Protein AF-A0A2E9RSR4-F1 (afdb_monomer_lite)

Secondary structure (DSSP, 8-state):
-----------SSHHHHHHHHHHHHHHSS-TTS---TTTT--THHHHHHHTSTT---SHHHHHHHHHHHHHHHHHHHHHHHHHHHTSS---PPPPHHHHHHHHHHHHHTT-HHHHHHHHHHHHHHHHHHHHHHHHT-SSPPPGGGGGGGHHHHHHHHHHHHHHHHHHHHT-HHHHHHHHHHHHHH-TT--EEETTTEEE-HHHHHHHHHHHHHHHS------PPPP-S-HHHH--S-SEEEE---BPTTSTTBHHHHHHHHHHH--SEEE-SS----TT--TTSEE--B----S-HHHHHHHHHHHTHHHHHTTS---EE--BSTTSTTTT---HHHHHHHHHHHHTT-S-EEPPBBSSSS-TT---TTS--S-HHHHHHHHHHHHT----BEEEEEEE-S-HHHHHHHHHHHHHHTTTPPEEEEEEEE--TT-SSTTT-SS-HHHHHHHHHHHHHHHHT-TTEEEEEE----TT-TTTGGG-SB-TTS-B-HHHHHHHH--SS-TT--TT--

pLDDT: mean 83.5, std 20.96, range [24.03, 98.88]

Radius of gyration: 34.08 Å; chains: 1; bounding box: 84×92×79 Å

Sequence (513 aa):
MLIVGRSPFKPCYEVGWFVLRILHLNVLKTATTPVSLKDLFNLTAIEQLKRSRNYGNTRKEKVIVFSLGKIMKLIRNYITFLSFLFIGQVALAEEAYEVTAKAWKALGRKDWNAAVAHADRALKTWGVHAKQTNTKLNGYAPVKDAKKYSNLNEVGTCLMLKGDALRQKGDVKAAIAAYELLLRDYRYAQVWDPKGWFWKPAESARKNLAKLKTAVTPYKLNVAKKHFTDEQLRFPGKKGICLTMRKAGEKGSAAGNLPRLKKVNPYWSYSWGWDQVPNQPANVEFVPMAWGAWSVDGLGKGLQKSVVPHIKSGKVKRFFGFNEPDKREQANMSYQNALKYWPQLEALGVPLCSPACANPEGVDDDSVQGVRGTWMRDFMTEADRLGYRIDYSGVHWYGGTHVEHFKAKMRRIYEKYGKRPILITEFAPADWEAKSLAQNRHKPHMVLAFMKEVLPWLERQDWVAGYAWFSFEHNEAVGHTSSLYDKDRNLTACGRYYRSITSENPDGDQSIK

Foldseek 3Di:
DDDDDDDDDDDDPPVVVVVVVVVVVVVVPPPPDDDDPVVVDPVPPVVVQVPDPPPDDDPVNVVVVVVVVVVVVVVVVVVVVVVVVPVPDDPPDDDLVNLLVQLVVCVVVLVLVSNLVSLVVLCVPLVVVLLVVVVVDPAADPPVCLVVSVSLQSNLSSLLSNLVSCVSVVVLVVSLVSLVCSVPRRQRHWPDDPVGDTDGSNVVSVVVNVVSVVVPPPVLLLAQDDPDDLVLLAFPAFEEAEFACDDPPDDRHVVVCQVLRVLLDGQEYEHLALDPDPPRDPSYQYEGEPQADPDLVVVLVCCVVRPLVCVVVVSHQEYEYYEQCLDCVTN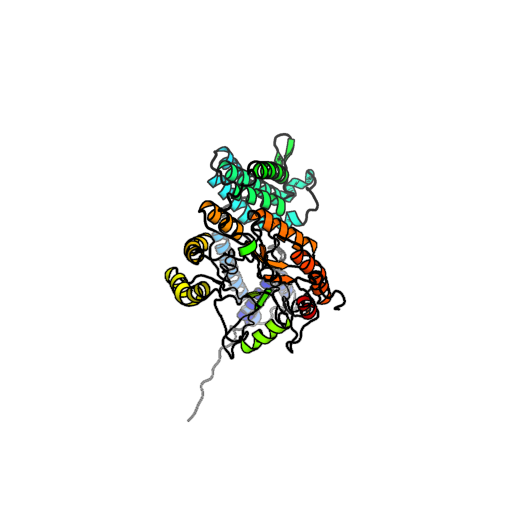VHALVRSVVNLVSRVVSVHAYEYHAHCQLQAQPGPRPVPRHGCRNVVNLSVCSVVSGDHQEHHYEGEAALDQVVVVVSVVSSCVSNNNRQYEHAEYFHWAPPFPFLVSTPQALVSRLVSCLRRQLVLSPDSSHSHHHYDADACGDRTGNSSHLAHPVRDGDLNVQQSSQDDNVRSSGDPVRD

Structure (mmCIF, N/CA/C/O backbone):
data_AF-A0A2E9RSR4-F1
#
_entry.id   AF-A0A2E9RSR4-F1
#
loop_
_atom_site.group_PDB
_atom_site.id
_atom_site.type_symbol
_atom_site.label_atom_id
_atom_site.label_alt_id
_atom_site.label_comp_id
_atom_site.label_asym_id
_atom_site.label_entity_id
_atom_site.label_seq_id
_atom_site.pdbx_PDB_ins_code
_atom_site.Cartn_x
_atom_site.Cartn_y
_atom_site.Cartn_z
_atom_site.occupancy
_atom_site.B_iso_or_equiv
_atom_site.auth_seq_id
_atom_site.auth_comp_id
_atom_site.auth_asym_id
_atom_site.auth_atom_id
_atom_site.pdbx_PDB_model_num
ATOM 1 N N . MET A 1 1 ? 48.939 67.129 -16.094 1.00 33.00 1 MET A N 1
ATOM 2 C CA . MET A 1 1 ? 48.677 68.035 -14.954 1.00 33.00 1 MET A CA 1
ATOM 3 C C . MET A 1 1 ? 48.250 67.139 -13.794 1.00 33.00 1 MET A C 1
ATOM 5 O O . MET A 1 1 ? 47.193 66.539 -13.891 1.00 33.00 1 MET A O 1
ATOM 9 N N . LEU A 1 2 ? 49.192 66.645 -12.977 1.00 24.03 2 LEU A N 1
ATOM 10 C CA . LEU A 1 2 ? 49.688 67.260 -11.723 1.00 24.03 2 LEU A CA 1
ATOM 11 C C . LEU A 1 2 ? 48.544 67.501 -10.713 1.00 24.03 2 LEU A C 1
ATOM 13 O O . LEU A 1 2 ? 47.562 68.107 -11.107 1.00 24.03 2 LEU A O 1
ATOM 17 N N . ILE A 1 3 ? 48.579 67.179 -9.414 1.00 25.89 3 ILE A N 1
ATOM 18 C CA . ILE A 1 3 ? 49.439 66.389 -8.514 1.00 25.89 3 ILE A CA 1
ATOM 19 C C . ILE A 1 3 ? 48.659 66.299 -7.166 1.00 25.89 3 ILE A C 1
ATOM 21 O O . ILE A 1 3 ? 47.999 67.255 -6.782 1.00 25.89 3 ILE A O 1
ATOM 25 N N . VAL A 1 4 ? 48.752 65.145 -6.491 1.00 25.98 4 VAL A N 1
ATOM 26 C CA . VAL A 1 4 ? 48.885 64.866 -5.033 1.00 25.98 4 VAL A CA 1
ATOM 27 C C . VAL A 1 4 ? 48.085 65.646 -3.966 1.00 25.98 4 VAL A C 1
ATOM 29 O O . VAL A 1 4 ? 48.236 66.846 -3.785 1.00 25.98 4 VAL A O 1
ATOM 32 N N . GLY A 1 5 ? 47.472 64.865 -3.062 1.00 24.81 5 GLY A N 1
ATOM 33 C CA . GLY A 1 5 ? 47.342 65.187 -1.633 1.00 24.81 5 GLY A CA 1
ATOM 34 C C . GLY A 1 5 ? 47.193 63.929 -0.753 1.00 24.81 5 GLY A C 1
ATOM 35 O O . GLY A 1 5 ? 46.106 63.370 -0.656 1.00 24.81 5 GLY A O 1
ATOM 36 N N . ARG A 1 6 ? 48.282 63.460 -0.117 1.00 25.88 6 ARG A N 1
ATOM 37 C CA . ARG A 1 6 ? 48.299 62.437 0.962 1.00 25.88 6 ARG A CA 1
ATOM 38 C C . ARG A 1 6 ? 48.361 63.128 2.331 1.00 25.88 6 ARG A C 1
ATOM 40 O O . ARG A 1 6 ? 49.193 64.016 2.464 1.00 25.88 6 ARG A O 1
ATOM 47 N N . SER A 1 7 ? 47.629 62.637 3.347 1.00 25.22 7 SER A N 1
ATOM 48 C CA . SER A 1 7 ? 48.068 62.524 4.769 1.00 25.22 7 SER A CA 1
ATOM 49 C C . SER A 1 7 ? 46.991 61.840 5.667 1.00 25.22 7 SER A C 1
ATOM 51 O O . SER A 1 7 ? 45.889 61.618 5.174 1.00 25.22 7 SER A O 1
ATOM 53 N N . PRO A 1 8 ? 47.250 61.407 6.928 1.00 32.88 8 PRO A N 1
ATOM 54 C CA . PRO A 1 8 ? 47.384 59.977 7.242 1.00 32.88 8 PRO A CA 1
ATOM 55 C C . PRO A 1 8 ? 46.664 59.544 8.545 1.00 32.88 8 PRO A C 1
ATOM 57 O O . PRO A 1 8 ? 47.118 59.892 9.623 1.00 32.88 8 PRO A O 1
ATOM 60 N N . PHE A 1 9 ? 45.615 58.713 8.518 1.00 25.67 9 PHE A N 1
ATOM 61 C CA . PHE A 1 9 ? 45.082 58.116 9.763 1.00 25.67 9 PHE A CA 1
ATOM 62 C C . PHE A 1 9 ? 44.458 56.722 9.548 1.00 25.67 9 PHE A C 1
ATOM 64 O O . PHE A 1 9 ? 43.274 56.569 9.269 1.00 25.67 9 PHE A O 1
ATOM 71 N N . LYS A 1 10 ? 45.271 55.678 9.740 1.00 29.03 10 LYS A N 1
ATOM 72 C CA . LYS A 1 10 ? 44.879 54.328 10.197 1.00 29.03 10 LYS A CA 1
ATOM 73 C C . LYS A 1 10 ? 45.960 53.925 11.208 1.00 29.03 10 LYS A C 1
ATOM 75 O O . LYS A 1 10 ? 47.126 53.963 10.817 1.00 29.03 10 LYS A O 1
ATOM 80 N N . PRO A 1 11 ? 45.635 53.643 12.490 1.00 33.53 11 PRO A N 1
ATOM 81 C CA . PRO A 1 11 ? 45.158 52.303 12.856 1.00 33.53 11 PRO A CA 1
ATOM 82 C C . PRO A 1 11 ? 44.314 52.260 14.159 1.00 33.53 11 PRO A C 1
ATOM 84 O O . PRO A 1 11 ? 44.866 52.265 15.252 1.00 33.53 11 PRO A O 1
ATOM 87 N N . CYS A 1 12 ? 42.984 52.143 14.079 1.00 32.69 12 CYS A N 1
ATOM 88 C CA . CYS A 1 12 ? 42.154 51.800 15.259 1.00 32.69 12 CYS A CA 1
ATOM 89 C C . CYS A 1 12 ? 41.044 50.771 14.974 1.00 32.69 12 CYS A C 1
ATOM 91 O O . CYS A 1 12 ? 40.358 50.347 15.898 1.00 32.69 12 CYS A O 1
ATOM 93 N N . TYR A 1 13 ? 40.880 50.320 13.727 1.00 36.78 13 TYR A N 1
ATOM 94 C CA . TYR A 1 13 ? 39.764 49.443 13.349 1.00 36.78 13 TYR A CA 1
ATOM 95 C C . TYR A 1 13 ? 40.112 47.948 13.274 1.00 36.78 13 TYR A C 1
ATOM 97 O O . TYR A 1 13 ? 39.201 47.126 13.268 1.00 36.78 13 TYR A O 1
ATOM 105 N N . GLU A 1 14 ? 41.392 47.562 13.307 1.00 36.88 14 GLU A N 1
ATOM 106 C CA . GLU A 1 14 ? 41.777 46.141 13.200 1.00 36.88 14 GLU A CA 1
ATOM 107 C C . GLU A 1 14 ? 41.915 45.411 14.547 1.00 36.88 14 GLU A C 1
ATOM 109 O O . GLU A 1 14 ? 41.783 44.191 14.600 1.00 36.88 14 GLU A O 1
ATOM 114 N N . VAL A 1 15 ? 42.060 46.128 15.668 1.00 41.09 15 VAL A N 1
ATOM 115 C CA . VAL A 1 15 ? 42.158 45.496 17.001 1.00 41.09 15 VAL A CA 1
ATOM 116 C C . VAL A 1 15 ? 40.776 45.103 17.546 1.00 41.09 15 VAL A C 1
ATOM 118 O O . VAL A 1 15 ? 40.627 44.046 18.157 1.00 41.09 15 VAL A O 1
ATOM 121 N N . GLY A 1 16 ? 39.736 45.899 17.266 1.00 36.78 16 GLY A N 1
ATOM 122 C CA . GLY A 1 16 ? 38.360 45.605 17.691 1.00 36.78 16 GLY A CA 1
ATOM 123 C C . GLY A 1 16 ? 37.781 44.348 17.033 1.00 36.78 16 GLY A C 1
ATOM 124 O O . GLY A 1 16 ? 37.126 43.544 17.696 1.00 36.78 16 GLY A O 1
ATOM 125 N N . TRP A 1 17 ? 38.098 44.124 15.755 1.00 36.78 17 TRP A N 1
ATOM 126 C CA . TRP A 1 17 ? 37.670 42.930 15.025 1.00 36.78 17 TRP A CA 1
ATOM 127 C C . TRP A 1 17 ? 38.415 41.664 15.458 1.00 36.78 17 TRP A C 1
ATOM 129 O O . TRP A 1 17 ? 37.814 40.592 15.477 1.00 36.78 17 TRP A O 1
ATOM 139 N N . PHE A 1 18 ? 39.679 41.767 15.880 1.00 36.47 18 PHE A N 1
ATOM 140 C CA . PHE A 1 18 ? 40.448 40.620 16.373 1.00 36.47 18 PHE A CA 1
ATOM 141 C C . PHE A 1 18 ? 39.935 40.116 17.736 1.00 36.47 18 PHE A C 1
ATOM 143 O O . PHE A 1 18 ? 39.804 38.910 17.945 1.00 36.47 18 PHE A O 1
ATOM 150 N N . VAL A 1 19 ? 39.540 41.029 18.634 1.00 41.06 19 VAL A N 1
ATOM 151 C CA . VAL A 1 19 ? 38.974 40.692 19.956 1.00 41.06 19 VAL A CA 1
ATOM 152 C C . VAL A 1 19 ? 37.568 40.091 19.840 1.00 41.06 19 VAL A C 1
ATOM 154 O O . VAL A 1 19 ? 37.272 39.091 20.496 1.00 41.06 19 VAL A O 1
ATOM 157 N N . LEU A 1 20 ? 36.723 40.622 18.948 1.00 38.31 20 LEU A N 1
ATOM 158 C CA . LEU A 1 20 ? 35.408 40.039 18.658 1.00 38.31 20 LEU A CA 1
ATOM 159 C C . LEU A 1 20 ? 35.522 38.652 18.014 1.00 38.31 20 LEU A C 1
ATOM 161 O O . LEU A 1 20 ? 34.737 37.773 18.354 1.00 38.31 20 LEU A O 1
ATOM 165 N N . ARG A 1 21 ? 36.529 38.404 17.163 1.00 38.69 21 ARG A N 1
ATOM 166 C CA . ARG A 1 21 ? 36.757 37.078 16.562 1.00 38.69 21 ARG A CA 1
ATOM 167 C C . ARG A 1 21 ? 37.215 36.039 17.588 1.00 38.69 21 ARG A C 1
ATOM 169 O O . ARG A 1 21 ? 36.755 34.906 17.516 1.00 38.69 21 ARG A O 1
ATOM 176 N N . ILE A 1 22 ? 38.049 36.414 18.564 1.00 39.88 22 ILE A N 1
ATOM 177 C CA . ILE A 1 22 ? 38.466 35.518 19.661 1.00 39.88 22 ILE A CA 1
ATOM 178 C C . ILE A 1 22 ? 37.293 35.213 20.608 1.00 39.88 22 ILE A C 1
ATOM 180 O O . ILE A 1 22 ? 37.102 34.057 20.986 1.00 39.88 22 ILE A O 1
ATOM 184 N N . LEU A 1 23 ? 36.462 36.207 20.940 1.00 37.66 23 LEU A N 1
ATOM 185 C CA . LEU A 1 23 ? 35.264 35.999 21.766 1.00 37.66 23 LEU A CA 1
ATOM 186 C C . LEU A 1 23 ? 34.206 35.145 21.047 1.00 37.66 23 LEU A C 1
ATOM 188 O O . LEU A 1 23 ? 33.635 34.247 21.658 1.00 37.66 23 LEU A O 1
ATOM 192 N N . HIS A 1 24 ? 33.999 35.344 19.741 1.00 38.12 24 HIS A N 1
ATOM 193 C CA . HIS A 1 24 ? 33.059 34.537 18.954 1.00 38.12 24 HIS A CA 1
ATOM 194 C C . HIS A 1 24 ? 33.561 33.095 18.735 1.00 38.12 24 HIS A C 1
ATOM 196 O O . HIS A 1 24 ? 32.771 32.153 18.780 1.00 38.12 24 HIS A O 1
ATOM 202 N N . LEU A 1 25 ? 34.876 32.890 18.569 1.00 33.94 25 LEU A N 1
ATOM 203 C CA . LEU A 1 25 ? 35.478 31.558 18.402 1.00 33.94 25 LEU A CA 1
ATOM 204 C C . LEU A 1 25 ? 35.526 30.736 19.702 1.00 33.94 25 LEU A C 1
ATOM 206 O O . LEU A 1 25 ? 35.435 29.511 19.633 1.00 33.94 25 LEU A O 1
ATOM 210 N N . ASN A 1 26 ? 35.618 31.372 20.875 1.00 35.84 26 ASN A N 1
ATOM 211 C CA . ASN A 1 26 ? 35.597 30.662 22.163 1.00 35.84 26 ASN A CA 1
ATOM 212 C C . ASN A 1 26 ? 34.179 30.320 22.653 1.00 35.84 26 ASN A C 1
ATOM 214 O O . ASN A 1 26 ? 34.005 29.301 23.321 1.00 35.84 26 ASN A O 1
ATOM 218 N N . VAL A 1 27 ? 33.163 31.101 22.266 1.00 38.34 27 VAL A N 1
ATOM 219 C CA . VAL A 1 27 ? 31.748 30.807 22.573 1.00 38.34 27 VAL A CA 1
ATOM 220 C C . VAL A 1 27 ? 31.194 29.678 21.689 1.00 38.34 27 VAL A C 1
ATOM 222 O O . VAL A 1 27 ? 30.359 28.900 22.138 1.00 38.34 27 VAL A O 1
ATOM 225 N N . LEU A 1 28 ? 31.708 29.505 20.464 1.00 34.25 28 LEU A N 1
ATOM 226 C CA . LEU A 1 28 ? 31.284 28.422 19.561 1.00 34.25 28 LEU A CA 1
ATOM 227 C C . LEU A 1 28 ? 32.022 27.085 19.771 1.00 34.25 28 LEU A C 1
ATOM 229 O O . LEU A 1 28 ? 31.576 26.067 19.248 1.00 34.25 28 LEU A O 1
ATOM 233 N N . LYS A 1 29 ? 33.114 27.046 20.549 1.00 34.53 29 LYS A N 1
ATOM 234 C CA . LYS A 1 29 ? 33.868 25.805 20.837 1.00 34.53 29 LYS A CA 1
ATOM 235 C C . LYS A 1 29 ? 33.539 25.134 22.176 1.00 34.53 29 LYS A C 1
ATOM 237 O O . LYS A 1 29 ? 34.005 24.024 22.405 1.00 34.53 29 LYS A O 1
ATOM 242 N N . THR A 1 30 ? 32.738 25.750 23.044 1.00 39.44 30 THR A N 1
ATOM 243 C CA . THR A 1 30 ? 32.459 25.240 24.405 1.00 39.44 30 THR A CA 1
ATOM 244 C C . THR A 1 30 ? 30.977 24.951 24.669 1.00 39.44 30 THR A C 1
ATOM 246 O O . THR A 1 30 ? 30.526 24.928 25.810 1.00 39.44 30 THR A O 1
ATOM 249 N N . ALA A 1 31 ? 30.210 24.633 23.622 1.00 35.41 31 ALA A N 1
ATOM 250 C CA . ALA A 1 31 ? 28.778 24.325 23.703 1.00 35.41 31 ALA A CA 1
ATOM 251 C C . ALA A 1 31 ? 28.420 22.958 24.343 1.00 35.41 31 ALA A C 1
ATOM 253 O O . ALA A 1 31 ? 27.313 22.464 24.138 1.00 35.41 31 ALA A O 1
ATOM 254 N N . THR A 1 32 ? 29.309 22.326 25.121 1.00 32.09 32 THR A N 1
ATOM 255 C CA . THR A 1 32 ? 29.035 21.010 25.737 1.00 32.09 32 THR A CA 1
ATOM 256 C C . THR A 1 32 ? 29.502 20.839 27.187 1.00 32.09 32 THR A C 1
ATOM 258 O O . THR A 1 32 ? 29.643 19.702 27.620 1.00 32.09 32 THR A O 1
ATOM 261 N N . THR A 1 33 ? 29.677 21.910 27.973 1.00 31.14 33 THR A N 1
ATOM 262 C CA . THR A 1 33 ? 29.794 21.831 29.453 1.00 31.14 33 THR A CA 1
ATOM 263 C C . THR A 1 33 ? 29.494 23.188 30.114 1.00 31.14 33 THR A C 1
ATOM 265 O O . THR A 1 33 ? 29.925 24.204 29.572 1.00 31.14 33 THR A O 1
ATOM 268 N N . PRO A 1 34 ? 28.823 23.258 31.285 1.00 31.81 34 PRO A N 1
ATOM 269 C CA . PRO A 1 34 ? 28.623 24.520 31.995 1.00 31.81 34 PRO A CA 1
ATOM 270 C C . PRO A 1 34 ? 29.938 24.964 32.647 1.00 31.81 34 PRO A C 1
ATOM 272 O O . PRO A 1 34 ? 30.435 24.306 33.558 1.00 31.81 34 PRO A O 1
ATOM 275 N N . VAL A 1 35 ? 30.501 26.078 32.181 1.00 34.94 35 VAL A N 1
ATOM 276 C CA . VAL A 1 35 ? 31.664 26.735 32.796 1.00 34.94 35 VAL A CA 1
ATOM 277 C C . VAL A 1 35 ? 31.165 27.718 33.859 1.00 34.94 35 VAL A C 1
ATOM 279 O O . VAL A 1 35 ? 30.212 28.462 33.620 1.00 34.94 35 VAL A O 1
ATOM 282 N N . SER A 1 36 ? 31.773 27.708 35.048 1.00 33.84 36 SER A N 1
ATOM 283 C CA . SER A 1 36 ? 31.365 28.585 36.148 1.00 33.84 36 SER A CA 1
ATOM 284 C C . SER A 1 36 ? 31.796 30.034 35.881 1.00 33.84 36 SER A C 1
ATOM 286 O O . SER A 1 36 ? 32.844 30.289 35.292 1.00 33.84 36 SER A O 1
ATOM 288 N N . LEU A 1 37 ? 31.028 31.011 36.375 1.00 32.66 37 LEU A N 1
ATOM 289 C CA . LEU A 1 37 ? 31.338 32.450 36.275 1.00 32.66 37 LEU A CA 1
ATOM 290 C C . LEU A 1 37 ? 32.702 32.853 36.880 1.00 32.66 37 LEU A C 1
ATOM 292 O O . LEU A 1 37 ? 33.160 33.970 36.642 1.00 32.66 37 LEU A O 1
ATOM 296 N N . LYS A 1 38 ? 33.372 31.966 37.630 1.00 36.72 38 LYS A N 1
ATOM 297 C CA . LYS A 1 38 ? 34.734 32.188 38.140 1.00 36.72 38 LYS A CA 1
ATOM 298 C C . LYS A 1 38 ? 35.821 31.980 37.080 1.00 36.72 38 LYS A C 1
ATOM 300 O O . LYS A 1 38 ? 36.864 32.617 37.175 1.00 36.72 38 LYS A O 1
ATOM 305 N N . ASP A 1 39 ? 35.569 31.184 36.043 1.00 36.78 39 ASP A N 1
ATOM 306 C CA . ASP A 1 39 ? 36.585 30.827 35.040 1.00 36.78 39 ASP A CA 1
ATOM 307 C C . ASP A 1 39 ? 36.723 31.873 33.914 1.00 36.78 39 ASP A C 1
ATOM 309 O O . ASP A 1 39 ? 37.679 31.844 33.140 1.00 36.78 39 ASP A O 1
ATOM 313 N N . LEU A 1 40 ? 35.809 32.851 33.847 1.00 37.88 40 LEU A N 1
ATOM 314 C CA . LEU A 1 40 ? 35.872 33.971 32.897 1.00 37.88 40 LEU A CA 1
ATOM 315 C C . LEU A 1 40 ? 36.753 35.147 33.365 1.00 37.88 40 LEU A C 1
ATOM 317 O O . LEU A 1 40 ? 37.003 36.065 32.586 1.00 37.88 40 LEU A O 1
ATOM 321 N N . PHE A 1 41 ? 37.242 35.133 34.609 1.00 40.66 41 PHE A N 1
ATOM 322 C CA . PHE A 1 41 ? 38.026 36.227 35.195 1.00 40.66 41 PHE A CA 1
ATOM 323 C C . PHE A 1 41 ? 39.424 35.770 35.618 1.00 40.66 41 PHE A C 1
ATOM 325 O O . PHE A 1 41 ? 39.779 35.795 36.794 1.00 40.66 41 PHE A O 1
ATOM 332 N N . ASN A 1 42 ? 40.272 35.420 34.650 1.00 37.53 42 ASN A N 1
ATOM 333 C CA . ASN A 1 42 ? 41.709 35.316 34.907 1.00 37.53 42 ASN A CA 1
ATOM 334 C C . ASN A 1 42 ? 42.335 36.728 34.900 1.00 37.53 42 ASN A C 1
ATOM 336 O O . ASN A 1 42 ? 42.894 37.199 33.912 1.00 37.53 42 ASN A O 1
ATOM 340 N N . LEU A 1 43 ? 42.222 37.414 36.044 1.00 42.81 43 LEU A N 1
ATOM 341 C CA . LEU A 1 43 ? 42.892 38.681 36.401 1.00 42.81 43 LEU A CA 1
ATOM 342 C C . LEU A 1 43 ? 44.437 38.573 36.465 1.00 42.81 43 LEU A C 1
ATOM 344 O O . LEU A 1 43 ? 45.130 39.545 36.759 1.00 42.81 43 LEU A O 1
ATOM 348 N N . THR A 1 44 ? 44.988 37.405 36.148 1.00 45.12 44 THR A N 1
ATOM 349 C CA . THR A 1 44 ? 46.390 37.009 36.318 1.00 45.12 44 THR A CA 1
ATOM 350 C C . THR A 1 44 ? 47.345 37.605 35.279 1.00 45.12 44 THR A C 1
ATOM 352 O O . THR A 1 44 ? 48.498 37.877 35.608 1.00 45.12 44 THR A O 1
ATOM 355 N N . ALA A 1 45 ? 46.892 37.916 34.061 1.00 43.41 45 ALA A N 1
ATOM 356 C CA . ALA A 1 45 ? 47.781 38.416 33.002 1.00 43.41 45 ALA A CA 1
ATOM 357 C C . ALA A 1 45 ? 48.291 39.858 33.236 1.00 43.41 45 ALA A C 1
ATOM 359 O O . ALA A 1 45 ? 49.410 40.201 32.858 1.00 43.41 45 ALA A O 1
ATOM 360 N N . ILE A 1 46 ? 47.499 40.716 33.891 1.00 49.25 46 ILE A N 1
ATOM 361 C CA . ILE A 1 46 ? 47.862 42.128 34.130 1.00 49.25 46 ILE A CA 1
ATOM 362 C C . ILE A 1 46 ? 48.693 42.290 35.411 1.00 49.25 46 ILE A C 1
ATOM 364 O O . ILE A 1 46 ? 49.591 43.134 35.459 1.00 49.25 46 ILE A O 1
ATOM 368 N N . GLU A 1 47 ? 48.457 41.465 36.436 1.00 50.47 47 GLU A N 1
ATOM 369 C CA . GLU A 1 47 ? 49.331 41.422 37.616 1.00 50.47 47 GLU A CA 1
ATOM 370 C C . GLU A 1 47 ? 50.724 40.872 37.285 1.00 50.47 47 GLU A C 1
ATOM 372 O O . GLU A 1 47 ? 51.715 41.351 37.838 1.00 50.47 47 GLU A O 1
ATOM 377 N N . GLN A 1 48 ? 50.822 39.942 36.328 1.00 48.28 48 GLN A N 1
ATOM 378 C CA . GLN A 1 48 ? 52.105 39.451 35.819 1.00 48.28 48 GLN A CA 1
ATOM 379 C C . GLN A 1 48 ? 52.879 40.520 35.026 1.00 48.28 48 GLN A C 1
ATOM 381 O O . GLN A 1 48 ? 54.096 40.619 35.177 1.00 48.28 48 GLN A O 1
ATOM 386 N N . LEU A 1 49 ? 52.200 41.390 34.266 1.00 47.50 49 LEU A N 1
ATOM 387 C CA . LEU A 1 49 ? 52.841 42.501 33.542 1.00 47.50 49 LEU A CA 1
ATOM 388 C C . LEU A 1 49 ? 53.362 43.608 34.477 1.00 47.50 49 LEU A C 1
ATOM 390 O O . LEU A 1 49 ? 54.463 44.118 34.265 1.00 47.50 49 LEU A O 1
ATOM 394 N N . LYS A 1 50 ? 52.637 43.919 35.563 1.00 52.53 50 LYS A N 1
ATOM 395 C CA . LYS A 1 50 ? 53.069 44.896 36.585 1.00 52.53 50 LYS A CA 1
ATOM 396 C C . LYS A 1 50 ? 54.285 44.451 37.411 1.00 52.53 50 LYS A C 1
ATOM 398 O O . LYS A 1 50 ? 54.927 45.300 38.020 1.00 52.53 50 LYS A O 1
ATOM 403 N N . ARG A 1 51 ? 54.599 43.149 37.454 1.00 52.94 51 ARG A N 1
ATOM 404 C CA . ARG A 1 51 ? 55.733 42.584 38.217 1.00 52.94 51 ARG A CA 1
ATOM 405 C C . ARG A 1 51 ? 57.017 42.403 37.395 1.00 52.94 51 ARG A C 1
ATOM 407 O O . ARG A 1 51 ? 58.029 41.982 37.951 1.00 52.94 51 ARG A O 1
ATOM 414 N N . SER A 1 52 ? 57.016 42.726 36.099 1.00 45.38 52 SER A N 1
ATOM 415 C CA . SER A 1 52 ? 58.232 42.655 35.277 1.00 45.38 52 SER A CA 1
ATOM 416 C C . SER A 1 52 ? 59.169 43.845 35.551 1.00 45.38 52 SER A C 1
ATOM 418 O O . SER A 1 52 ? 58.755 45.003 35.545 1.00 45.38 52 SER A O 1
ATOM 420 N N . ARG A 1 53 ? 60.455 43.560 35.802 1.00 50.59 53 ARG A N 1
ATOM 421 C CA . ARG A 1 53 ? 61.490 44.507 36.278 1.00 50.59 53 ARG A CA 1
ATOM 422 C C . ARG A 1 53 ? 61.877 45.647 35.309 1.00 50.59 53 ARG A C 1
ATOM 424 O O . ARG A 1 53 ? 62.798 46.384 35.625 1.00 50.59 53 ARG A O 1
ATOM 431 N N . ASN A 1 54 ? 61.179 45.824 34.182 1.00 55.75 54 ASN A N 1
ATOM 432 C CA . ASN A 1 54 ? 61.425 46.888 33.191 1.00 55.75 54 ASN A CA 1
ATOM 433 C C . ASN A 1 54 ? 60.146 47.636 32.746 1.00 55.75 54 ASN A C 1
ATOM 435 O O . ASN A 1 54 ? 60.124 48.263 31.690 1.00 55.75 54 ASN A O 1
ATOM 439 N N . TYR A 1 55 ? 59.068 47.586 33.532 1.00 45.25 55 TYR A N 1
ATOM 440 C CA . TYR A 1 55 ? 57.784 48.188 33.159 1.00 45.25 55 TYR A CA 1
ATOM 441 C C . TYR A 1 55 ? 57.662 49.649 33.640 1.00 45.25 55 TYR A C 1
ATOM 443 O O . TYR A 1 55 ? 57.688 49.901 34.844 1.00 45.25 55 TYR A O 1
ATOM 451 N N . GLY A 1 56 ? 57.473 50.614 32.723 1.00 54.59 56 GLY A N 1
ATOM 452 C CA . GLY A 1 56 ? 57.061 51.987 33.073 1.00 54.59 56 GLY A CA 1
ATOM 453 C C . GLY A 1 56 ? 57.973 53.154 32.670 1.00 54.59 56 GLY A C 1
ATOM 454 O O . GLY A 1 56 ? 57.769 54.255 33.190 1.00 54.59 56 GLY A O 1
ATOM 455 N N . ASN A 1 57 ? 58.919 52.977 31.741 1.00 53.84 57 ASN A N 1
ATOM 456 C CA . ASN A 1 57 ? 59.876 54.038 31.381 1.00 53.84 57 ASN A CA 1
ATOM 457 C C . ASN A 1 57 ? 59.572 54.817 30.090 1.00 53.84 57 ASN A C 1
ATOM 459 O O . ASN A 1 57 ? 60.375 55.655 29.687 1.00 53.84 57 ASN A O 1
ATOM 463 N N . THR A 1 58 ? 58.400 54.641 29.460 1.00 55.31 58 THR A N 1
ATOM 464 C CA . THR A 1 58 ? 58.017 55.479 28.306 1.00 55.31 58 THR A CA 1
ATOM 465 C C . THR A 1 58 ? 56.618 56.098 28.409 1.00 55.31 58 THR A C 1
ATOM 467 O O . THR A 1 58 ? 55.660 55.519 28.924 1.00 55.31 58 THR A O 1
ATOM 470 N N . ARG A 1 59 ? 56.473 57.325 27.879 1.00 50.78 59 ARG A N 1
ATOM 471 C CA . ARG A 1 59 ? 55.226 58.123 27.903 1.00 50.78 59 ARG A CA 1
ATOM 472 C C . ARG A 1 59 ? 54.056 57.434 27.176 1.00 50.78 59 ARG A C 1
ATOM 474 O O . ARG A 1 59 ? 52.905 57.691 27.514 1.00 50.78 59 ARG A O 1
ATOM 481 N N . LYS A 1 60 ? 54.339 56.536 26.221 1.00 51.16 60 LYS A N 1
ATOM 482 C CA . LYS A 1 60 ? 53.336 55.765 25.460 1.00 51.16 60 LYS A CA 1
ATOM 483 C C . LYS A 1 60 ? 52.655 54.672 26.298 1.00 51.16 60 LYS A C 1
ATOM 485 O O . LYS A 1 60 ? 51.450 54.481 26.166 1.00 51.16 60 LYS A O 1
ATOM 490 N N . GLU A 1 61 ? 53.374 54.021 27.212 1.00 51.56 61 GLU A N 1
ATOM 491 C CA . GLU A 1 61 ? 52.829 52.939 28.053 1.00 51.56 61 GLU A CA 1
ATOM 492 C C . GLU A 1 61 ? 51.830 53.464 29.097 1.00 51.56 61 GLU A C 1
ATOM 494 O O . GLU A 1 61 ? 50.791 52.851 29.343 1.00 51.56 61 GLU A O 1
ATOM 499 N N . LYS A 1 62 ? 52.074 54.665 29.640 1.00 52.38 62 LYS A N 1
ATOM 500 C CA . LYS A 1 62 ? 51.168 55.319 30.603 1.00 52.38 62 LYS A CA 1
ATOM 501 C C . LYS A 1 62 ? 49.811 55.699 29.985 1.00 52.38 62 LYS A C 1
ATOM 503 O O . LYS A 1 62 ? 48.784 55.602 30.655 1.00 52.38 62 LYS A O 1
ATOM 508 N N . VAL A 1 63 ? 49.781 56.077 28.702 1.00 53.62 63 VAL A N 1
ATOM 509 C CA . VAL A 1 63 ? 48.545 56.457 27.981 1.00 53.62 63 VAL A CA 1
ATOM 510 C C . VAL A 1 63 ? 47.660 55.240 27.677 1.00 53.62 63 VAL A C 1
ATOM 512 O O . VAL A 1 63 ? 46.432 55.328 27.767 1.00 53.62 63 VAL A O 1
ATOM 515 N N . ILE A 1 64 ? 48.269 54.089 27.381 1.00 52.28 64 ILE A N 1
ATOM 516 C CA . ILE A 1 64 ? 47.555 52.830 27.114 1.00 52.28 64 ILE A CA 1
ATOM 517 C C . ILE A 1 64 ? 46.860 52.323 28.387 1.00 52.28 64 ILE A C 1
ATOM 519 O O . ILE A 1 64 ? 45.677 51.983 28.350 1.00 52.28 64 ILE A O 1
ATOM 523 N N . VAL A 1 65 ? 47.543 52.370 29.537 1.00 54.88 65 VAL A N 1
ATOM 524 C CA . VAL A 1 65 ? 46.969 51.973 30.838 1.00 54.88 65 VAL A CA 1
ATOM 525 C C . VAL A 1 65 ? 45.808 52.886 31.249 1.00 54.88 65 VAL A C 1
ATOM 527 O O . VAL A 1 65 ? 44.771 52.403 31.706 1.00 54.88 65 VAL A O 1
ATOM 530 N N . PHE A 1 66 ? 45.937 54.199 31.038 1.00 52.47 66 PHE A N 1
ATOM 531 C CA . PHE A 1 66 ? 44.878 55.157 31.366 1.00 52.47 66 PHE A CA 1
ATOM 532 C C . PHE A 1 66 ? 43.623 54.967 30.494 1.00 52.47 66 PHE A C 1
ATOM 534 O O . PHE A 1 66 ? 42.494 55.057 30.983 1.00 52.47 66 PHE A O 1
ATOM 541 N N . SER A 1 67 ? 43.812 54.642 29.212 1.00 52.88 67 SER A N 1
ATOM 542 C CA . SER A 1 67 ? 42.717 54.408 28.261 1.00 52.88 67 SER A CA 1
ATOM 543 C C . SER A 1 67 ? 41.991 53.081 28.528 1.00 52.88 67 SER A C 1
ATOM 545 O O . SER A 1 67 ? 40.760 53.044 28.529 1.00 52.88 67 SER A O 1
ATOM 547 N N . LEU A 1 68 ? 42.727 52.014 28.866 1.00 50.81 68 LEU A N 1
ATOM 548 C CA . LEU A 1 68 ? 42.158 50.722 29.278 1.00 50.81 68 LEU A CA 1
ATOM 549 C C . LEU A 1 68 ? 41.364 50.826 30.591 1.00 50.81 68 LEU A C 1
ATOM 551 O O . LEU A 1 68 ? 40.291 50.234 30.714 1.00 50.81 68 LEU A O 1
ATOM 555 N N . GLY A 1 69 ? 41.833 51.638 31.545 1.00 52.38 69 GLY A N 1
ATOM 556 C CA . GLY A 1 69 ? 41.115 51.899 32.796 1.00 52.38 69 GLY A CA 1
ATOM 557 C C . GLY A 1 69 ? 39.748 52.564 32.588 1.00 52.38 69 GLY A C 1
ATOM 558 O O . GLY A 1 69 ? 38.775 52.201 33.253 1.00 52.38 69 GLY A O 1
ATOM 559 N N . LYS A 1 70 ? 39.637 53.495 31.629 1.00 55.31 70 LYS A N 1
ATOM 560 C CA . LYS A 1 70 ? 38.355 54.139 31.285 1.00 55.31 70 LYS A CA 1
ATOM 561 C C . LYS A 1 70 ? 37.382 53.179 30.597 1.00 55.31 70 LYS A C 1
ATOM 563 O O . LYS A 1 70 ? 36.203 53.170 30.948 1.00 55.31 70 LYS A O 1
ATOM 568 N N . ILE A 1 71 ? 37.872 52.341 29.683 1.00 52.69 71 ILE A N 1
ATOM 569 C CA . ILE A 1 71 ? 37.052 51.348 28.967 1.00 52.69 71 ILE A CA 1
ATOM 570 C C . ILE A 1 71 ? 36.492 50.298 29.938 1.00 52.69 71 ILE A C 1
ATOM 572 O O . ILE A 1 71 ? 35.302 49.990 29.888 1.00 52.69 71 ILE A O 1
ATOM 576 N N . MET A 1 72 ? 37.292 49.819 30.896 1.00 52.44 72 MET A N 1
ATOM 577 C CA . MET A 1 72 ? 36.808 48.865 31.903 1.00 52.44 72 MET A CA 1
ATOM 578 C C . MET A 1 72 ? 35.749 49.458 32.840 1.00 52.44 72 MET A C 1
ATOM 580 O O . MET A 1 72 ? 34.827 48.753 33.247 1.00 52.44 72 MET A O 1
ATOM 584 N N . LYS A 1 73 ? 35.832 50.755 33.162 1.00 53.81 73 LYS A N 1
ATOM 585 C CA . LYS A 1 73 ? 34.822 51.432 33.992 1.00 53.81 73 LYS A CA 1
ATOM 586 C C . LYS A 1 73 ? 33.474 51.551 33.264 1.00 53.81 73 LYS A C 1
ATOM 588 O O . LYS A 1 73 ? 32.433 51.383 33.893 1.00 53.81 73 LYS A O 1
ATOM 593 N N . LEU A 1 74 ? 33.500 51.766 31.946 1.00 53.88 74 LEU A N 1
ATOM 594 C CA . LEU A 1 74 ? 32.316 51.763 31.078 1.00 53.88 74 LEU A CA 1
ATOM 595 C C . LEU A 1 74 ? 31.687 50.369 30.956 1.00 53.88 74 LEU A C 1
ATOM 597 O O . LEU A 1 74 ? 30.480 50.238 31.139 1.00 53.88 74 LEU A O 1
ATOM 601 N N . ILE A 1 75 ? 32.497 49.328 30.738 1.00 56.91 75 ILE A N 1
ATOM 602 C CA . ILE A 1 75 ? 32.023 47.934 30.683 1.00 56.91 75 ILE A CA 1
ATOM 603 C C . ILE A 1 75 ? 31.405 47.524 32.024 1.00 56.91 75 ILE A C 1
ATOM 605 O O . ILE A 1 75 ? 30.322 46.946 32.047 1.00 56.91 75 ILE A O 1
ATOM 609 N N . ARG A 1 76 ? 32.036 47.885 33.149 1.00 55.88 76 ARG A N 1
ATOM 610 C CA . ARG A 1 76 ? 31.495 47.607 34.485 1.00 55.88 76 ARG A CA 1
ATOM 611 C C . ARG A 1 76 ? 30.134 48.266 34.690 1.00 55.88 76 ARG A C 1
ATOM 613 O O . ARG A 1 76 ? 29.209 47.592 35.116 1.00 55.88 76 ARG A O 1
ATOM 620 N N . ASN A 1 77 ? 29.994 49.549 34.355 1.00 54.16 77 ASN A N 1
ATOM 621 C CA . ASN A 1 77 ? 28.727 50.264 34.518 1.00 54.16 77 ASN A CA 1
ATOM 622 C C . ASN A 1 77 ? 27.622 49.715 33.596 1.00 54.16 77 ASN A C 1
ATOM 624 O O . ASN A 1 77 ? 26.469 49.646 34.012 1.00 54.16 77 ASN A O 1
ATOM 628 N N . TYR A 1 78 ? 27.975 49.280 32.382 1.00 56.22 78 TYR A N 1
ATOM 629 C CA . TYR A 1 78 ? 27.039 48.661 31.440 1.00 56.22 78 TYR A CA 1
ATOM 630 C C . TYR A 1 78 ? 26.571 47.273 31.910 1.00 56.22 78 TYR A C 1
ATOM 632 O O . TYR A 1 78 ? 25.387 46.958 31.822 1.00 56.22 78 TYR A O 1
ATOM 640 N N . ILE A 1 79 ? 27.474 46.472 32.489 1.00 58.34 79 ILE A N 1
ATOM 641 C CA . ILE A 1 79 ? 27.133 45.177 33.094 1.00 58.34 79 ILE A CA 1
ATOM 642 C C . ILE A 1 79 ? 26.234 45.380 34.314 1.00 58.34 79 ILE A C 1
ATOM 644 O O . ILE A 1 79 ? 25.211 44.718 34.399 1.00 58.34 79 ILE A O 1
ATOM 648 N N . THR A 1 80 ? 26.537 46.327 35.211 1.00 52.44 80 THR A N 1
ATOM 649 C CA . THR A 1 80 ? 25.674 46.607 36.372 1.00 52.44 80 THR A CA 1
ATOM 650 C C . THR A 1 80 ? 24.266 47.030 35.943 1.00 52.44 80 THR A C 1
ATOM 652 O O . THR A 1 80 ? 23.291 46.596 36.546 1.00 52.44 80 THR A O 1
ATOM 655 N N . PHE A 1 81 ? 24.139 47.824 34.874 1.00 49.78 81 PHE A N 1
ATOM 656 C CA . PHE A 1 81 ? 22.842 48.225 34.323 1.00 49.78 81 PHE A CA 1
ATOM 657 C C . PHE A 1 81 ? 22.060 47.037 33.726 1.00 49.78 81 PHE A C 1
ATOM 659 O O . PHE A 1 81 ? 20.864 46.902 33.974 1.00 49.78 81 PHE A O 1
ATOM 666 N N . LEU A 1 82 ? 22.738 46.120 33.023 1.00 51.56 82 LEU A N 1
ATOM 667 C CA . LEU A 1 82 ? 22.148 44.863 32.540 1.00 51.56 82 LEU A CA 1
ATOM 668 C C . LEU A 1 82 ? 21.749 43.914 33.683 1.00 51.56 82 LEU A C 1
ATOM 670 O O . LEU A 1 82 ? 20.724 43.243 33.579 1.00 51.56 82 LEU A O 1
ATOM 674 N N . SER A 1 83 ? 22.496 43.898 34.791 1.00 48.81 83 SER A N 1
ATOM 675 C CA . SER A 1 83 ? 22.142 43.130 35.992 1.00 48.81 83 SER A CA 1
ATOM 676 C C . SER A 1 83 ? 20.835 43.616 36.624 1.00 48.81 83 SER A C 1
ATOM 678 O O . SER A 1 83 ? 20.054 42.799 37.099 1.00 48.81 83 SER A O 1
ATOM 680 N N . PHE A 1 84 ? 20.562 44.926 36.602 1.00 49.44 84 PHE A N 1
ATOM 681 C CA . PHE A 1 84 ? 19.317 45.493 37.138 1.00 49.44 84 PHE A CA 1
ATOM 682 C C . PHE A 1 84 ? 18.098 45.249 36.231 1.00 49.44 84 PHE A C 1
ATOM 684 O O . PHE A 1 84 ? 16.987 45.119 36.740 1.00 49.44 84 PHE A O 1
ATOM 691 N N . LEU A 1 85 ? 18.294 45.091 34.917 1.00 46.91 85 LEU A N 1
ATOM 692 C CA . LEU A 1 85 ? 17.238 44.717 33.962 1.00 46.91 85 LEU A CA 1
ATOM 693 C C . LEU A 1 85 ? 16.840 43.227 34.020 1.00 46.91 85 LEU A C 1
ATOM 695 O O . LEU A 1 85 ? 15.785 42.867 33.506 1.00 46.91 85 LEU A O 1
ATOM 699 N N . PHE A 1 86 ? 17.629 42.372 34.680 1.00 44.31 86 PHE A N 1
ATOM 700 C CA . PHE A 1 86 ? 17.359 40.930 34.812 1.00 44.31 86 PHE A CA 1
ATOM 701 C C . PHE A 1 86 ? 16.760 40.497 36.162 1.00 44.31 86 PHE A C 1
ATOM 703 O O . PHE A 1 86 ? 16.403 39.332 36.322 1.00 44.31 86 PHE A O 1
ATOM 710 N N . ILE A 1 87 ? 16.602 41.406 37.130 1.00 46.09 87 ILE A N 1
ATOM 711 C CA . ILE A 1 87 ? 16.029 41.082 38.455 1.00 46.09 87 ILE A CA 1
ATOM 712 C C . ILE A 1 87 ? 14.486 41.190 38.458 1.00 46.09 87 ILE A C 1
ATOM 714 O O . ILE A 1 87 ? 13.824 40.811 39.419 1.00 46.09 87 ILE A O 1
ATOM 718 N N . GLY A 1 88 ? 13.877 41.623 37.351 1.00 44.66 88 GLY A N 1
ATOM 719 C CA . GLY A 1 88 ? 12.443 41.902 37.256 1.00 44.66 88 GLY A CA 1
ATOM 720 C C . GLY A 1 88 ? 11.643 40.999 36.319 1.00 44.66 88 GLY A C 1
ATOM 721 O O . GLY A 1 88 ? 10.817 41.540 35.602 1.00 44.66 88 GLY A O 1
ATOM 722 N N . GLN A 1 89 ? 11.885 39.680 36.270 1.00 44.59 89 GLN A N 1
ATOM 723 C CA . GLN A 1 89 ? 10.926 38.656 35.790 1.00 44.59 89 GLN A CA 1
ATOM 724 C C . GLN A 1 89 ? 11.538 37.244 35.888 1.00 44.59 89 GLN A C 1
ATOM 726 O O . GLN A 1 89 ? 11.852 36.598 34.892 1.00 44.59 89 GLN A O 1
ATOM 731 N N . VAL A 1 90 ? 11.693 36.718 37.105 1.00 42.69 90 VAL A N 1
ATOM 732 C CA . VAL A 1 90 ? 11.813 35.263 37.285 1.00 42.69 90 VAL A CA 1
ATOM 733 C C . VAL A 1 90 ? 10.402 34.732 37.509 1.00 42.69 90 VAL A C 1
ATOM 735 O O . VAL A 1 90 ? 9.949 34.579 38.640 1.00 42.69 90 VAL A O 1
ATOM 738 N N . ALA A 1 91 ? 9.669 34.486 36.423 1.00 47.84 91 ALA A N 1
ATOM 739 C CA . ALA A 1 91 ? 8.601 33.500 36.495 1.00 47.84 91 ALA A CA 1
ATOM 740 C C . ALA A 1 91 ? 9.296 32.162 36.775 1.00 47.84 91 ALA A C 1
ATOM 742 O O . ALA A 1 91 ? 10.049 31.679 35.930 1.00 47.84 91 ALA A O 1
ATOM 743 N N . LEU A 1 92 ? 9.130 31.616 37.983 1.00 55.84 92 LEU A N 1
ATOM 744 C CA . LEU A 1 92 ? 9.642 30.287 38.315 1.00 55.84 92 LEU A CA 1
ATOM 745 C C . LEU A 1 92 ? 9.139 29.310 37.242 1.00 55.84 92 LEU A C 1
ATOM 747 O O . LEU A 1 92 ? 7.936 29.249 36.974 1.00 55.84 92 LEU A O 1
ATOM 751 N N . ALA A 1 93 ? 10.060 28.624 36.563 1.00 71.31 93 ALA A N 1
ATOM 752 C CA . ALA A 1 93 ? 9.702 27.647 35.546 1.00 71.31 93 ALA A CA 1
ATOM 753 C C . ALA A 1 93 ? 8.904 26.523 36.221 1.00 71.31 93 ALA A C 1
ATOM 755 O O . ALA A 1 93 ? 9.404 25.881 37.136 1.00 71.31 93 ALA A O 1
ATOM 756 N N . GLU A 1 94 ? 7.653 26.338 35.797 1.00 85.50 94 GLU A N 1
ATOM 757 C CA . GLU A 1 94 ? 6.763 25.309 36.341 1.00 85.50 94 GLU A CA 1
ATOM 758 C C . GLU A 1 94 ? 7.384 23.919 36.165 1.00 85.50 94 GLU A C 1
ATOM 760 O O . GLU A 1 94 ? 7.814 23.568 35.064 1.00 85.50 94 GLU A O 1
ATOM 765 N N . GLU A 1 95 ? 7.397 23.127 37.231 1.00 93.25 95 GLU A N 1
ATOM 766 C CA . GLU A 1 95 ? 8.017 21.803 37.269 1.00 93.25 95 GLU A CA 1
ATOM 767 C C . GLU A 1 95 ? 7.046 20.697 36.820 1.00 93.25 95 GLU A C 1
ATOM 769 O O . GLU A 1 95 ? 5.820 20.839 36.867 1.00 93.25 95 GLU A O 1
ATOM 774 N N . ALA A 1 96 ? 7.582 19.541 36.413 1.00 92.94 96 ALA A N 1
ATOM 775 C CA . ALA A 1 96 ? 6.771 18.446 35.870 1.00 92.94 96 ALA A CA 1
ATOM 776 C C . ALA A 1 96 ? 5.678 17.963 36.844 1.00 92.94 96 ALA A C 1
ATOM 778 O O . ALA A 1 96 ? 4.544 17.718 36.431 1.00 92.94 96 ALA A O 1
ATOM 779 N N . TYR A 1 97 ? 5.994 17.888 38.142 1.00 94.19 97 TYR A N 1
ATOM 780 C CA . TYR A 1 97 ? 5.051 17.440 39.171 1.00 94.19 97 TYR A CA 1
ATOM 781 C C . TYR A 1 97 ? 3.879 18.417 39.365 1.00 94.19 97 TYR A C 1
ATOM 783 O O . TYR A 1 97 ? 2.766 17.990 39.676 1.00 94.19 97 TYR A O 1
ATOM 791 N N . GLU A 1 98 ? 4.089 19.719 39.139 1.00 96.44 98 GLU A N 1
ATOM 792 C CA . GLU A 1 98 ? 3.036 20.736 39.239 1.00 96.44 98 GLU A CA 1
ATOM 793 C C . GLU A 1 98 ? 2.023 20.570 38.102 1.00 96.44 98 GLU A C 1
ATOM 795 O O . GLU A 1 98 ? 0.808 20.640 38.319 1.00 96.44 98 GLU A O 1
ATOM 800 N N . VAL A 1 99 ? 2.509 20.261 36.896 1.00 96.19 99 VAL A N 1
ATOM 801 C CA . VAL A 1 99 ? 1.656 19.949 35.742 1.00 96.19 99 VAL A CA 1
ATOM 802 C C . VAL A 1 99 ? 0.890 18.645 35.966 1.00 96.19 99 VAL A C 1
ATOM 804 O O . VAL A 1 99 ? -0.318 18.599 35.716 1.00 96.19 99 VAL A O 1
ATOM 807 N N . THR A 1 100 ? 1.539 17.605 36.498 1.00 97.25 100 THR A N 1
ATOM 808 C CA . THR A 1 100 ? 0.860 16.348 36.845 1.00 97.25 100 THR A CA 1
ATOM 809 C C . THR A 1 100 ? -0.214 16.562 37.911 1.00 97.25 100 THR A C 1
ATOM 811 O O . THR A 1 100 ? -1.323 16.039 37.781 1.00 97.25 100 THR A O 1
ATOM 814 N N . ALA A 1 101 ? 0.053 17.376 38.937 1.00 97.12 101 ALA A N 1
ATOM 815 C CA . ALA A 1 101 ? -0.933 17.720 39.961 1.00 97.12 101 ALA A CA 1
ATOM 816 C C . ALA A 1 101 ? -2.160 18.428 39.358 1.00 97.12 101 ALA A C 1
ATOM 818 O O . ALA A 1 101 ? -3.302 18.124 39.722 1.00 97.12 101 ALA A O 1
ATOM 819 N N . LYS A 1 102 ? -1.953 19.324 38.383 1.00 97.94 102 LYS A N 1
ATOM 820 C CA . LYS A 1 102 ? -3.046 19.956 37.625 1.00 97.94 102 LYS A CA 1
ATOM 821 C C . LYS A 1 102 ? -3.835 18.938 36.798 1.00 97.94 102 LYS A C 1
ATOM 823 O O . LYS A 1 102 ? -5.065 18.988 36.813 1.00 97.94 102 LYS A O 1
ATOM 828 N N . ALA A 1 103 ? -3.166 17.984 36.148 1.00 97.44 103 ALA A N 1
ATOM 829 C CA . ALA A 1 103 ? -3.825 16.911 35.401 1.00 97.44 103 ALA A CA 1
ATOM 830 C C . ALA A 1 103 ? -4.701 16.025 36.309 1.00 97.44 103 ALA A C 1
ATOM 832 O O . ALA A 1 103 ? -5.860 15.771 35.979 1.00 97.44 103 ALA A O 1
ATOM 833 N N . TRP A 1 104 ? -4.200 15.626 37.484 1.00 97.31 104 TRP A N 1
ATOM 834 C CA . TRP A 1 104 ? -4.981 14.889 38.486 1.00 97.31 104 TRP A CA 1
ATOM 835 C C . TRP A 1 104 ? -6.203 15.673 38.962 1.00 97.31 104 TRP A C 1
ATOM 837 O O . TRP A 1 104 ? -7.310 15.136 39.011 1.00 97.31 104 TRP A O 1
ATOM 847 N N . LYS A 1 105 ? -6.018 16.958 39.284 1.00 98.06 105 LYS A N 1
ATOM 848 C CA . LYS A 1 105 ? -7.100 17.837 39.739 1.00 98.06 105 LYS A CA 1
ATOM 849 C C . LYS A 1 105 ? -8.183 18.002 38.672 1.00 98.06 105 LYS A C 1
ATOM 851 O O . LYS A 1 105 ? -9.366 17.959 39.003 1.00 98.06 105 LYS A O 1
ATOM 856 N N . ALA A 1 106 ? -7.793 18.166 37.408 1.00 97.19 106 ALA A N 1
ATOM 857 C CA . ALA A 1 106 ? -8.721 18.234 36.283 1.00 97.19 106 ALA A CA 1
ATOM 858 C C . ALA A 1 106 ? -9.495 16.917 36.107 1.00 97.19 106 ALA A C 1
ATOM 860 O O . ALA A 1 106 ? -10.724 16.935 36.027 1.00 97.19 106 ALA A O 1
ATOM 861 N N . LEU A 1 107 ? -8.802 15.773 36.158 1.00 95.31 107 LEU A N 1
ATOM 862 C CA . LEU A 1 107 ? -9.430 14.453 36.067 1.00 95.31 107 LEU A CA 1
ATOM 863 C C . LEU A 1 107 ? -10.441 14.222 37.205 1.00 95.31 107 LEU A C 1
ATOM 865 O O . LEU A 1 107 ? -11.559 13.779 36.952 1.00 95.31 107 LEU A O 1
ATOM 869 N N . GLY A 1 108 ? -10.088 14.585 38.444 1.00 95.62 108 GLY A N 1
ATOM 870 C CA . GLY A 1 108 ? -10.982 14.486 39.604 1.00 95.62 108 GLY A CA 1
ATOM 871 C C . GLY A 1 108 ? -12.234 15.364 39.491 1.00 95.62 108 GLY A C 1
ATOM 872 O O . GLY A 1 108 ? -13.300 14.988 39.971 1.00 95.62 108 GLY A O 1
ATOM 873 N N . ARG A 1 109 ? -12.133 16.500 38.792 1.00 97.12 109 ARG A N 1
ATOM 874 C CA . ARG A 1 109 ? -13.260 17.398 38.482 1.00 97.12 109 ARG A CA 1
ATOM 875 C C . ARG A 1 109 ? -14.069 16.975 37.257 1.00 97.12 109 ARG A C 1
ATOM 877 O O . ARG A 1 109 ? -15.011 17.673 36.899 1.00 97.12 109 ARG A O 1
ATOM 884 N N . LYS A 1 110 ? -13.710 15.860 36.614 1.00 96.38 110 LYS A N 1
ATOM 885 C CA . LYS A 1 110 ? -14.273 15.418 35.331 1.00 96.38 110 LYS A CA 1
ATOM 886 C C . LYS A 1 110 ? -14.058 16.409 34.179 1.00 96.38 110 LYS A C 1
ATOM 888 O O . LYS A 1 110 ? -14.757 16.352 33.171 1.00 96.38 110 LYS A O 1
ATOM 893 N N . ASP A 1 111 ? -13.066 17.290 34.300 1.00 97.06 111 ASP A N 1
ATOM 894 C CA . ASP A 1 111 ? -12.646 18.174 33.216 1.00 97.06 111 ASP A CA 1
ATOM 895 C C . ASP A 1 111 ? -11.644 17.437 32.323 1.00 97.06 111 ASP A C 1
ATOM 897 O O . ASP A 1 111 ? -10.420 17.526 32.466 1.00 97.06 111 ASP A O 1
ATOM 901 N N . TRP A 1 112 ? -12.194 16.639 31.409 1.00 96.38 112 TRP A N 1
ATOM 902 C CA . TRP A 1 112 ? -11.408 15.780 30.531 1.00 96.38 112 TRP A CA 1
ATOM 903 C C . TRP A 1 112 ? -10.503 16.578 29.593 1.00 96.38 112 TRP A C 1
ATOM 905 O O . TRP A 1 112 ? -9.381 16.158 29.319 1.00 96.38 112 TRP A O 1
ATOM 915 N N . ASN A 1 113 ? -10.965 17.736 29.115 1.00 93.06 113 ASN A N 1
ATOM 916 C CA . ASN A 1 113 ? -10.194 18.569 28.196 1.00 93.06 113 ASN A CA 1
ATOM 917 C C . ASN A 1 113 ? -8.990 19.196 28.903 1.00 93.06 113 ASN A C 1
ATOM 919 O O . ASN A 1 113 ? -7.885 19.144 28.363 1.00 93.06 113 ASN A O 1
ATOM 923 N N . ALA A 1 114 ? -9.169 19.724 30.118 1.00 94.81 114 ALA A N 1
ATOM 924 C CA . ALA A 1 114 ? -8.053 20.263 30.889 1.00 94.81 114 ALA A CA 1
ATOM 925 C C . ALA A 1 114 ? -7.052 19.169 31.289 1.00 94.81 114 ALA A C 1
ATOM 927 O O . ALA A 1 114 ? -5.843 19.381 31.188 1.00 94.81 114 ALA A O 1
ATOM 928 N N . ALA A 1 115 ? -7.525 17.975 31.671 1.00 97.12 115 ALA A N 1
ATOM 929 C CA . ALA A 1 115 ? -6.646 16.847 31.984 1.00 97.12 115 ALA A CA 1
ATOM 930 C C . ALA A 1 115 ? -5.766 16.460 30.780 1.00 97.12 115 ALA A C 1
ATOM 932 O O . ALA A 1 115 ? -4.554 16.291 30.925 1.00 97.12 115 ALA A O 1
ATOM 933 N N . VAL A 1 116 ? -6.359 16.395 29.581 1.00 95.62 116 VAL A N 1
ATOM 934 C CA . VAL A 1 116 ? -5.634 16.149 28.325 1.00 95.62 116 VAL A CA 1
ATOM 935 C C . VAL A 1 116 ? -4.633 17.268 28.031 1.00 95.62 116 VAL A C 1
ATOM 937 O O . VAL A 1 116 ? -3.475 16.977 27.743 1.00 95.62 116 VAL A O 1
ATOM 940 N N . ALA A 1 117 ? -5.039 18.534 28.157 1.00 90.69 117 ALA A N 1
ATOM 941 C CA . ALA A 1 117 ? -4.175 19.680 27.877 1.00 90.69 117 ALA A CA 1
ATOM 942 C C . ALA A 1 117 ? -2.945 19.735 28.801 1.00 90.69 117 ALA A C 1
ATOM 944 O O . ALA A 1 117 ? -1.829 19.981 28.338 1.00 90.69 117 ALA A O 1
ATOM 945 N N . HIS A 1 118 ? -3.118 19.463 30.099 1.00 97.00 118 HIS A N 1
ATOM 946 C CA . HIS A 1 118 ? -2.001 19.386 31.043 1.00 97.00 118 HIS A CA 1
ATOM 947 C C . HIS A 1 118 ? -1.059 18.224 30.717 1.00 97.00 118 HIS A C 1
ATOM 949 O O . HIS A 1 118 ? 0.158 18.412 30.699 1.00 97.00 118 HIS A O 1
ATOM 955 N N . ALA A 1 119 ? -1.598 17.051 30.381 1.00 97.38 119 ALA A N 1
ATOM 956 C CA . ALA A 1 119 ? -0.773 15.918 29.982 1.00 97.38 119 ALA A CA 1
ATOM 957 C C . ALA A 1 119 ? 0.013 16.180 28.684 1.00 97.38 119 ALA A C 1
ATOM 959 O O . ALA A 1 119 ? 1.195 15.841 28.599 1.00 97.38 119 ALA A O 1
ATOM 960 N N . ASP A 1 120 ? -0.603 16.832 27.694 1.00 91.50 120 ASP A N 1
ATOM 961 C CA . ASP A 1 120 ? 0.066 17.225 26.449 1.00 91.50 120 ASP A CA 1
ATOM 962 C C . ASP A 1 120 ? 1.169 18.251 26.682 1.00 91.50 120 ASP A C 1
ATOM 964 O O . ASP A 1 120 ? 2.239 18.171 26.074 1.00 91.50 120 ASP A O 1
ATOM 968 N N . ARG A 1 121 ? 0.956 19.175 27.622 1.00 93.69 121 ARG A N 1
ATOM 969 C CA . ARG A 1 121 ? 1.998 20.101 28.058 1.00 93.69 121 ARG A CA 1
ATOM 970 C C . ARG A 1 121 ? 3.172 19.363 28.696 1.00 93.69 121 ARG A C 1
ATOM 972 O O . ARG A 1 121 ? 4.312 19.642 28.332 1.00 93.69 121 ARG A O 1
ATOM 979 N N . ALA A 1 122 ? 2.912 18.404 29.587 1.00 96.94 122 ALA A N 1
ATOM 980 C CA . ALA A 1 122 ? 3.972 17.611 30.204 1.00 96.94 122 ALA A CA 1
ATOM 981 C C . ALA A 1 122 ? 4.799 16.850 29.153 1.00 96.94 122 ALA A C 1
ATOM 983 O O . ALA A 1 122 ? 6.032 16.860 29.188 1.00 96.94 122 ALA A O 1
ATOM 984 N N . LEU A 1 123 ? 4.124 16.258 28.163 1.00 93.81 123 LEU A N 1
ATOM 985 C CA . LEU A 1 123 ? 4.777 15.586 27.040 1.00 93.81 123 LEU A CA 1
ATOM 986 C C . LEU A 1 123 ? 5.633 16.530 26.204 1.00 93.81 123 LEU A C 1
ATOM 988 O O . LEU A 1 123 ? 6.762 16.191 25.854 1.00 93.81 123 LEU A O 1
ATOM 992 N N . LYS A 1 124 ? 5.102 17.709 25.880 1.00 93.25 124 LYS A N 1
ATOM 993 C CA . LYS A 1 124 ? 5.802 18.699 25.062 1.00 93.25 124 LYS A CA 1
ATOM 994 C C . LYS A 1 124 ? 7.076 19.194 25.745 1.00 93.25 124 LYS A C 1
ATOM 996 O O . LYS A 1 124 ? 8.092 19.349 25.076 1.00 93.25 124 LYS A O 1
ATOM 1001 N N . THR A 1 125 ? 7.020 19.433 27.053 1.00 93.12 125 THR A N 1
ATOM 1002 C CA . THR A 1 125 ? 8.135 20.027 27.800 1.00 93.12 125 THR A CA 1
ATOM 1003 C C . THR A 1 125 ? 9.190 18.992 28.190 1.00 93.12 125 THR A C 1
ATOM 1005 O O . THR A 1 125 ? 10.374 19.209 27.951 1.00 93.12 125 THR A O 1
ATOM 1008 N N . TRP A 1 126 ? 8.785 17.847 28.751 1.00 97.69 126 TRP A N 1
ATOM 1009 C CA . TRP A 1 126 ? 9.722 16.866 29.324 1.00 97.69 126 TRP A CA 1
ATOM 1010 C C . TRP A 1 126 ? 9.770 15.534 28.572 1.00 97.69 126 TRP A C 1
ATOM 1012 O O . TRP A 1 126 ? 10.655 14.715 28.825 1.00 97.69 126 TRP A O 1
ATOM 1022 N N . GLY A 1 127 ? 8.858 15.300 27.625 1.00 94.06 127 GLY A N 1
ATOM 1023 C CA . GLY A 1 127 ? 8.658 13.990 27.006 1.00 94.06 127 GLY A CA 1
ATOM 1024 C C . GLY A 1 127 ? 9.859 13.458 26.229 1.00 94.06 127 GLY A C 1
ATOM 1025 O O . GLY A 1 127 ? 10.101 12.252 26.266 1.00 94.06 127 GLY A O 1
ATOM 1026 N N . VAL A 1 128 ? 10.639 14.318 25.564 1.00 93.25 128 VAL A N 1
ATOM 1027 C CA . VAL A 1 128 ? 11.844 13.892 24.823 1.00 93.25 128 VAL A CA 1
ATOM 1028 C C . VAL A 1 128 ? 12.903 13.352 25.780 1.00 93.25 128 VAL A C 1
ATOM 1030 O O . VAL A 1 128 ? 13.406 12.245 25.589 1.00 93.25 128 VAL A O 1
ATOM 1033 N N . HIS A 1 129 ? 13.206 14.100 26.842 1.00 94.88 129 HIS A N 1
ATOM 1034 C CA . HIS A 1 129 ? 14.209 13.691 27.819 1.00 94.88 129 HIS A CA 1
ATOM 1035 C C . HIS A 1 129 ? 13.740 12.481 28.637 1.00 94.88 129 HIS A C 1
ATOM 1037 O O . HIS A 1 129 ? 14.486 11.520 28.801 1.00 94.88 129 HIS A O 1
ATOM 1043 N N . ALA A 1 130 ? 12.475 12.468 29.070 1.00 96.94 130 ALA A N 1
ATOM 1044 C CA . ALA A 1 130 ? 11.866 11.322 29.740 1.00 96.94 130 ALA A CA 1
ATOM 1045 C C . ALA A 1 130 ? 11.961 10.040 28.893 1.00 96.94 130 ALA A C 1
ATOM 1047 O O . ALA A 1 130 ? 12.316 8.984 29.417 1.00 96.94 130 ALA A O 1
ATOM 1048 N N . LYS A 1 131 ? 11.725 10.133 27.578 1.00 96.31 131 LYS A N 1
ATOM 1049 C CA . LYS A 1 131 ? 11.862 9.001 26.652 1.00 96.31 131 LYS A CA 1
ATOM 1050 C C . LYS A 1 131 ? 13.307 8.514 26.562 1.00 96.31 131 LYS A C 1
ATOM 1052 O O . LYS A 1 131 ? 13.548 7.315 26.664 1.00 96.31 131 LYS A O 1
ATOM 1057 N N . GLN A 1 132 ? 14.271 9.423 26.406 1.00 94.31 132 GLN A N 1
ATOM 1058 C CA . GLN A 1 132 ? 15.696 9.067 26.395 1.00 94.31 132 GLN A CA 1
ATOM 1059 C C . GLN A 1 132 ? 16.100 8.353 27.690 1.00 94.31 132 GLN A C 1
ATOM 1061 O O . GLN A 1 132 ? 16.782 7.330 27.658 1.00 94.31 132 GLN A O 1
ATOM 1066 N N . THR A 1 133 ? 15.632 8.854 28.830 1.00 96.38 133 THR A N 1
ATOM 1067 C CA . THR A 1 133 ? 15.844 8.221 30.131 1.00 96.38 133 THR A CA 1
ATOM 1068 C C . THR A 1 133 ? 15.230 6.823 30.181 1.00 96.38 133 THR A C 1
ATOM 1070 O O . THR A 1 133 ? 15.919 5.881 30.561 1.00 96.38 133 THR A O 1
ATOM 1073 N N . ASN A 1 134 ? 13.992 6.645 29.707 1.00 96.00 134 ASN A N 1
ATOM 1074 C CA . ASN A 1 134 ? 13.351 5.331 29.623 1.00 96.00 134 ASN A CA 1
ATOM 1075 C C . ASN A 1 134 ? 14.144 4.343 28.750 1.00 96.00 134 ASN A C 1
ATOM 1077 O O . ASN A 1 134 ? 14.295 3.189 29.134 1.00 96.00 134 ASN A O 1
ATOM 1081 N N . THR A 1 135 ? 14.684 4.779 27.605 1.00 89.69 135 THR A N 1
ATOM 1082 C CA . THR A 1 135 ? 15.455 3.900 26.699 1.00 89.69 135 THR A CA 1
ATOM 1083 C C . THR A 1 135 ? 16.775 3.398 27.283 1.00 89.69 135 THR A C 1
ATOM 1085 O O . THR A 1 135 ? 17.291 2.389 26.818 1.00 89.69 135 THR A O 1
ATOM 1088 N N . LYS A 1 136 ? 17.319 4.080 28.298 1.00 94.69 136 LYS A N 1
ATOM 1089 C CA . LYS A 1 136 ? 18.551 3.670 28.991 1.00 94.69 136 LYS A CA 1
ATOM 1090 C C . LYS A 1 136 ? 18.295 2.665 30.116 1.00 94.69 136 LYS A C 1
ATOM 1092 O O . LYS A 1 136 ? 19.245 2.133 30.683 1.00 94.69 136 LYS A O 1
ATOM 1097 N N . LEU A 1 137 ? 17.033 2.442 30.477 1.00 90.94 137 LEU A N 1
ATOM 1098 C CA . LEU A 1 137 ? 16.644 1.516 31.530 1.00 90.94 137 LEU A CA 1
ATOM 1099 C C . LEU A 1 137 ? 16.348 0.135 30.937 1.00 90.94 137 LEU A C 1
ATOM 1101 O O . LEU A 1 137 ? 15.644 0.011 29.939 1.00 90.94 137 LEU A O 1
ATOM 1105 N N . ASN A 1 138 ? 16.823 -0.910 31.612 1.00 86.50 138 ASN A N 1
ATOM 1106 C CA . ASN A 1 138 ? 16.513 -2.308 31.280 1.00 86.50 138 ASN A CA 1
ATOM 1107 C C . ASN A 1 138 ? 15.391 -2.888 32.165 1.00 86.50 138 ASN A C 1
ATOM 1109 O O . ASN A 1 138 ? 15.069 -4.068 32.083 1.00 86.50 138 ASN A O 1
ATOM 1113 N N . GLY A 1 139 ? 14.805 -2.058 33.031 1.00 89.44 139 GLY A N 1
ATOM 1114 C CA . GLY A 1 139 ? 13.794 -2.430 34.014 1.00 89.44 139 GLY A CA 1
ATOM 1115 C C . GLY A 1 139 ? 13.380 -1.229 34.865 1.00 89.44 139 GLY A C 1
ATOM 1116 O O . GLY A 1 139 ? 13.907 -0.127 34.702 1.00 89.44 139 GLY A O 1
ATOM 1117 N N . TYR A 1 140 ? 12.443 -1.435 35.793 1.00 92.94 140 TYR A N 1
ATOM 1118 C CA . TYR A 1 140 ? 12.109 -0.408 36.782 1.00 92.94 140 TYR A CA 1
ATOM 1119 C C . TYR A 1 140 ? 13.334 -0.099 37.644 1.00 92.94 140 TYR A C 1
ATOM 1121 O O . TYR A 1 140 ? 13.999 -1.012 38.134 1.00 92.94 140 TYR A O 1
ATOM 1129 N N . ALA A 1 141 ? 13.621 1.188 37.842 1.00 90.88 141 ALA A N 1
ATOM 1130 C CA . ALA A 1 141 ? 14.670 1.601 38.764 1.00 90.88 141 ALA A CA 1
ATOM 1131 C C . ALA A 1 141 ? 14.390 1.064 40.184 1.00 90.88 141 ALA A C 1
ATOM 1133 O O . ALA A 1 141 ? 13.220 0.946 40.564 1.00 90.88 141 ALA A O 1
ATOM 1134 N N . PRO A 1 142 ? 15.422 0.777 40.998 1.00 91.56 142 PRO A N 1
ATOM 1135 C CA . PRO A 1 142 ? 15.225 0.448 42.404 1.00 91.56 142 PRO A CA 1
ATOM 1136 C C . PRO A 1 142 ? 14.405 1.528 43.120 1.00 91.56 142 PRO A C 1
ATOM 1138 O O . PRO A 1 142 ? 14.580 2.717 42.860 1.00 91.56 142 PRO A O 1
ATOM 1141 N N . VAL A 1 143 ? 13.549 1.128 44.063 1.00 85.75 143 VAL A N 1
ATOM 1142 C CA . VAL A 1 143 ? 12.640 2.031 44.800 1.00 85.75 143 VAL A CA 1
ATOM 1143 C C . VAL A 1 143 ? 13.367 3.239 45.405 1.00 85.75 143 VAL A C 1
ATOM 1145 O O . VAL A 1 143 ? 12.915 4.375 45.268 1.00 85.75 143 VAL A O 1
ATOM 1148 N N . LYS A 1 144 ? 14.545 3.013 45.999 1.00 89.00 144 LYS A N 1
ATOM 1149 C CA . LYS A 1 144 ? 15.397 4.069 46.572 1.00 89.00 144 LYS A CA 1
ATOM 1150 C C . LYS A 1 144 ? 15.845 5.129 45.555 1.00 89.00 144 LYS A C 1
ATOM 1152 O O . LYS A 1 144 ? 16.126 6.262 45.929 1.00 89.00 144 LYS A O 1
ATOM 1157 N N . ASP A 1 145 ? 15.889 4.767 44.276 1.00 91.94 145 ASP A N 1
ATOM 1158 C CA . ASP A 1 145 ? 16.361 5.604 43.177 1.00 91.94 145 ASP A CA 1
ATOM 1159 C C . ASP A 1 145 ? 15.217 6.197 42.347 1.00 91.94 145 ASP A C 1
ATOM 1161 O O . ASP A 1 145 ? 15.473 7.026 41.477 1.00 91.94 145 ASP A O 1
ATOM 1165 N N . ALA A 1 146 ? 13.957 5.835 42.614 1.00 87.88 146 ALA A N 1
ATOM 1166 C CA . ALA A 1 146 ? 12.811 6.259 41.809 1.00 87.88 146 ALA A CA 1
ATOM 1167 C C . ALA A 1 146 ? 12.721 7.789 41.653 1.00 87.88 146 ALA A C 1
ATOM 1169 O O . ALA A 1 146 ? 12.419 8.280 40.566 1.00 87.88 146 ALA A O 1
ATOM 1170 N N . LYS A 1 147 ? 13.072 8.553 42.700 1.00 89.19 147 LYS A N 1
ATOM 1171 C CA . LYS A 1 147 ? 13.084 10.029 42.674 1.00 89.19 147 LYS A CA 1
ATOM 1172 C C . LYS A 1 147 ? 14.065 10.622 41.654 1.00 89.19 147 LYS A C 1
ATOM 1174 O O . LYS A 1 147 ? 13.811 11.711 41.153 1.00 89.19 147 LYS A O 1
ATOM 1179 N N . LYS A 1 148 ? 15.141 9.908 41.293 1.00 93.50 148 LYS A N 1
ATOM 1180 C CA . LYS A 1 148 ? 16.111 10.346 40.266 1.00 93.50 148 LYS A CA 1
ATOM 1181 C C . LYS A 1 148 ? 15.500 10.390 38.862 1.00 93.50 148 LYS A C 1
ATOM 1183 O O . LYS A 1 148 ? 16.046 11.030 37.972 1.00 93.50 148 LYS A O 1
ATOM 1188 N N . TYR A 1 149 ? 14.364 9.722 38.674 1.00 95.81 149 TYR A N 1
ATOM 1189 C CA . TYR A 1 149 ? 13.656 9.602 37.404 1.00 95.81 149 TYR A CA 1
ATOM 1190 C C . TYR A 1 149 ? 12.349 10.407 37.399 1.00 95.81 149 TYR A C 1
ATOM 1192 O O . TYR A 1 149 ? 11.423 10.055 36.672 1.00 95.81 149 TYR A O 1
ATOM 1200 N N . SER A 1 150 ? 12.263 11.481 38.198 1.00 93.75 150 SER A N 1
ATOM 1201 C CA . SER A 1 150 ? 11.051 12.294 38.387 1.00 93.75 150 SER A CA 1
ATOM 1202 C C . SER A 1 150 ? 10.369 12.650 37.065 1.00 93.75 150 SER A C 1
ATOM 1204 O O . SER A 1 150 ? 9.228 12.263 36.861 1.00 93.75 150 SER A O 1
ATOM 1206 N N . ASN A 1 151 ? 11.079 13.246 36.104 1.00 95.88 151 ASN A N 1
ATOM 1207 C CA . ASN A 1 151 ? 10.490 13.633 34.814 1.00 95.88 151 ASN A CA 1
ATOM 1208 C C . ASN A 1 151 ? 9.914 12.448 34.018 1.00 95.88 151 ASN A C 1
ATOM 1210 O O . ASN A 1 151 ? 8.874 12.588 33.380 1.00 95.88 151 ASN A O 1
ATOM 1214 N N . LEU A 1 152 ? 10.553 11.273 34.063 1.00 97.81 152 LEU A N 1
ATOM 1215 C CA . LEU A 1 152 ? 9.998 10.058 33.455 1.00 97.81 152 LEU A CA 1
ATOM 1216 C C . LEU A 1 152 ? 8.717 9.624 34.175 1.00 97.81 152 LEU A C 1
ATOM 1218 O O . LEU A 1 152 ? 7.719 9.313 33.524 1.00 97.81 152 LEU A O 1
ATOM 1222 N N . ASN A 1 153 ? 8.735 9.631 35.505 1.00 97.81 153 ASN A N 1
ATOM 1223 C CA . ASN A 1 153 ? 7.598 9.225 36.324 1.00 97.81 153 ASN A CA 1
ATOM 1224 C C . ASN A 1 153 ? 6.397 10.164 36.135 1.00 97.81 153 ASN A C 1
ATOM 1226 O O . ASN A 1 153 ? 5.271 9.689 35.978 1.00 97.81 153 ASN A O 1
ATOM 1230 N N . GLU A 1 154 ? 6.639 11.474 36.066 1.00 98.00 154 GLU A N 1
ATOM 1231 C CA . GLU A 1 154 ? 5.611 12.495 35.849 1.00 98.00 154 GLU A CA 1
ATOM 1232 C C . GLU A 1 154 ? 5.002 12.405 34.445 1.00 98.00 154 GLU A C 1
ATOM 1234 O O . GLU A 1 154 ? 3.782 12.329 34.299 1.00 98.00 154 GLU A O 1
ATOM 1239 N N . VAL A 1 155 ? 5.832 12.313 33.399 1.00 98.25 155 VAL A N 1
ATOM 1240 C CA . VAL A 1 155 ? 5.352 12.165 32.012 1.00 98.25 155 VAL A CA 1
ATOM 1241 C C . VAL A 1 155 ? 4.573 10.860 31.831 1.00 98.25 155 VAL A C 1
ATOM 1243 O O . VAL A 1 155 ? 3.504 10.852 31.216 1.00 98.25 155 VAL A O 1
ATOM 1246 N N . GLY A 1 156 ? 5.071 9.757 32.397 1.00 98.06 156 GLY A N 1
ATOM 1247 C CA . GLY A 1 156 ? 4.378 8.473 32.352 1.00 98.06 156 GLY A CA 1
ATOM 1248 C C . GLY A 1 156 ? 3.026 8.510 33.070 1.00 98.06 156 GLY A C 1
ATOM 1249 O O . GLY A 1 156 ? 2.040 7.969 32.565 1.00 98.06 156 GLY A O 1
ATOM 1250 N N . THR A 1 157 ? 2.954 9.205 34.207 1.00 98.31 157 THR A N 1
ATOM 1251 C CA . THR A 1 157 ? 1.702 9.435 34.942 1.00 98.31 157 THR A CA 1
ATOM 1252 C C . THR A 1 157 ? 0.734 10.282 34.119 1.00 98.31 157 THR A C 1
ATOM 1254 O O . THR A 1 157 ? -0.407 9.874 33.913 1.00 98.31 157 THR A O 1
ATOM 1257 N N . CYS A 1 158 ? 1.193 11.402 33.558 1.00 98.50 158 CYS A N 1
ATOM 1258 C CA . CYS A 1 158 ? 0.388 12.267 32.698 1.00 98.50 158 CYS A CA 1
ATOM 1259 C C . CYS A 1 158 ? -0.222 11.519 31.502 1.00 98.50 158 CYS A C 1
ATOM 1261 O O . CYS A 1 158 ? -1.391 11.732 31.186 1.00 98.50 158 CYS A O 1
ATOM 1263 N N . LEU A 1 159 ? 0.510 10.603 30.858 1.00 97.94 159 LEU A N 1
ATOM 1264 C CA . LEU A 1 159 ? -0.048 9.799 29.761 1.00 97.94 159 LEU A CA 1
ATOM 1265 C C . LEU A 1 159 ? -1.136 8.829 30.205 1.00 97.94 159 LEU A C 1
ATOM 1267 O O . LEU A 1 159 ? -2.114 8.640 29.479 1.00 97.94 159 LEU A O 1
ATOM 1271 N N . MET A 1 160 ? -0.989 8.232 31.386 1.00 98.25 160 MET A N 1
ATOM 1272 C CA . MET A 1 160 ? -2.039 7.395 31.958 1.00 98.25 160 MET A CA 1
ATOM 1273 C C . MET A 1 160 ? -3.304 8.221 32.218 1.00 98.25 160 MET A C 1
ATOM 1275 O O . MET A 1 160 ? -4.390 7.818 31.802 1.00 98.25 160 MET A O 1
ATOM 1279 N N . LEU A 1 161 ? -3.153 9.414 32.808 1.00 98.31 161 LEU A N 1
ATOM 1280 C CA . LEU A 1 161 ? -4.262 10.345 33.048 1.00 98.31 161 LEU A CA 1
ATOM 1281 C C . LEU A 1 161 ? -4.916 10.816 31.753 1.00 98.31 161 LEU A C 1
ATOM 1283 O O . LEU A 1 161 ? -6.140 10.879 31.678 1.00 98.31 161 LEU A O 1
ATOM 1287 N N . LYS A 1 162 ? -4.120 11.103 30.718 1.00 97.94 162 LYS A N 1
ATOM 1288 C CA . LYS A 1 162 ? -4.621 11.445 29.384 1.00 97.94 162 LYS A CA 1
ATOM 1289 C C . LYS A 1 162 ? -5.481 10.318 28.822 1.00 97.94 162 LYS A C 1
ATOM 1291 O O . LYS A 1 162 ? -6.586 10.576 28.352 1.00 97.94 162 LYS A O 1
ATOM 1296 N N . GLY A 1 163 ? -4.989 9.080 28.884 1.00 96.62 163 GLY A N 1
ATOM 1297 C CA . GLY A 1 163 ? -5.737 7.909 28.433 1.00 96.62 163 GLY A CA 1
ATOM 1298 C C . GLY A 1 163 ? -7.052 7.736 29.195 1.00 96.62 163 GLY A C 1
ATOM 1299 O O . GLY A 1 163 ? -8.096 7.541 28.575 1.00 96.62 163 GLY A O 1
ATOM 1300 N N . ASP A 1 164 ? -7.031 7.895 30.521 1.00 97.50 164 ASP A N 1
ATOM 1301 C CA . ASP A 1 164 ? -8.236 7.823 31.351 1.00 97.50 164 ASP A CA 1
ATOM 1302 C C . ASP A 1 164 ? -9.233 8.943 31.038 1.00 97.50 164 ASP A C 1
ATOM 1304 O O . ASP A 1 164 ? -10.417 8.661 30.862 1.00 97.50 164 ASP A O 1
ATOM 1308 N N . ALA A 1 165 ? -8.776 10.189 30.901 1.00 97.31 165 ALA A N 1
ATOM 1309 C CA . ALA A 1 165 ? -9.621 11.324 30.535 1.00 97.31 165 ALA A CA 1
ATOM 1310 C C . ALA A 1 165 ? -10.295 11.113 29.171 1.00 97.31 165 ALA A C 1
ATOM 1312 O O . ALA A 1 165 ? -11.507 11.281 29.047 1.00 97.31 165 ALA A O 1
ATOM 1313 N N . LEU A 1 166 ? -9.531 10.694 28.157 1.00 95.50 166 LEU A N 1
ATOM 1314 C CA . LEU A 1 166 ? -10.046 10.427 26.809 1.00 95.50 166 LEU A CA 1
ATOM 1315 C C . LEU A 1 166 ? -11.048 9.274 26.808 1.00 95.50 166 LEU A C 1
ATOM 1317 O O . LEU A 1 166 ? -12.107 9.379 26.192 1.00 95.50 166 LEU A O 1
ATOM 1321 N N . ARG A 1 167 ? -10.763 8.209 27.565 1.00 94.06 167 ARG A N 1
ATOM 1322 C CA . ARG A 1 167 ? -11.676 7.076 27.724 1.00 94.06 167 ARG A CA 1
ATOM 1323 C C . ARG A 1 167 ? -12.997 7.515 28.350 1.00 94.06 167 ARG A C 1
ATOM 1325 O O . ARG A 1 167 ? -14.048 7.146 27.840 1.00 94.06 167 ARG A O 1
ATOM 1332 N N . GLN A 1 168 ? -12.953 8.302 29.427 1.00 92.69 168 GLN A N 1
ATOM 1333 C CA . GLN A 1 168 ? -14.160 8.800 30.101 1.00 92.69 168 GLN A CA 1
ATOM 1334 C C . GLN A 1 168 ? -14.926 9.833 29.261 1.00 92.69 168 GLN A C 1
ATOM 1336 O O . GLN A 1 168 ? -16.141 9.946 29.388 1.00 92.69 168 GLN A O 1
ATOM 1341 N N . LYS A 1 169 ? -14.237 10.546 28.362 1.00 89.44 169 LYS A N 1
ATOM 1342 C CA . LYS A 1 169 ? -14.844 11.424 27.352 1.00 89.44 169 LYS A CA 1
ATOM 1343 C C . LYS A 1 169 ? -15.518 10.650 26.203 1.00 89.44 169 LYS A C 1
ATOM 1345 O O . LYS A 1 169 ? -16.254 11.248 25.426 1.00 89.44 169 LYS A O 1
ATOM 1350 N N . GLY A 1 170 ? -15.273 9.343 26.079 1.00 84.19 170 GLY A N 1
ATOM 1351 C CA . GLY A 1 170 ? -15.771 8.503 24.983 1.00 84.19 170 GLY A CA 1
ATOM 1352 C C . GLY A 1 170 ? -14.850 8.441 23.758 1.00 84.19 170 GLY A C 1
ATOM 1353 O O . GLY A 1 170 ? -15.159 7.742 22.795 1.00 84.19 170 GLY A O 1
ATOM 1354 N N . ASP A 1 171 ? -13.689 9.102 23.787 1.00 83.31 171 ASP A N 1
ATOM 1355 C CA . ASP A 1 171 ? -12.685 9.025 22.721 1.00 83.31 171 ASP A CA 1
ATOM 1356 C C . ASP A 1 171 ? -11.774 7.804 22.923 1.00 83.31 171 ASP A C 1
ATOM 1358 O O . ASP A 1 171 ? -10.614 7.884 23.341 1.00 83.31 171 ASP A O 1
ATOM 1362 N N . VAL A 1 172 ? -12.344 6.628 22.654 1.00 85.06 172 VAL A N 1
ATOM 1363 C CA . VAL A 1 172 ? -11.682 5.334 22.869 1.00 85.06 172 VAL A CA 1
ATOM 1364 C C . VAL A 1 172 ? -10.415 5.196 22.017 1.00 85.06 172 VAL A C 1
ATOM 1366 O O . VAL A 1 172 ? -9.413 4.667 22.498 1.00 85.06 172 VAL A O 1
ATOM 1369 N N . LYS A 1 173 ? -10.418 5.699 20.773 1.00 83.50 173 LYS A N 1
ATOM 1370 C CA . LYS A 1 173 ? -9.251 5.629 19.875 1.00 83.50 173 LYS A CA 1
ATOM 1371 C C . LYS A 1 173 ? -8.084 6.455 20.424 1.00 83.50 173 LYS A C 1
ATOM 1373 O O . LYS A 1 173 ? -6.962 5.948 20.483 1.00 83.50 173 LYS A O 1
ATOM 1378 N N . ALA A 1 174 ? -8.329 7.695 20.852 1.00 78.88 174 ALA A N 1
ATOM 1379 C CA . ALA A 1 174 ? -7.274 8.532 21.414 1.00 78.88 174 ALA A CA 1
ATOM 1380 C C . ALA A 1 174 ? -6.797 8.017 22.784 1.00 78.88 174 ALA A C 1
ATOM 1382 O O . ALA A 1 174 ? -5.607 8.114 23.093 1.00 78.88 174 ALA A O 1
ATOM 1383 N N . ALA A 1 175 ? -7.688 7.412 23.579 1.00 93.44 175 ALA A N 1
ATOM 1384 C CA . ALA A 1 175 ? -7.317 6.746 24.826 1.00 93.44 175 ALA A CA 1
ATOM 1385 C C . ALA A 1 175 ? -6.343 5.581 24.588 1.00 93.44 175 ALA A C 1
ATOM 1387 O O . ALA A 1 175 ? -5.298 5.510 25.235 1.00 93.44 175 ALA A O 1
ATOM 1388 N N . ILE A 1 176 ? -6.650 4.711 23.615 1.00 86.12 176 ILE A N 1
ATOM 1389 C CA . ILE A 1 176 ? -5.772 3.611 23.186 1.00 86.12 176 ILE A CA 1
ATOM 1390 C C . ILE A 1 176 ? -4.394 4.149 22.787 1.00 86.12 176 ILE A C 1
ATOM 1392 O O . ILE A 1 176 ? -3.388 3.667 23.304 1.00 86.12 176 ILE A O 1
ATOM 1396 N N . ALA A 1 177 ? -4.342 5.193 21.954 1.00 81.88 177 ALA A N 1
ATOM 1397 C CA . ALA A 1 177 ? -3.082 5.788 21.513 1.00 81.88 177 ALA A CA 1
ATOM 1398 C C . ALA A 1 177 ? -2.246 6.352 22.678 1.00 81.88 177 ALA A C 1
ATOM 1400 O O . ALA A 1 177 ? -1.026 6.184 22.703 1.00 81.88 177 ALA A O 1
ATOM 1401 N N . ALA A 1 178 ? -2.883 6.994 23.664 1.00 91.81 178 ALA A N 1
ATOM 1402 C CA . ALA A 1 178 ? -2.198 7.497 24.854 1.00 91.81 178 ALA A CA 1
ATOM 1403 C C . ALA A 1 178 ? -1.613 6.355 25.706 1.00 91.81 178 ALA A C 1
ATOM 1405 O O . ALA A 1 178 ? -0.454 6.429 26.125 1.00 91.81 178 ALA A O 1
ATOM 1406 N N . TYR A 1 179 ? -2.374 5.273 25.912 1.00 95.62 179 TYR A N 1
ATOM 1407 C CA . TYR A 1 179 ? -1.885 4.091 26.624 1.00 95.62 179 TYR A CA 1
ATOM 1408 C C . TYR A 1 179 ? -0.748 3.392 25.868 1.00 95.62 179 TYR A C 1
ATOM 1410 O O . TYR A 1 179 ? 0.251 3.022 26.478 1.00 95.62 179 TYR A O 1
ATOM 1418 N N . GLU A 1 180 ? -0.846 3.235 24.549 1.00 88.19 180 GLU A N 1
ATOM 1419 C CA . GLU A 1 180 ? 0.210 2.619 23.735 1.00 88.19 180 GLU A CA 1
ATOM 1420 C C . GLU A 1 180 ? 1.489 3.461 23.724 1.00 88.19 180 GLU A C 1
ATOM 1422 O O . GLU A 1 180 ? 2.587 2.915 23.850 1.00 88.19 180 GLU A O 1
ATOM 1427 N N . LEU A 1 181 ? 1.363 4.789 23.674 1.00 86.75 181 LEU A N 1
ATOM 1428 C CA . LEU A 1 181 ? 2.498 5.700 23.797 1.00 86.75 181 LEU A CA 1
ATOM 1429 C C . LEU A 1 181 ? 3.209 5.547 25.148 1.00 86.75 181 LEU A C 1
ATOM 1431 O O . LEU A 1 181 ? 4.437 5.450 25.182 1.00 86.75 181 LEU A O 1
ATOM 1435 N N . LEU A 1 182 ? 2.452 5.458 26.246 1.00 96.81 182 LEU A N 1
ATOM 1436 C CA . LEU A 1 182 ? 2.992 5.164 27.577 1.00 96.81 182 LEU A CA 1
ATOM 1437 C C . LEU A 1 182 ? 3.749 3.829 27.598 1.00 96.81 182 LEU A C 1
ATOM 1439 O O . LEU A 1 182 ? 4.875 3.760 28.086 1.00 96.81 182 LEU A O 1
ATOM 1443 N N . LEU A 1 183 ? 3.166 2.772 27.028 1.00 85.19 183 LEU A N 1
ATOM 1444 C CA . LEU A 1 183 ? 3.783 1.444 26.993 1.00 85.19 183 LEU A CA 1
ATOM 1445 C C . LEU A 1 183 ? 5.048 1.369 26.142 1.00 85.19 183 LEU A C 1
ATOM 1447 O O . LEU A 1 183 ? 5.917 0.551 26.452 1.00 85.19 183 LEU A O 1
ATOM 1451 N N . ARG A 1 184 ? 5.121 2.170 25.078 1.00 87.31 184 ARG A N 1
ATOM 1452 C CA . ARG A 1 184 ? 6.237 2.191 24.133 1.00 87.31 184 ARG A CA 1
ATOM 1453 C C . ARG A 1 184 ? 7.398 3.037 24.643 1.00 87.31 184 ARG A C 1
ATOM 1455 O O . ARG A 1 184 ? 8.527 2.561 24.678 1.00 87.31 184 ARG A O 1
ATOM 1462 N N . ASP A 1 185 ? 7.119 4.277 25.039 1.00 88.81 185 ASP A N 1
ATOM 1463 C CA . ASP A 1 185 ? 8.156 5.296 25.233 1.00 88.81 185 ASP A CA 1
ATOM 1464 C C . ASP A 1 185 ? 8.450 5.599 26.714 1.00 88.81 185 ASP A C 1
ATOM 1466 O O . ASP A 1 185 ? 9.498 6.172 27.010 1.00 88.81 185 ASP A O 1
ATOM 1470 N N . TYR A 1 186 ? 7.573 5.193 27.644 1.00 96.38 186 TYR A N 1
ATOM 1471 C CA . TYR A 1 186 ? 7.636 5.572 29.068 1.00 96.38 186 TYR A CA 1
ATOM 1472 C C . TYR A 1 186 ? 7.337 4.397 30.022 1.00 96.38 186 TYR A C 1
ATOM 1474 O O . TYR A 1 186 ? 6.860 4.579 31.144 1.00 96.38 186 TYR A O 1
ATOM 1482 N N . ARG A 1 187 ? 7.601 3.164 29.569 1.00 95.06 187 ARG A N 1
ATOM 1483 C CA . ARG A 1 187 ? 7.231 1.901 30.235 1.00 95.06 187 ARG A CA 1
ATOM 1484 C C . ARG A 1 187 ? 7.702 1.785 31.690 1.00 95.06 187 ARG A C 1
ATOM 1486 O O . ARG A 1 187 ? 7.013 1.144 32.489 1.00 95.06 187 ARG A O 1
ATOM 1493 N N . TYR A 1 188 ? 8.862 2.353 32.016 1.00 96.38 188 TYR A N 1
ATOM 1494 C CA . TYR A 1 188 ? 9.515 2.199 33.319 1.00 96.38 188 TYR A CA 1
ATOM 1495 C C . TYR A 1 188 ? 9.192 3.311 34.322 1.00 96.38 188 TYR A C 1
ATOM 1497 O O . TYR A 1 188 ? 9.779 3.340 35.404 1.00 96.38 188 TYR A O 1
ATOM 1505 N N . ALA A 1 189 ? 8.239 4.192 34.001 1.00 97.19 189 ALA A N 1
ATOM 1506 C CA . ALA A 1 189 ? 7.692 5.144 34.960 1.00 97.19 189 ALA A CA 1
ATOM 1507 C C . ALA A 1 189 ? 7.113 4.423 36.193 1.00 97.19 189 ALA A C 1
ATOM 1509 O O . ALA A 1 189 ? 6.389 3.429 36.064 1.00 97.19 189 ALA A O 1
ATOM 1510 N N . GLN A 1 190 ? 7.414 4.948 37.381 1.00 96.44 190 GLN A N 1
ATOM 1511 C CA . GLN A 1 190 ? 6.873 4.484 38.659 1.00 96.44 190 GLN A CA 1
ATOM 1512 C C . GLN A 1 190 ? 6.715 5.659 39.630 1.00 96.44 190 GLN A C 1
ATOM 1514 O O . GLN A 1 190 ? 7.603 6.497 39.747 1.00 96.44 190 GLN A O 1
ATOM 1519 N N . VAL A 1 191 ? 5.602 5.729 40.348 1.00 93.75 191 VAL A N 1
ATOM 1520 C CA . VAL A 1 191 ? 5.299 6.841 41.259 1.00 93.75 191 VAL A CA 1
ATOM 1521 C C . VAL A 1 191 ? 4.830 6.300 42.601 1.00 93.75 191 VAL A C 1
ATOM 1523 O O . VAL A 1 191 ? 4.189 5.254 42.662 1.00 93.75 191 VAL A O 1
ATOM 1526 N N . TRP A 1 192 ? 5.189 6.984 43.683 1.00 90.94 192 TRP A N 1
ATOM 1527 C CA . TRP A 1 192 ? 4.750 6.606 45.021 1.00 90.94 192 TRP A CA 1
ATOM 1528 C C . TRP A 1 192 ? 3.238 6.794 45.156 1.00 90.94 192 TRP A C 1
ATOM 1530 O O . TRP A 1 192 ? 2.731 7.903 44.988 1.00 90.94 192 TRP A O 1
ATOM 1540 N N . ASP A 1 193 ? 2.532 5.712 45.467 1.00 88.75 193 ASP A N 1
ATOM 1541 C CA . ASP A 1 193 ? 1.133 5.754 45.866 1.00 88.75 193 ASP A CA 1
ATOM 1542 C C . ASP A 1 193 ? 1.063 6.011 47.382 1.00 88.75 193 ASP A C 1
ATOM 1544 O O . ASP A 1 193 ? 1.733 5.306 48.147 1.00 88.75 193 ASP A O 1
ATOM 1548 N N . PRO A 1 194 ? 0.249 6.974 47.852 1.00 85.25 194 PRO A N 1
ATOM 1549 C CA . PRO A 1 194 ? 0.052 7.226 49.281 1.00 85.25 194 PRO A CA 1
ATOM 1550 C C . PRO A 1 194 ? -0.354 5.993 50.100 1.00 85.25 194 PRO A C 1
ATOM 1552 O O . PRO A 1 194 ? -0.167 5.981 51.312 1.00 85.25 194 PRO A O 1
ATOM 1555 N N . LYS A 1 195 ? -0.883 4.946 49.458 1.00 83.31 195 LYS A N 1
ATOM 1556 C CA . LYS A 1 195 ? -1.247 3.672 50.087 1.00 83.31 195 LYS A CA 1
ATOM 1557 C C . LYS A 1 195 ? -0.067 2.707 50.289 1.00 83.31 195 LYS A C 1
ATOM 1559 O O . LYS A 1 195 ? -0.280 1.580 50.726 1.00 83.31 195 LYS A O 1
ATOM 1564 N N . GLY A 1 196 ? 1.165 3.130 50.000 1.00 88.81 196 GLY A N 1
ATOM 1565 C CA . GLY A 1 196 ? 2.379 2.447 50.455 1.00 88.81 196 GLY A CA 1
ATOM 1566 C C . GLY A 1 196 ? 3.111 1.597 49.414 1.00 88.81 196 GLY A C 1
ATOM 1567 O O . GLY A 1 196 ? 3.963 0.795 49.791 1.00 88.81 196 GLY A O 1
ATOM 1568 N N . TRP A 1 197 ? 2.822 1.744 48.118 1.00 90.50 197 TRP A N 1
ATOM 1569 C CA . TRP A 1 197 ? 3.548 1.036 47.053 1.00 90.50 197 TRP A CA 1
ATOM 1570 C C . TRP A 1 197 ? 3.946 1.972 45.908 1.00 90.50 197 TRP A C 1
ATOM 1572 O O . TRP A 1 197 ? 3.373 3.041 45.729 1.00 90.50 197 TRP A O 1
ATOM 1582 N N . PHE A 1 198 ? 4.912 1.562 45.080 1.00 90.38 198 PHE A N 1
ATOM 1583 C CA . PHE A 1 198 ? 5.217 2.267 43.831 1.00 90.38 198 PHE A CA 1
ATOM 1584 C C . PHE A 1 198 ? 4.268 1.814 42.725 1.00 90.38 198 PHE A C 1
ATOM 1586 O O . PHE A 1 198 ? 4.394 0.717 42.175 1.00 90.38 198 PHE A O 1
ATOM 1593 N N . TRP A 1 199 ? 3.284 2.653 42.417 1.00 94.06 199 TRP A N 1
ATOM 1594 C CA . TRP A 1 199 ? 2.357 2.426 41.324 1.00 94.06 199 TRP A CA 1
ATOM 1595 C C . TRP A 1 199 ? 3.058 2.593 39.974 1.00 94.06 199 TRP A C 1
ATOM 1597 O O . TRP A 1 199 ? 3.873 3.494 39.772 1.00 94.06 199 TRP A O 1
ATOM 1607 N N . LYS A 1 200 ? 2.724 1.712 39.028 1.00 96.38 200 LYS A N 1
ATOM 1608 C CA . LYS A 1 200 ? 3.309 1.673 37.686 1.00 96.38 200 LYS A CA 1
ATOM 1609 C C . LYS A 1 200 ? 2.240 2.055 36.658 1.00 96.38 200 LYS A C 1
ATOM 1611 O O . LYS A 1 200 ? 1.400 1.210 36.316 1.00 96.38 200 LYS A O 1
ATOM 1616 N N . PRO A 1 201 ? 2.271 3.285 36.110 1.00 97.50 201 PRO A N 1
ATOM 1617 C CA . PRO A 1 201 ? 1.296 3.742 35.121 1.00 97.50 201 PRO A CA 1
ATOM 1618 C C . PRO A 1 201 ? 1.160 2.779 33.933 1.00 97.50 201 PRO A C 1
ATOM 1620 O O . PRO A 1 201 ? 0.053 2.444 33.518 1.00 97.50 201 PRO A O 1
ATOM 1623 N N . ALA A 1 202 ? 2.280 2.235 33.446 1.00 88.38 202 ALA A N 1
ATOM 1624 C CA . ALA A 1 202 ? 2.304 1.287 32.336 1.00 88.38 202 ALA A CA 1
ATOM 1625 C C . ALA A 1 202 ? 1.547 -0.028 32.620 1.00 88.38 202 ALA A C 1
ATOM 1627 O O . ALA A 1 202 ? 0.956 -0.605 31.712 1.00 88.38 202 ALA A O 1
ATOM 1628 N N . GLU A 1 203 ? 1.530 -0.531 33.857 1.00 90.50 203 GLU A N 1
ATOM 1629 C CA . GLU A 1 203 ? 0.744 -1.730 34.196 1.00 90.50 203 GLU A CA 1
ATOM 1630 C C . GLU A 1 203 ? -0.759 -1.443 34.155 1.00 90.50 203 GLU A C 1
ATOM 1632 O O . GLU A 1 203 ? -1.537 -2.253 33.647 1.00 90.50 203 GLU A O 1
ATOM 1637 N N . SER A 1 204 ? -1.167 -0.266 34.625 1.00 94.88 204 SER A N 1
ATOM 1638 C CA . SER A 1 204 ? -2.570 0.160 34.581 1.00 94.88 204 SER A CA 1
ATOM 1639 C C . SER A 1 204 ? -3.025 0.434 33.152 1.00 94.88 204 SER A C 1
ATOM 1641 O O . SER A 1 204 ? -4.103 -0.007 32.757 1.00 94.88 204 SER A O 1
ATOM 1643 N N . ALA A 1 205 ? -2.159 1.046 32.343 1.00 92.50 205 ALA A N 1
ATOM 1644 C CA . ALA A 1 205 ? -2.382 1.230 30.918 1.00 92.50 205 ALA A CA 1
ATOM 1645 C C . ALA A 1 205 ? -2.557 -0.111 30.193 1.00 92.50 205 ALA A C 1
ATOM 1647 O O . ALA A 1 205 ? -3.478 -0.232 29.396 1.00 92.50 205 ALA A O 1
ATOM 1648 N N . ARG A 1 206 ? -1.764 -1.154 30.507 1.00 86.62 206 ARG A N 1
ATOM 1649 C CA . ARG A 1 206 ? -1.977 -2.509 29.947 1.00 86.62 206 ARG A CA 1
ATOM 1650 C C . ARG A 1 206 ? -3.356 -3.061 30.288 1.00 86.62 206 ARG A C 1
ATOM 1652 O O . ARG A 1 206 ? -4.032 -3.578 29.404 1.00 86.62 206 ARG A O 1
ATOM 1659 N N . LYS A 1 207 ? -3.782 -2.945 31.549 1.00 88.00 207 LYS A N 1
ATOM 1660 C CA . LYS A 1 207 ? -5.099 -3.427 31.998 1.00 88.00 207 LYS A CA 1
ATOM 1661 C C . LYS A 1 207 ? -6.237 -2.678 31.303 1.00 88.00 207 LYS A C 1
ATOM 1663 O O . LYS A 1 207 ? -7.180 -3.308 30.832 1.00 88.00 207 LYS A O 1
ATOM 1668 N N . ASN A 1 208 ? -6.139 -1.354 31.208 1.00 90.94 208 ASN A N 1
ATOM 1669 C CA . ASN A 1 208 ? -7.139 -0.533 30.526 1.00 90.94 208 ASN A CA 1
ATOM 1670 C C . ASN A 1 208 ? -7.149 -0.796 29.021 1.00 90.94 208 ASN A C 1
ATOM 1672 O O . ASN A 1 208 ? -8.222 -0.925 28.446 1.00 90.94 208 ASN A O 1
ATOM 1676 N N . LEU A 1 209 ? -5.982 -0.959 28.398 1.00 85.38 209 LEU A N 1
ATOM 1677 C CA . LEU A 1 209 ? -5.860 -1.315 26.991 1.00 85.38 209 LEU A CA 1
ATOM 1678 C C . LEU A 1 209 ? -6.480 -2.680 26.704 1.00 85.38 209 LEU A C 1
ATOM 1680 O O . LEU A 1 209 ? -7.210 -2.797 25.733 1.00 85.38 209 LEU A O 1
ATOM 1684 N N . ALA A 1 210 ? -6.240 -3.686 27.550 1.00 81.06 210 ALA A N 1
ATOM 1685 C CA . ALA A 1 210 ? -6.883 -4.989 27.423 1.00 81.06 210 ALA A CA 1
ATOM 1686 C C . ALA A 1 210 ? -8.407 -4.838 27.487 1.00 81.06 210 ALA A C 1
ATOM 1688 O O . ALA A 1 210 ? -9.082 -5.207 26.538 1.00 81.06 210 ALA A O 1
ATOM 1689 N N . LYS A 1 211 ? -8.940 -4.174 28.524 1.00 83.31 211 LYS A N 1
ATOM 1690 C CA . LYS A 1 211 ? -10.384 -3.912 28.653 1.00 83.31 211 LYS A CA 1
ATOM 1691 C C . LYS A 1 211 ? -10.957 -3.160 27.458 1.00 83.31 211 LYS A C 1
ATOM 1693 O O . LYS A 1 211 ? -12.027 -3.518 26.994 1.00 83.31 211 LYS A O 1
ATOM 1698 N N . LEU A 1 212 ? -10.263 -2.142 26.953 1.00 81.75 212 LEU A N 1
ATOM 1699 C CA . LEU A 1 212 ? -10.699 -1.392 25.779 1.00 81.75 212 LEU A CA 1
ATOM 1700 C C . LEU A 1 212 ? -10.623 -2.233 24.509 1.00 81.75 212 LEU A C 1
ATOM 1702 O O . LEU A 1 212 ? -11.548 -2.180 23.719 1.00 81.75 212 LEU A O 1
ATOM 1706 N N . LYS A 1 213 ? -9.587 -3.053 24.323 1.00 70.06 213 LYS A N 1
ATOM 1707 C CA . LYS A 1 213 ? -9.470 -3.965 23.177 1.00 70.06 213 LYS A CA 1
ATOM 1708 C C . LYS A 1 213 ? -10.470 -5.128 23.243 1.00 70.06 213 LYS A C 1
ATOM 1710 O O . LYS A 1 213 ? -10.791 -5.668 22.197 1.00 70.06 213 LYS A O 1
ATOM 1715 N N . THR A 1 214 ? -10.974 -5.498 24.426 1.00 63.50 214 THR A N 1
ATOM 1716 C CA . THR A 1 214 ? -12.052 -6.493 24.598 1.00 63.50 214 THR A CA 1
ATOM 1717 C C . THR A 1 214 ? -13.454 -5.868 24.512 1.00 63.50 214 THR A C 1
ATOM 1719 O O . THR A 1 214 ? -14.360 -6.477 23.956 1.00 63.50 214 THR A O 1
ATOM 1722 N N . ALA A 1 215 ? -13.646 -4.655 25.050 1.00 54.97 215 ALA A N 1
ATOM 1723 C CA . ALA A 1 215 ? -14.908 -3.901 25.007 1.00 54.97 215 ALA A CA 1
ATOM 1724 C C . ALA A 1 215 ? -15.166 -3.269 23.633 1.00 54.97 215 ALA A C 1
ATOM 1726 O O . ALA A 1 215 ? -16.313 -3.111 23.223 1.00 54.97 215 ALA A O 1
ATOM 1727 N N . VAL A 1 216 ? -14.104 -2.996 22.875 1.00 52.06 216 VAL A N 1
ATOM 1728 C CA . VAL A 1 216 ? -14.155 -3.037 21.418 1.00 52.06 216 VAL A CA 1
ATOM 1729 C C . VAL A 1 216 ? -14.285 -4.519 21.063 1.00 52.06 216 VAL A C 1
ATOM 1731 O O . VAL A 1 216 ? -13.314 -5.165 20.683 1.00 52.06 216 VAL A O 1
ATOM 1734 N N . THR A 1 217 ? -15.494 -5.078 21.220 1.00 40.62 217 THR A N 1
ATOM 1735 C CA . THR A 1 217 ? -15.902 -6.274 20.459 1.00 40.62 217 THR A CA 1
ATOM 1736 C C . THR A 1 217 ? -15.342 -6.065 19.059 1.00 40.62 217 THR A C 1
ATOM 1738 O O . THR A 1 217 ? -15.525 -4.937 18.582 1.00 40.62 217 THR A O 1
ATOM 1741 N N . PRO A 1 218 ? -14.595 -7.021 18.452 1.00 44.12 218 PRO A N 1
ATOM 1742 C CA . PRO A 1 218 ? -13.956 -6.783 17.164 1.00 44.12 218 PRO A CA 1
ATOM 1743 C C . PRO A 1 218 ? -15.034 -6.172 16.307 1.00 44.12 218 PRO A C 1
ATOM 1745 O O . PRO A 1 218 ? -16.081 -6.803 16.158 1.00 44.12 218 PRO A O 1
ATOM 1748 N N . TYR A 1 219 ? -14.849 -4.896 15.946 1.00 41.53 219 TYR A N 1
ATOM 1749 C CA . TYR A 1 219 ? -15.836 -4.142 15.198 1.00 41.53 219 TYR A CA 1
ATOM 1750 C C . TYR A 1 219 ? -16.218 -5.086 14.078 1.00 41.53 219 TYR A C 1
ATOM 1752 O O . TYR A 1 219 ? -15.355 -5.451 13.273 1.00 41.53 219 TYR A O 1
ATOM 1760 N N . LYS A 1 220 ? -17.432 -5.644 14.159 1.00 45.41 220 LYS A N 1
ATOM 1761 C CA . LYS A 1 220 ? -17.884 -6.613 13.181 1.00 45.41 220 LYS A CA 1
ATOM 1762 C C . LYS A 1 220 ? -18.120 -5.709 12.000 1.00 45.41 220 LYS A C 1
ATOM 1764 O O . LYS A 1 220 ? -19.138 -5.026 11.956 1.00 45.41 220 LYS A O 1
ATOM 1769 N N . LEU A 1 221 ? -17.063 -5.552 11.201 1.00 54.69 221 LEU A N 1
ATOM 1770 C CA . LEU A 1 221 ? -17.040 -4.706 10.031 1.00 54.69 221 LEU A CA 1
ATOM 1771 C C . LEU A 1 221 ? -18.294 -5.141 9.289 1.00 54.69 221 LEU A C 1
ATOM 1773 O O . LEU A 1 221 ? -18.391 -6.302 8.880 1.00 54.69 221 LEU A O 1
ATOM 1777 N N . ASN A 1 222 ? -19.295 -4.270 9.221 1.00 63.84 222 ASN A N 1
ATOM 1778 C CA . ASN A 1 222 ? -20.444 -4.516 8.372 1.00 63.84 222 ASN A CA 1
ATOM 1779 C C . ASN A 1 222 ? -19.938 -4.235 6.964 1.00 63.84 222 ASN A C 1
ATOM 1781 O O . ASN A 1 222 ? -20.192 -3.172 6.410 1.00 63.84 222 ASN A O 1
ATOM 1785 N N . VAL A 1 223 ? -19.113 -5.164 6.468 1.00 73.19 223 VAL A N 1
ATOM 1786 C CA . VAL A 1 223 ? -18.534 -5.140 5.133 1.00 73.19 223 VAL A CA 1
ATOM 1787 C C . VAL A 1 223 ? -19.700 -4.932 4.184 1.00 73.19 223 VAL A C 1
ATOM 1789 O O . VAL A 1 223 ? -20.666 -5.704 4.234 1.00 73.19 223 VAL A O 1
ATOM 1792 N N . ALA A 1 224 ? -19.628 -3.896 3.349 1.00 75.94 224 ALA A N 1
ATOM 1793 C CA . ALA A 1 224 ? -20.614 -3.702 2.298 1.00 75.94 224 ALA A CA 1
ATOM 1794 C C . ALA A 1 224 ? -20.814 -5.024 1.532 1.00 75.94 224 ALA A C 1
ATOM 1796 O O . ALA A 1 224 ? -19.859 -5.766 1.278 1.00 75.94 224 ALA A O 1
ATOM 1797 N N . LYS A 1 225 ? -22.070 -5.360 1.217 1.00 79.19 225 LYS A N 1
ATOM 1798 C CA . LYS A 1 225 ? -22.420 -6.638 0.582 1.00 79.19 225 LYS A CA 1
ATOM 1799 C C . LYS A 1 225 ? -21.562 -6.849 -0.672 1.00 79.19 225 LYS A C 1
ATOM 1801 O O . LYS A 1 225 ? -21.405 -5.927 -1.463 1.00 79.19 225 LYS A O 1
ATOM 1806 N N . LYS A 1 226 ? -21.036 -8.063 -0.887 1.00 83.94 226 LYS A N 1
ATOM 1807 C CA . LYS A 1 226 ? -20.327 -8.394 -2.136 1.00 83.94 226 LYS A CA 1
ATOM 1808 C C . LYS A 1 226 ? -21.240 -8.123 -3.340 1.00 83.94 226 LYS A C 1
ATOM 1810 O O . LYS A 1 226 ? -22.358 -8.635 -3.392 1.00 83.94 226 LYS A O 1
ATOM 1815 N N . HIS A 1 227 ? -20.743 -7.347 -4.301 1.00 89.75 227 HIS A N 1
ATOM 1816 C CA . HIS A 1 227 ? -21.439 -7.056 -5.560 1.00 89.75 227 HIS A CA 1
ATOM 1817 C C . HIS A 1 227 ? -20.967 -7.937 -6.722 1.00 89.75 227 HIS A C 1
ATOM 1819 O O . HIS A 1 227 ? -21.695 -8.100 -7.696 1.00 89.75 227 HIS A O 1
ATOM 1825 N N . PHE A 1 228 ? -19.770 -8.514 -6.609 1.00 94.75 228 PHE A N 1
ATOM 1826 C CA . PHE A 1 228 ? -19.172 -9.391 -7.609 1.00 94.75 228 PHE A CA 1
ATOM 1827 C C . PHE A 1 228 ? -18.921 -10.777 -7.021 1.00 94.75 228 PHE A C 1
ATOM 1829 O O . PHE A 1 228 ? -18.621 -10.926 -5.833 1.00 94.75 228 PHE A O 1
ATOM 1836 N N . THR A 1 229 ? -19.058 -11.790 -7.870 1.00 93.81 229 THR A N 1
ATOM 1837 C CA . THR A 1 229 ? -18.685 -13.174 -7.559 1.00 93.81 229 THR A CA 1
ATOM 1838 C C . THR A 1 229 ? -17.167 -13.317 -7.480 1.00 93.81 229 THR A C 1
ATOM 1840 O O . THR A 1 229 ? -16.433 -12.543 -8.096 1.00 93.81 229 THR A O 1
ATOM 1843 N N . ASP A 1 230 ? -16.683 -14.338 -6.775 1.00 91.06 230 ASP A N 1
ATOM 1844 C CA . ASP A 1 230 ? -15.240 -14.595 -6.677 1.00 91.06 230 ASP A CA 1
ATOM 1845 C C . ASP A 1 230 ? -14.611 -14.853 -8.066 1.00 91.06 230 ASP A C 1
ATOM 1847 O O . ASP A 1 230 ? -13.481 -14.440 -8.316 1.00 91.06 230 ASP A O 1
ATOM 1851 N N . GLU A 1 231 ? -15.377 -15.413 -9.011 1.00 92.50 231 GLU A N 1
ATOM 1852 C CA . GLU A 1 231 ? -14.969 -15.591 -10.413 1.00 92.50 231 GLU A CA 1
ATOM 1853 C C . GLU A 1 231 ? -14.763 -14.252 -11.140 1.00 92.50 231 GLU A C 1
ATOM 1855 O O . GLU A 1 231 ? -13.759 -14.061 -11.821 1.00 92.50 231 GLU A O 1
ATOM 1860 N N . GLN A 1 232 ? -15.667 -13.283 -10.957 1.00 95.06 232 GLN A N 1
ATOM 1861 C CA . GLN A 1 232 ? -15.518 -11.936 -11.532 1.00 95.06 232 GLN A CA 1
ATOM 1862 C C . GLN A 1 232 ? -14.338 -11.170 -10.919 1.00 95.06 232 GLN A C 1
ATOM 1864 O O . GLN A 1 232 ? -13.737 -10.311 -11.573 1.00 95.06 232 GLN A O 1
ATOM 1869 N N . LEU A 1 233 ? -13.999 -11.480 -9.665 1.00 96.44 233 LEU A N 1
ATOM 1870 C CA . LEU A 1 233 ? -12.854 -10.891 -8.982 1.00 96.44 233 LEU A CA 1
ATOM 1871 C C . LEU A 1 233 ? -11.517 -11.534 -9.380 1.00 96.44 233 LEU A C 1
ATOM 1873 O O . LEU A 1 233 ? -10.463 -10.939 -9.133 1.00 96.44 233 LEU A O 1
ATOM 1877 N N . ARG A 1 234 ? -11.536 -12.710 -10.010 1.00 95.62 234 ARG A N 1
ATOM 1878 C CA . ARG A 1 234 ? -10.338 -13.472 -10.358 1.00 95.62 234 ARG A CA 1
ATOM 1879 C C . ARG A 1 234 ? -9.590 -12.846 -11.539 1.00 95.62 234 ARG A C 1
ATOM 1881 O O . ARG A 1 234 ? -10.166 -12.514 -12.577 1.00 95.62 234 ARG A O 1
ATOM 1888 N N . PHE A 1 235 ? -8.282 -12.674 -11.381 1.00 97.62 235 PHE A N 1
ATOM 1889 C CA . PHE A 1 235 ? -7.378 -12.334 -12.481 1.00 97.62 235 PHE A CA 1
ATOM 1890 C C . PHE A 1 235 ? -7.074 -13.575 -13.335 1.00 97.62 235 PHE A C 1
ATOM 1892 O O . PHE A 1 235 ? -7.173 -14.686 -12.817 1.00 97.62 235 PHE A O 1
ATOM 1899 N N . PRO A 1 236 ? -6.631 -13.426 -14.602 1.00 96.00 236 PRO A N 1
ATOM 1900 C CA . PRO A 1 236 ? -6.174 -14.566 -15.407 1.00 96.00 236 PRO A CA 1
ATOM 1901 C C . PRO A 1 236 ? -5.066 -15.388 -14.723 1.00 96.00 236 PRO A C 1
ATOM 1903 O O . PRO A 1 236 ? -4.971 -16.591 -14.923 1.00 96.00 236 PRO A O 1
ATOM 1906 N N . GLY A 1 237 ? -4.264 -14.730 -13.884 1.00 97.75 237 GLY A N 1
ATOM 1907 C CA . GLY A 1 237 ? -3.315 -15.317 -12.943 1.00 97.75 237 GLY A CA 1
ATOM 1908 C C . GLY A 1 237 ? -2.850 -14.246 -11.951 1.00 97.75 237 GLY A C 1
ATOM 1909 O O . GLY A 1 237 ? -3.055 -13.051 -12.184 1.00 97.75 237 GLY A O 1
ATOM 1910 N N . LYS A 1 238 ? -2.248 -14.643 -10.824 1.00 98.62 238 LYS A N 1
ATOM 1911 C CA . LYS A 1 238 ? -1.948 -13.713 -9.717 1.00 98.62 238 LYS A CA 1
ATOM 1912 C C . LYS A 1 238 ? -0.744 -12.811 -9.998 1.00 98.62 238 LYS A C 1
ATOM 1914 O O . LYS A 1 238 ? -0.760 -11.648 -9.591 1.00 98.62 238 LYS A O 1
ATOM 1919 N N . LYS A 1 239 ? 0.262 -13.304 -10.728 1.00 98.69 239 LYS A N 1
ATOM 1920 C CA . LYS A 1 239 ? 1.473 -12.548 -11.085 1.00 98.69 239 LYS A CA 1
ATOM 1921 C C . LYS A 1 239 ? 1.188 -11.385 -12.044 1.00 98.69 239 LYS A C 1
ATOM 1923 O O . LYS A 1 239 ? 0.901 -11.596 -13.223 1.00 98.69 239 LYS A O 1
ATOM 1928 N N . GLY A 1 240 ? 1.353 -10.160 -11.561 1.00 98.69 240 GLY A N 1
ATOM 1929 C CA . GLY A 1 240 ? 1.242 -8.915 -12.321 1.00 98.69 240 GLY A CA 1
ATOM 1930 C C . GLY A 1 240 ? 2.569 -8.178 -12.501 1.00 98.69 240 GLY A C 1
ATOM 1931 O O . GLY A 1 240 ? 3.629 -8.666 -12.112 1.00 98.69 240 GLY A O 1
ATOM 1932 N N . ILE A 1 241 ? 2.537 -6.979 -13.083 1.00 98.31 241 ILE A N 1
ATOM 1933 C CA . ILE A 1 241 ? 3.686 -6.060 -13.107 1.00 98.31 241 ILE A CA 1
ATOM 1934 C C . ILE A 1 241 ? 3.232 -4.597 -13.141 1.00 98.31 241 ILE A C 1
ATOM 1936 O O . ILE A 1 241 ? 2.230 -4.262 -13.775 1.00 98.31 241 ILE A O 1
ATOM 1940 N N . CYS A 1 242 ? 3.998 -3.714 -12.507 1.00 97.44 242 CYS A N 1
ATOM 1941 C CA . CYS A 1 242 ? 3.784 -2.274 -12.551 1.00 97.44 242 CYS A CA 1
ATOM 1942 C C . CYS A 1 242 ? 4.911 -1.589 -13.333 1.00 97.44 242 CYS A C 1
ATOM 1944 O O . CYS A 1 242 ? 6.079 -1.625 -12.952 1.00 97.44 242 CYS A O 1
ATOM 1946 N N . LEU A 1 243 ? 4.580 -1.013 -14.490 1.00 96.38 243 LEU A N 1
ATOM 1947 C CA . LEU A 1 243 ? 5.532 -0.297 -15.343 1.00 96.38 243 LEU A CA 1
ATOM 1948 C C . LEU A 1 243 ? 4.839 0.908 -15.964 1.00 96.38 243 LEU A C 1
ATOM 1950 O O . LEU A 1 243 ? 3.718 0.820 -16.458 1.00 96.38 243 LEU A O 1
ATOM 1954 N N . THR A 1 244 ? 5.529 2.043 -15.974 1.00 95.06 244 THR A N 1
ATOM 1955 C CA . THR A 1 244 ? 5.024 3.251 -16.628 1.00 95.06 244 THR A CA 1
ATOM 1956 C C . THR A 1 244 ? 4.894 3.031 -18.137 1.00 95.06 244 THR A C 1
ATOM 1958 O O . THR A 1 244 ? 5.681 2.301 -18.740 1.00 95.06 244 THR A O 1
ATOM 1961 N N . MET A 1 245 ? 3.892 3.660 -18.751 1.00 94.75 245 MET A N 1
ATOM 1962 C CA . MET A 1 245 ? 3.613 3.560 -20.189 1.00 94.75 245 MET A CA 1
ATOM 1963 C C . MET A 1 245 ? 3.588 4.952 -20.821 1.00 94.75 245 MET A C 1
ATOM 1965 O O . MET A 1 245 ? 2.666 5.314 -21.545 1.00 94.75 245 MET A O 1
ATOM 1969 N N . ARG A 1 246 ? 4.609 5.759 -20.509 1.00 92.50 246 ARG A N 1
ATOM 1970 C CA . ARG A 1 246 ? 4.687 7.158 -20.943 1.00 92.50 246 ARG A CA 1
ATOM 1971 C C . ARG A 1 246 ? 4.858 7.294 -22.458 1.00 92.50 246 ARG A C 1
ATOM 1973 O O . ARG A 1 246 ? 5.128 6.320 -23.173 1.00 92.50 246 ARG A O 1
ATOM 1980 N N . LYS A 1 247 ? 4.742 8.529 -22.945 1.00 91.50 247 LYS A N 1
ATOM 1981 C CA . LYS A 1 247 ? 4.916 8.862 -24.363 1.00 91.50 247 LYS A CA 1
ATOM 1982 C C . LYS A 1 247 ?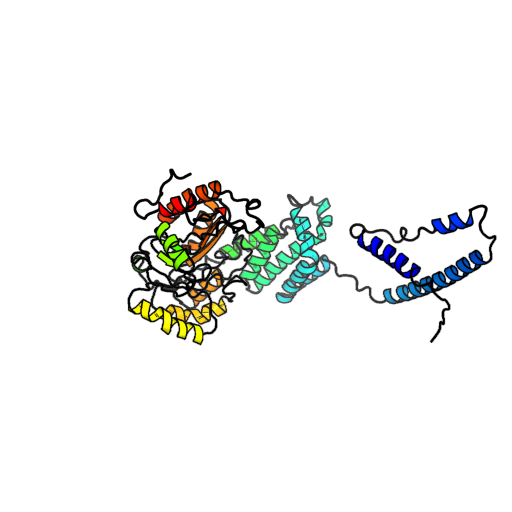 6.329 8.544 -24.846 1.00 91.50 247 LYS A C 1
ATOM 1984 O O . LYS A 1 247 ? 7.281 8.499 -24.067 1.00 91.50 247 LYS A O 1
ATOM 1989 N N . ALA A 1 248 ? 6.465 8.314 -26.151 1.00 91.75 248 ALA A N 1
ATOM 1990 C CA . ALA A 1 248 ? 7.762 8.083 -26.778 1.00 91.75 248 ALA A CA 1
ATOM 1991 C C . ALA A 1 248 ? 8.739 9.235 -26.468 1.00 91.75 248 ALA A C 1
ATOM 1993 O O . ALA A 1 248 ? 8.349 10.399 -26.477 1.00 91.75 248 ALA A O 1
ATOM 1994 N N . GLY A 1 249 ? 9.996 8.895 -26.172 1.00 90.75 249 GLY A N 1
ATOM 1995 C CA . GLY A 1 249 ? 11.035 9.855 -25.777 1.00 90.75 249 GLY A CA 1
ATOM 1996 C C . GLY A 1 249 ? 11.113 10.148 -24.272 1.00 90.75 249 GLY A C 1
ATOM 1997 O O . GLY A 1 249 ? 12.145 10.620 -23.807 1.00 90.75 249 GLY A O 1
ATOM 1998 N N . GLU A 1 250 ? 10.090 9.808 -23.482 1.00 92.75 250 GLU A N 1
ATOM 1999 C CA . GLU A 1 250 ? 10.110 10.019 -22.029 1.00 92.75 250 GLU A CA 1
ATOM 2000 C C . GLU A 1 250 ? 10.738 8.833 -21.270 1.00 92.75 250 GLU A C 1
ATOM 2002 O O . GLU A 1 250 ? 10.629 7.665 -21.668 1.00 92.75 250 GLU A O 1
ATOM 2007 N N . LYS A 1 251 ? 11.368 9.109 -20.116 1.00 90.50 251 LYS A N 1
ATOM 2008 C CA . LYS A 1 251 ? 11.808 8.055 -19.184 1.00 90.50 251 LYS A CA 1
ATOM 2009 C C . LYS A 1 251 ? 10.582 7.263 -18.727 1.00 90.50 251 LYS A C 1
ATOM 2011 O O . LYS A 1 251 ? 9.662 7.852 -18.168 1.00 90.50 251 LYS A O 1
ATOM 2016 N N . GLY A 1 252 ? 10.591 5.945 -18.917 1.00 91.44 252 GLY A N 1
ATOM 2017 C CA . GLY A 1 252 ? 9.431 5.095 -18.626 1.00 91.44 252 GLY A CA 1
ATOM 2018 C C . GLY A 1 252 ? 8.400 5.040 -19.759 1.00 91.44 252 GLY A C 1
ATOM 2019 O O . GLY A 1 252 ? 7.220 4.796 -19.517 1.00 91.44 252 GLY A O 1
ATOM 2020 N N . SER A 1 253 ? 8.824 5.318 -20.994 1.00 95.19 253 SER A N 1
ATOM 2021 C CA . SER A 1 253 ? 7.959 5.223 -22.168 1.00 95.19 253 SER A CA 1
ATOM 2022 C C . SER A 1 253 ? 7.522 3.793 -22.481 1.00 95.19 253 SER A C 1
ATOM 2024 O O . SER A 1 253 ? 8.248 2.828 -22.222 1.00 95.19 253 SER A O 1
ATOM 2026 N N . ALA A 1 254 ? 6.365 3.661 -23.134 1.00 95.38 254 ALA A N 1
ATOM 2027 C CA . ALA A 1 254 ? 5.858 2.381 -23.624 1.00 95.38 254 ALA A CA 1
ATOM 2028 C C . ALA A 1 254 ? 6.866 1.657 -24.538 1.00 95.38 254 ALA A C 1
ATOM 2030 O O . ALA A 1 254 ? 7.036 0.445 -24.428 1.00 95.38 254 ALA A O 1
ATOM 2031 N N . ALA A 1 255 ? 7.602 2.389 -25.383 1.00 94.62 255 ALA A N 1
ATOM 2032 C CA . ALA A 1 255 ? 8.638 1.816 -26.246 1.00 94.62 255 ALA A CA 1
ATOM 2033 C C . ALA A 1 255 ? 9.748 1.103 -25.449 1.00 94.62 255 ALA A C 1
ATOM 2035 O O . ALA A 1 255 ? 10.235 0.051 -25.862 1.00 94.62 255 ALA A O 1
ATOM 2036 N N . GLY A 1 256 ? 10.130 1.646 -24.287 1.00 93.94 256 GLY A N 1
ATOM 2037 C CA . GLY A 1 256 ? 11.117 1.027 -23.401 1.00 93.94 256 GLY A CA 1
ATOM 2038 C C . GLY A 1 256 ? 10.536 -0.066 -22.499 1.00 93.94 256 GLY A C 1
ATOM 2039 O O . GLY A 1 256 ? 11.199 -1.076 -22.255 1.00 93.94 256 GLY A O 1
ATOM 2040 N N . ASN A 1 257 ? 9.303 0.117 -22.018 1.00 96.00 257 ASN A N 1
ATOM 2041 C CA . ASN A 1 257 ? 8.712 -0.729 -20.981 1.00 96.00 257 ASN A CA 1
ATOM 2042 C C . ASN A 1 257 ? 7.845 -1.882 -21.507 1.00 96.00 257 ASN A C 1
ATOM 2044 O O . ASN A 1 257 ? 7.747 -2.898 -20.824 1.00 96.00 257 ASN A O 1
ATOM 2048 N N . LEU A 1 258 ? 7.289 -1.817 -22.721 1.00 96.12 258 LEU A N 1
ATOM 2049 C CA . LEU A 1 258 ? 6.577 -2.959 -23.315 1.00 96.12 258 LEU A CA 1
ATOM 2050 C C . LEU A 1 258 ? 7.490 -4.184 -23.522 1.00 96.12 258 LEU A C 1
ATOM 2052 O O . LEU A 1 258 ? 7.070 -5.289 -23.174 1.00 96.12 258 LEU A O 1
ATOM 2056 N N . PRO A 1 259 ? 8.740 -4.051 -24.018 1.00 96.69 259 PRO A N 1
ATOM 2057 C CA . PRO A 1 259 ? 9.669 -5.182 -24.068 1.00 96.69 259 PRO A CA 1
ATOM 2058 C C . PRO A 1 259 ? 10.001 -5.748 -22.682 1.00 96.69 259 PRO A C 1
ATOM 2060 O O . PRO A 1 259 ? 10.122 -6.962 -22.533 1.00 96.69 259 PRO A O 1
ATOM 2063 N N . ARG A 1 260 ? 10.122 -4.886 -21.662 1.00 97.00 260 ARG A N 1
ATOM 2064 C CA . ARG A 1 260 ? 10.339 -5.297 -20.265 1.00 97.00 260 ARG A CA 1
ATOM 2065 C C . ARG A 1 260 ? 9.153 -6.119 -19.759 1.00 97.00 260 ARG A C 1
ATOM 2067 O O . ARG A 1 260 ? 9.340 -7.269 -19.380 1.00 97.00 260 ARG A O 1
ATOM 2074 N N . LEU A 1 261 ? 7.936 -5.588 -19.885 1.00 97.25 261 LEU A N 1
ATOM 2075 C CA . LEU A 1 261 ? 6.689 -6.280 -19.545 1.00 97.25 261 LEU A CA 1
ATOM 2076 C C . LEU A 1 261 ? 6.622 -7.672 -20.190 1.00 97.25 261 LEU A C 1
ATOM 2078 O O . LEU A 1 261 ? 6.399 -8.659 -19.495 1.00 97.25 261 LEU A O 1
ATOM 2082 N N . LYS A 1 262 ? 6.893 -7.777 -21.498 1.00 97.31 262 LYS A N 1
ATOM 2083 C CA . LYS A 1 262 ? 6.897 -9.064 -22.218 1.00 97.31 262 LYS A CA 1
ATOM 2084 C C . LYS A 1 262 ? 7.931 -10.051 -21.664 1.00 97.31 262 LYS A C 1
ATOM 2086 O O . LYS A 1 262 ? 7.640 -11.239 -21.569 1.00 97.31 262 LYS A O 1
ATOM 2091 N N . LYS A 1 263 ? 9.120 -9.581 -21.262 1.00 97.62 263 LYS A N 1
ATOM 2092 C CA . LYS A 1 263 ? 10.190 -10.436 -20.713 1.00 97.62 263 LYS A CA 1
ATOM 2093 C C . LYS A 1 263 ? 9.795 -11.130 -19.407 1.00 97.62 263 LYS A C 1
ATOM 2095 O O . LYS A 1 263 ? 10.265 -12.240 -19.182 1.00 97.62 263 LYS A O 1
ATOM 2100 N N . VAL A 1 264 ? 8.961 -10.516 -18.565 1.00 97.81 264 VAL A N 1
ATOM 2101 C CA . VAL A 1 264 ? 8.540 -11.108 -17.277 1.00 97.81 264 VAL A CA 1
ATOM 2102 C C . VAL A 1 264 ? 7.242 -11.916 -17.351 1.00 97.81 264 VAL A C 1
ATOM 2104 O O . VAL A 1 264 ? 6.895 -12.578 -16.375 1.00 97.81 264 VAL A O 1
ATOM 2107 N N . ASN A 1 265 ? 6.570 -11.913 -18.508 1.00 97.12 265 ASN A N 1
ATOM 2108 C CA . ASN A 1 265 ? 5.359 -12.690 -18.794 1.00 97.12 265 ASN A CA 1
ATOM 2109 C C . ASN A 1 265 ? 4.313 -12.643 -17.653 1.00 97.12 265 ASN A C 1
ATOM 2111 O O . ASN A 1 265 ? 4.078 -13.665 -17.000 1.00 97.12 265 ASN A O 1
ATOM 2115 N N . PRO A 1 266 ? 3.763 -11.458 -17.330 1.00 98.25 266 PRO A N 1
ATOM 2116 C CA . PRO A 1 266 ? 2.737 -11.311 -16.305 1.00 98.25 266 PRO A CA 1
ATOM 2117 C C . PRO A 1 266 ? 1.361 -11.713 -16.857 1.00 98.25 266 PRO A C 1
ATOM 2119 O O . PRO A 1 266 ? 1.176 -11.785 -18.066 1.00 98.25 266 PRO A O 1
ATOM 2122 N N . TYR A 1 267 ? 0.378 -11.900 -15.983 1.00 98.56 267 TYR A N 1
ATOM 2123 C CA . TYR A 1 267 ? -1.028 -12.092 -16.364 1.00 98.56 267 TYR A CA 1
ATOM 2124 C C . TYR A 1 267 ? -1.815 -10.778 -16.381 1.00 98.56 267 TYR A C 1
ATOM 2126 O O . TYR A 1 267 ? -2.849 -10.664 -17.038 1.00 98.56 267 TYR A O 1
ATOM 2134 N N . TRP A 1 268 ? -1.319 -9.767 -15.668 1.00 98.56 268 TRP A N 1
ATOM 2135 C CA . TRP A 1 268 ? -1.906 -8.435 -15.635 1.00 98.56 268 TRP A CA 1
ATOM 2136 C C . TRP A 1 268 ? -0.855 -7.346 -15.419 1.00 98.56 268 TRP A C 1
ATOM 2138 O O . TRP A 1 268 ? 0.273 -7.610 -15.002 1.00 98.56 268 TRP A O 1
ATOM 2148 N N . SER A 1 269 ? -1.206 -6.102 -15.725 1.00 97.75 269 SER A N 1
ATOM 2149 C CA . SER A 1 269 ? -0.321 -4.958 -15.528 1.00 97.75 269 SER A CA 1
ATOM 2150 C C . SER A 1 269 ? -1.081 -3.674 -15.222 1.00 97.75 269 SER A C 1
ATOM 2152 O O . SER A 1 269 ? -2.261 -3.555 -15.544 1.00 97.75 269 SER A O 1
ATOM 2154 N N . TYR A 1 270 ? -0.396 -2.701 -14.627 1.00 97.56 270 TYR A N 1
ATOM 2155 C CA . TYR A 1 270 ? -0.885 -1.326 -14.515 1.00 97.56 270 TYR A CA 1
ATOM 2156 C C . TYR A 1 270 ? 0.268 -0.318 -14.616 1.00 97.56 270 TYR A C 1
ATOM 2158 O O . TYR A 1 270 ? 1.443 -0.683 -14.525 1.00 97.56 270 TYR A O 1
ATOM 2166 N N . SER A 1 271 ? -0.076 0.955 -14.827 1.00 96.06 271 SER A N 1
ATOM 2167 C CA . SER A 1 271 ? 0.892 2.021 -15.123 1.00 96.06 271 SER A CA 1
ATOM 2168 C C . SER A 1 271 ? 0.642 3.328 -14.364 1.00 96.06 271 SER A C 1
ATOM 2170 O O . SER A 1 271 ? 1.015 4.391 -14.857 1.00 96.06 271 SER A O 1
ATOM 2172 N N . TRP A 1 272 ? 0.010 3.262 -13.183 1.00 96.00 272 TRP A N 1
ATOM 2173 C CA . TRP A 1 272 ? -0.352 4.427 -12.348 1.00 96.00 272 TRP A CA 1
ATOM 2174 C C . TRP A 1 272 ? -1.231 5.476 -13.046 1.00 96.00 272 TRP A C 1
ATOM 2176 O O . TRP A 1 272 ? -1.280 6.634 -12.645 1.00 96.00 272 TRP A O 1
ATOM 2186 N N . GLY A 1 273 ? -1.928 5.084 -14.106 1.00 92.25 273 GLY A N 1
ATOM 2187 C CA . GLY A 1 273 ? -2.741 5.981 -14.909 1.00 92.25 273 GLY A CA 1
ATOM 2188 C C . GLY A 1 273 ? -3.782 5.211 -15.699 1.00 92.25 273 GLY A C 1
ATOM 2189 O O . GLY A 1 273 ? -4.171 4.101 -15.330 1.00 92.25 273 GLY A O 1
ATOM 2190 N N . TRP A 1 274 ? -4.248 5.813 -16.787 1.00 90.31 274 TRP A N 1
ATOM 2191 C CA . TRP A 1 274 ? -5.313 5.256 -17.628 1.00 90.31 274 TRP A CA 1
ATOM 2192 C C . TRP A 1 274 ? -4.791 4.738 -18.972 1.00 90.31 274 TRP A C 1
ATOM 2194 O O . TRP A 1 274 ? -5.580 4.350 -19.829 1.00 90.31 274 TRP A O 1
ATOM 2204 N N . ASP A 1 275 ? -3.471 4.762 -19.167 1.00 75.94 275 ASP A N 1
ATOM 2205 C CA . ASP A 1 275 ? -2.835 4.649 -20.476 1.00 75.94 275 ASP A CA 1
ATOM 2206 C C . ASP A 1 275 ? -2.974 3.246 -21.089 1.00 75.94 275 ASP A C 1
ATOM 2208 O O . ASP A 1 275 ? -2.175 2.342 -20.841 1.00 75.94 275 ASP A O 1
ATOM 2212 N N . GLN A 1 276 ? -3.962 3.087 -21.971 1.00 81.81 276 GLN A N 1
ATOM 2213 C CA . GLN A 1 276 ? -4.002 1.985 -22.928 1.00 81.81 276 GLN A CA 1
ATOM 2214 C C . GLN A 1 276 ? -3.132 2.340 -24.132 1.00 81.81 276 GLN A C 1
ATOM 2216 O O . GLN A 1 276 ? -3.527 3.128 -24.993 1.00 81.81 276 GLN A O 1
ATOM 2221 N N . VAL A 1 277 ? -1.927 1.774 -24.188 1.00 89.56 277 VAL A N 1
ATOM 2222 C CA . VAL A 1 277 ? -0.986 2.025 -25.289 1.00 89.56 277 VAL A CA 1
ATOM 2223 C C . VAL A 1 277 ? -1.076 0.932 -26.362 1.00 89.56 277 VAL A C 1
ATOM 2225 O O . VAL A 1 277 ? -1.390 -0.218 -26.043 1.00 89.56 277 VAL A O 1
ATOM 2228 N N . PRO A 1 278 ? -0.782 1.244 -27.638 1.00 88.94 278 PRO A N 1
ATOM 2229 C CA . PRO A 1 278 ? -0.710 0.233 -28.689 1.00 88.94 278 PRO A CA 1
ATOM 2230 C C . PRO A 1 278 ? 0.297 -0.878 -28.359 1.00 88.94 278 PRO A C 1
ATOM 2232 O O . PRO A 1 278 ? 1.302 -0.642 -27.688 1.00 88.94 278 PRO A O 1
ATOM 2235 N N . ASN A 1 279 ? 0.067 -2.080 -28.895 1.00 88.62 279 ASN A N 1
ATOM 2236 C CA . ASN A 1 279 ? 0.965 -3.241 -28.784 1.00 88.62 279 ASN A CA 1
ATOM 2237 C C . ASN A 1 279 ? 1.141 -3.828 -27.368 1.00 88.62 279 ASN A C 1
ATOM 2239 O O . ASN A 1 279 ? 2.077 -4.611 -27.144 1.00 88.62 279 ASN A O 1
ATOM 2243 N N . GLN A 1 280 ? 0.251 -3.494 -26.425 1.00 90.12 280 GLN A N 1
ATOM 2244 C CA . GLN A 1 280 ? 0.106 -4.269 -25.191 1.00 90.12 280 GLN A CA 1
ATOM 2245 C C . GLN A 1 280 ? -0.278 -5.725 -25.532 1.00 90.12 280 GLN A C 1
ATOM 2247 O O . GLN A 1 280 ? -1.092 -5.937 -26.435 1.00 90.12 280 GLN A O 1
ATOM 2252 N N . PRO A 1 281 ? 0.311 -6.738 -24.869 1.00 92.25 281 PRO A N 1
ATOM 2253 C CA . PRO A 1 281 ? -0.033 -8.133 -25.138 1.00 92.25 281 PRO A CA 1
ATOM 2254 C C . PRO A 1 281 ? -1.504 -8.421 -24.814 1.00 92.25 281 PRO A C 1
ATOM 2256 O O . PRO A 1 281 ? -1.970 -8.096 -23.728 1.00 92.25 281 PRO A O 1
ATOM 2259 N N . ALA A 1 282 ? -2.225 -9.065 -25.735 1.00 90.38 282 ALA A N 1
ATOM 2260 C CA . ALA A 1 282 ? -3.665 -9.305 -25.590 1.00 90.38 282 ALA A CA 1
ATOM 2261 C C . ALA A 1 282 ? -4.025 -10.241 -24.419 1.00 90.38 282 ALA A C 1
ATOM 2263 O O . ALA A 1 282 ? -5.133 -10.176 -23.894 1.00 90.38 282 ALA A O 1
ATOM 2264 N N . ASN A 1 283 ? -3.092 -11.103 -24.007 1.00 91.75 283 ASN A N 1
ATOM 2265 C CA . ASN A 1 283 ? -3.244 -12.027 -22.883 1.00 91.75 283 ASN A CA 1
ATOM 2266 C C . ASN A 1 283 ? -2.872 -11.410 -21.522 1.00 91.75 283 ASN A C 1
ATOM 2268 O O . ASN A 1 283 ? -2.941 -12.104 -20.513 1.00 91.75 283 ASN A O 1
ATOM 2272 N N . VAL A 1 284 ? -2.461 -10.137 -21.490 1.00 96.75 284 VAL A N 1
ATOM 2273 C CA . VAL A 1 284 ? -2.138 -9.409 -20.259 1.00 96.75 284 VAL A CA 1
ATOM 2274 C C . VAL A 1 284 ? -3.259 -8.424 -19.980 1.00 96.75 284 VAL A C 1
ATOM 2276 O O . VAL A 1 284 ? -3.451 -7.462 -20.721 1.00 96.75 284 VAL A O 1
ATOM 2279 N N . GLU A 1 285 ? -3.995 -8.637 -18.894 1.00 97.25 285 GLU A N 1
ATOM 2280 C CA . GLU A 1 285 ? -5.049 -7.706 -18.504 1.00 97.25 285 GLU A CA 1
ATOM 2281 C C . GLU A 1 285 ? -4.442 -6.368 -18.050 1.00 97.25 285 GLU A C 1
ATOM 2283 O O . GLU A 1 285 ? -3.599 -6.332 -17.155 1.00 97.25 285 GLU A O 1
ATOM 2288 N N . PHE A 1 286 ? -4.865 -5.253 -18.646 1.00 96.94 286 PHE A N 1
ATOM 2289 C CA . PHE A 1 286 ? -4.460 -3.923 -18.195 1.00 96.94 286 PHE A CA 1
ATOM 2290 C C . PHE A 1 286 ? -5.477 -3.346 -17.211 1.00 96.94 286 PHE A C 1
ATOM 2292 O O . PHE A 1 286 ? -6.665 -3.239 -17.529 1.00 96.94 286 PHE A O 1
ATOM 2299 N N . VAL A 1 287 ? -5.002 -2.925 -16.038 1.00 97.81 287 VAL A N 1
ATOM 2300 C CA . VAL A 1 287 ? -5.840 -2.332 -14.996 1.00 97.81 287 VAL A CA 1
ATOM 2301 C C . VAL A 1 287 ? -5.543 -0.837 -14.847 1.00 97.81 287 VAL A C 1
ATOM 2303 O O . VAL A 1 287 ? -4.461 -0.473 -14.392 1.00 97.81 287 VAL A O 1
ATOM 2306 N N . PRO A 1 288 ? -6.473 0.059 -15.212 1.00 97.19 288 PRO A N 1
ATOM 2307 C CA . PRO A 1 288 ? -6.306 1.491 -14.993 1.00 97.19 288 PRO A CA 1
ATOM 2308 C C . PRO A 1 288 ? -6.443 1.871 -13.510 1.00 97.19 288 PRO A C 1
ATOM 2310 O O . PRO A 1 288 ? -7.108 1.191 -12.726 1.00 97.19 288 PRO A O 1
ATOM 2313 N N . MET A 1 289 ? -5.838 3.002 -13.144 1.00 97.12 289 MET A N 1
ATOM 2314 C CA . MET A 1 289 ? -5.806 3.531 -11.779 1.00 97.12 289 MET A CA 1
ATOM 2315 C C . MET A 1 289 ? -6.163 5.018 -11.752 1.00 97.12 289 MET A C 1
ATOM 2317 O O . MET A 1 289 ? -5.671 5.795 -12.570 1.00 97.12 289 MET A O 1
ATOM 2321 N N . ALA A 1 290 ? -6.946 5.458 -10.770 1.00 96.44 290 ALA A N 1
ATOM 2322 C CA . ALA A 1 290 ? -7.023 6.875 -10.423 1.00 96.44 290 ALA A CA 1
ATOM 2323 C C . ALA A 1 290 ? -5.888 7.202 -9.452 1.00 96.44 290 ALA A C 1
ATOM 2325 O O . ALA A 1 290 ? -6.073 7.048 -8.257 1.00 96.44 290 ALA A O 1
ATOM 2326 N N . TRP A 1 291 ? -4.722 7.645 -9.938 1.00 95.19 291 TRP A N 1
ATOM 2327 C CA . TRP A 1 291 ? -3.566 7.904 -9.062 1.00 95.19 291 TRP A CA 1
ATOM 2328 C C . TRP A 1 291 ? -3.894 8.872 -7.917 1.00 95.19 291 TRP A C 1
ATOM 2330 O O . TRP A 1 291 ? -3.569 8.599 -6.771 1.00 95.19 291 TRP A O 1
ATOM 2340 N N . GLY A 1 292 ? -4.613 9.954 -8.214 1.00 92.56 292 GLY A N 1
ATOM 2341 C CA . GLY A 1 292 ? -5.115 10.937 -7.254 1.00 92.56 292 GLY A CA 1
ATOM 2342 C C . GLY A 1 292 ? -6.340 11.657 -7.819 1.00 92.56 292 GLY A C 1
ATOM 2343 O O . GLY A 1 292 ? -6.886 11.246 -8.846 1.00 92.56 292 GLY A O 1
ATOM 2344 N N . ALA A 1 293 ? -6.759 12.749 -7.179 1.00 83.06 293 ALA A N 1
ATOM 2345 C CA . ALA A 1 293 ? -7.860 13.581 -7.659 1.00 83.06 293 ALA A CA 1
ATOM 2346 C C . ALA A 1 293 ? -7.466 15.063 -7.691 1.00 83.06 293 ALA A C 1
ATOM 2348 O O . ALA A 1 293 ? -6.947 15.595 -6.714 1.00 83.06 293 ALA A O 1
ATOM 2349 N N . TRP A 1 294 ? -7.749 15.730 -8.811 1.00 68.69 294 TRP A N 1
ATOM 2350 C CA . TRP A 1 294 ? -7.414 17.144 -9.029 1.00 68.69 294 TRP A CA 1
ATOM 2351 C C . TRP A 1 294 ? -8.644 18.063 -8.895 1.00 68.69 294 TRP A C 1
ATOM 2353 O O . TRP A 1 294 ? -8.512 19.216 -8.497 1.00 68.69 294 TRP A O 1
ATOM 2363 N N . SER A 1 295 ? -9.846 17.541 -9.178 1.00 66.81 295 SER A N 1
ATOM 2364 C CA . SER A 1 295 ? -11.165 18.106 -8.840 1.00 66.81 295 SER A CA 1
ATOM 2365 C C . SER A 1 295 ? -12.270 17.064 -9.088 1.00 66.81 295 SER A C 1
ATOM 2367 O O . SER A 1 295 ? -12.047 16.090 -9.813 1.00 66.81 295 SER A O 1
ATOM 2369 N N . VAL A 1 296 ? -13.460 17.249 -8.494 1.00 64.94 296 VAL A N 1
ATOM 2370 C CA . VAL A 1 296 ? -14.617 16.324 -8.620 1.00 64.94 296 VAL A CA 1
ATOM 2371 C C . VAL A 1 296 ? -15.069 16.222 -10.074 1.00 64.94 296 VAL A C 1
ATOM 2373 O O . VAL A 1 296 ? -15.150 15.120 -10.615 1.00 64.94 296 VAL A O 1
ATOM 2376 N N . ASP A 1 297 ? -15.268 17.357 -10.738 1.00 75.56 297 ASP A N 1
ATOM 2377 C CA . ASP A 1 297 ? -15.653 17.381 -12.151 1.00 75.56 297 ASP A CA 1
ATOM 2378 C C . ASP A 1 297 ? -14.530 16.885 -13.066 1.00 75.56 297 ASP A C 1
ATOM 2380 O O . ASP A 1 297 ? -14.793 16.257 -14.091 1.00 75.56 297 ASP A O 1
ATOM 2384 N N . GLY A 1 298 ? -13.273 17.159 -12.705 1.00 84.88 298 GLY A N 1
ATOM 2385 C CA . GLY A 1 298 ? -12.105 16.747 -13.478 1.00 84.88 298 GLY A CA 1
ATOM 2386 C C . GLY A 1 298 ? -11.937 15.232 -13.508 1.00 84.88 298 GLY A C 1
ATOM 2387 O O . GLY A 1 298 ? -11.736 14.664 -14.583 1.00 84.88 298 GLY A O 1
ATOM 2388 N N . LEU A 1 299 ? -12.075 14.573 -12.351 1.00 89.31 299 LEU A N 1
ATOM 2389 C CA . LEU A 1 299 ? -12.019 13.115 -12.267 1.00 89.31 299 LEU A CA 1
ATOM 2390 C C . LEU A 1 299 ? -13.162 12.489 -13.074 1.00 89.31 299 LEU A C 1
ATOM 2392 O O . LEU A 1 299 ? -12.899 11.689 -13.971 1.00 89.31 299 LEU A O 1
ATOM 2396 N N . GLY A 1 300 ? -14.404 12.916 -12.834 1.00 90.56 300 GLY A N 1
ATOM 2397 C CA . GLY A 1 300 ? -15.579 12.380 -13.521 1.00 90.56 300 GLY A CA 1
ATOM 2398 C C . GLY A 1 300 ? -15.500 12.527 -15.043 1.00 90.56 300 GLY A C 1
ATOM 2399 O O . GLY A 1 300 ? -15.648 11.542 -15.768 1.00 90.56 300 GLY A O 1
ATOM 2400 N N . LYS A 1 301 ? -15.189 13.731 -15.548 1.00 90.38 301 LYS A N 1
ATOM 2401 C CA . LYS A 1 301 ? -15.028 13.980 -16.995 1.00 90.38 301 LYS A CA 1
ATOM 2402 C C . LYS A 1 301 ? -13.900 13.145 -17.596 1.00 90.38 301 LYS A C 1
ATOM 2404 O O . LYS A 1 301 ? -14.048 12.615 -18.697 1.00 90.38 301 LYS A O 1
ATOM 2409 N N . GLY A 1 302 ? -12.784 13.013 -16.882 1.00 91.19 302 GLY A N 1
ATOM 2410 C CA . GLY A 1 302 ? -11.657 12.208 -17.330 1.00 91.19 302 GLY A CA 1
ATOM 2411 C C . GLY A 1 302 ? -12.000 10.719 -17.427 1.00 91.19 302 GLY A C 1
ATOM 2412 O O . GLY A 1 302 ? -11.733 10.105 -18.458 1.00 91.19 302 GLY A O 1
ATOM 2413 N N . LEU A 1 303 ? -12.659 10.156 -16.411 1.00 94.06 303 LEU A N 1
ATOM 2414 C CA . LEU A 1 303 ? -13.102 8.758 -16.413 1.00 94.06 303 LEU A CA 1
ATOM 2415 C C . LEU A 1 303 ? -14.082 8.477 -17.559 1.00 94.06 303 LEU A C 1
ATOM 2417 O O . LEU A 1 303 ? -13.919 7.493 -18.284 1.00 94.06 303 LEU A O 1
ATOM 2421 N N . GLN A 1 304 ? -15.062 9.362 -17.770 1.00 93.81 304 GLN A N 1
ATOM 2422 C CA . GLN A 1 304 ? -16.030 9.233 -18.864 1.00 93.81 304 GLN A CA 1
ATOM 2423 C C . GLN A 1 304 ? -15.363 9.255 -20.240 1.00 93.81 304 GLN A C 1
ATOM 2425 O O . GLN A 1 304 ? -15.737 8.485 -21.122 1.00 93.81 304 GLN A O 1
ATOM 2430 N N . LYS A 1 305 ? -14.350 10.107 -20.422 1.00 92.75 305 LYS A N 1
ATOM 2431 C CA . LYS A 1 305 ? -13.623 10.218 -21.688 1.00 92.75 305 LYS A CA 1
ATOM 2432 C C . LYS A 1 305 ? -12.678 9.040 -21.932 1.00 92.75 305 LYS A C 1
ATOM 2434 O O . LYS A 1 305 ? -12.617 8.537 -23.049 1.00 92.75 305 LYS A O 1
ATOM 2439 N N . SER A 1 306 ? -11.927 8.632 -20.913 1.00 91.31 306 SER A N 1
ATOM 2440 C CA . SER A 1 306 ? -10.725 7.808 -21.095 1.00 91.31 306 SER A CA 1
ATOM 2441 C C . SER A 1 306 ? -10.826 6.393 -20.532 1.00 91.31 306 SER A C 1
ATOM 2443 O O . SER A 1 306 ? -9.950 5.588 -20.812 1.00 91.31 306 SER A O 1
ATOM 2445 N N . VAL A 1 307 ? -11.849 6.067 -19.736 1.00 95.06 307 VAL A N 1
ATOM 2446 C CA . VAL A 1 307 ? -11.968 4.753 -19.071 1.00 95.06 307 VAL A CA 1
ATOM 2447 C C . VAL A 1 307 ? -13.273 4.059 -19.449 1.00 95.06 307 VAL A C 1
ATOM 2449 O O . VAL A 1 307 ? -13.258 2.899 -19.859 1.00 95.06 307 VAL A O 1
ATOM 2452 N N . VAL A 1 308 ? -14.401 4.770 -19.385 1.00 96.31 308 VAL A N 1
ATOM 2453 C CA . VAL A 1 308 ? -15.736 4.209 -19.666 1.00 96.31 308 VAL A CA 1
ATOM 2454 C C . VAL A 1 308 ? -15.848 3.546 -21.051 1.00 96.31 308 VAL A C 1
ATOM 2456 O O . VAL A 1 308 ? -16.414 2.453 -21.119 1.00 96.31 308 VAL A O 1
ATOM 2459 N N . PRO A 1 309 ? -15.287 4.088 -22.154 1.00 95.62 309 PRO A N 1
ATOM 2460 C CA . PRO A 1 309 ? -15.309 3.397 -23.448 1.00 95.62 309 PRO A CA 1
ATOM 2461 C C . PRO A 1 309 ? -14.587 2.040 -23.423 1.00 95.62 309 PRO A C 1
ATOM 2463 O O . PRO A 1 309 ? -15.004 1.082 -24.080 1.00 95.62 309 PRO A O 1
ATOM 2466 N N . HIS A 1 310 ? -13.521 1.923 -22.628 1.00 95.38 310 HIS A N 1
ATOM 2467 C CA . HIS A 1 310 ? -12.779 0.674 -22.482 1.00 95.38 310 HIS A CA 1
ATOM 2468 C C . HIS A 1 310 ? -13.491 -0.336 -21.579 1.00 95.38 310 HIS A C 1
ATOM 2470 O O . HIS A 1 310 ? -13.385 -1.535 -21.823 1.00 95.38 310 HIS A O 1
ATOM 2476 N N . ILE A 1 311 ? -14.272 0.128 -20.600 1.00 96.62 311 ILE A N 1
ATOM 2477 C CA . ILE A 1 311 ? -15.188 -0.732 -19.835 1.00 96.62 311 ILE A CA 1
ATOM 2478 C C . ILE A 1 311 ? -16.278 -1.291 -20.756 1.00 96.62 311 ILE A C 1
ATOM 2480 O O . ILE A 1 311 ? -16.471 -2.501 -20.818 1.00 96.62 311 ILE A O 1
ATOM 2484 N N . LYS A 1 312 ? -16.939 -0.432 -21.547 1.00 96.88 312 LYS A N 1
ATOM 2485 C CA . LYS A 1 312 ? -18.014 -0.841 -22.473 1.00 96.88 312 LYS A CA 1
ATOM 2486 C C . LYS A 1 312 ? -17.556 -1.842 -23.537 1.00 96.88 312 LYS A C 1
ATOM 2488 O O . LYS A 1 312 ? -18.335 -2.695 -23.940 1.00 96.88 312 LYS A O 1
ATOM 2493 N N . SER A 1 313 ? -16.303 -1.750 -23.981 1.00 95.19 313 SER A N 1
ATOM 2494 C CA . SER A 1 313 ? -15.708 -2.707 -24.928 1.00 95.19 313 SER A CA 1
ATOM 2495 C C . SER A 1 313 ? -15.133 -3.968 -24.266 1.00 95.19 313 SER A C 1
ATOM 2497 O O . SER A 1 313 ? -14.565 -4.806 -24.960 1.00 95.19 313 SER A O 1
ATOM 2499 N N . GLY A 1 314 ? -15.231 -4.105 -22.938 1.00 93.31 314 GLY A N 1
ATOM 2500 C CA . GLY A 1 314 ? -14.706 -5.248 -22.182 1.00 93.31 314 GLY A CA 1
ATOM 2501 C C . GLY A 1 314 ? -13.182 -5.263 -22.003 1.00 93.31 314 GLY A C 1
ATOM 2502 O O . GLY A 1 314 ? -12.641 -6.221 -21.449 1.00 93.31 314 GLY A O 1
ATOM 2503 N N . LYS A 1 315 ? -12.479 -4.210 -22.446 1.00 92.94 315 LYS A N 1
ATOM 2504 C CA . LYS A 1 315 ? -11.020 -4.064 -22.302 1.00 92.94 315 LYS A CA 1
ATOM 2505 C C . LYS A 1 315 ? -10.598 -3.743 -20.870 1.00 92.94 315 LYS A C 1
ATOM 2507 O O . LYS A 1 315 ? -9.526 -4.161 -20.454 1.00 92.94 315 LYS A O 1
ATOM 2512 N N . VAL A 1 316 ? -11.416 -2.993 -20.130 1.00 95.62 316 VAL A N 1
ATOM 2513 C CA . VAL A 1 316 ? -11.210 -2.710 -18.700 1.00 95.62 316 VAL A CA 1
ATOM 2514 C C . VAL A 1 316 ? -12.232 -3.498 -17.903 1.00 95.62 316 VAL A C 1
ATOM 2516 O O . VAL A 1 316 ? -13.432 -3.277 -18.044 1.00 95.62 316 VAL A O 1
ATOM 2519 N N . LYS A 1 317 ? -11.746 -4.402 -17.053 1.00 96.81 317 LYS A N 1
ATOM 2520 C CA . LYS A 1 317 ? -12.585 -5.300 -16.247 1.00 96.81 317 LYS A CA 1
ATOM 2521 C C . LYS A 1 317 ? -12.607 -4.951 -14.765 1.00 96.81 317 LYS A C 1
ATOM 2523 O O . LYS A 1 317 ? -13.380 -5.543 -14.030 1.00 96.81 317 LYS A O 1
ATOM 2528 N N . ARG A 1 318 ? -11.747 -4.033 -14.323 1.00 98.00 318 ARG A N 1
ATOM 2529 C CA . ARG A 1 318 ? -11.547 -3.617 -12.927 1.00 98.00 318 ARG A CA 1
ATOM 2530 C C . ARG A 1 318 ? -10.764 -2.310 -12.885 1.00 98.00 318 ARG A C 1
ATOM 2532 O O . ARG A 1 318 ? -10.185 -1.912 -13.896 1.00 98.00 318 ARG A O 1
ATOM 2539 N N . PHE A 1 319 ? -10.763 -1.640 -11.738 1.00 98.25 319 PHE A N 1
ATOM 2540 C CA . PHE A 1 319 ? -10.162 -0.316 -11.590 1.00 98.25 319 PHE A CA 1
ATOM 2541 C C . PHE A 1 319 ? -9.490 -0.150 -10.220 1.00 98.25 319 PHE A C 1
ATOM 2543 O O . PHE A 1 319 ? -10.021 -0.599 -9.202 1.00 98.25 319 PHE A O 1
ATOM 2550 N N . PHE A 1 320 ? -8.322 0.496 -10.182 1.00 98.50 320 PHE A N 1
ATOM 2551 C CA . PHE A 1 320 ? -7.592 0.773 -8.940 1.00 98.50 320 PHE A CA 1
ATOM 2552 C C . PHE A 1 320 ? -7.872 2.179 -8.405 1.00 98.50 320 PHE A C 1
ATOM 2554 O O . PHE A 1 320 ? -7.878 3.157 -9.157 1.00 98.50 320 PHE A O 1
ATOM 2561 N N . GLY A 1 321 ? -8.085 2.274 -7.092 1.00 97.88 321 GLY A N 1
ATOM 2562 C CA . GLY A 1 321 ? -8.230 3.537 -6.377 1.00 97.88 321 GLY A CA 1
ATOM 2563 C C . GLY A 1 321 ? -6.924 4.331 -6.255 1.00 97.88 321 GLY A C 1
ATOM 2564 O O . GLY A 1 321 ? -5.952 4.098 -6.971 1.00 97.88 321 GLY A O 1
ATOM 2565 N N . PHE A 1 322 ? -6.921 5.289 -5.325 1.00 98.25 322 PHE A N 1
ATOM 2566 C CA . PHE A 1 322 ? -5.838 6.264 -5.153 1.00 98.25 322 PHE A CA 1
ATOM 2567 C C . PHE A 1 322 ? -4.505 5.653 -4.708 1.00 98.25 322 PHE A C 1
ATOM 2569 O O . PHE A 1 322 ? -4.470 4.735 -3.889 1.00 98.25 322 PHE A O 1
ATOM 2576 N N . ASN A 1 323 ? -3.407 6.207 -5.221 1.00 98.12 323 ASN A N 1
ATOM 2577 C CA . ASN A 1 323 ? -2.044 5.749 -4.982 1.00 98.12 323 ASN A CA 1
ATOM 2578 C C . ASN A 1 323 ? -1.401 6.480 -3.798 1.00 98.12 323 ASN A C 1
ATOM 2580 O O . ASN A 1 323 ? -1.159 7.686 -3.872 1.00 98.12 323 ASN A O 1
ATOM 2584 N N . GLU A 1 324 ? -1.084 5.743 -2.733 1.00 96.94 324 GLU A N 1
ATOM 2585 C CA . GLU A 1 324 ? -0.439 6.238 -1.509 1.00 96.94 324 GLU A CA 1
ATOM 2586 C C . GLU A 1 324 ? -1.008 7.592 -1.025 1.00 96.94 324 GLU A C 1
ATOM 2588 O O . GLU A 1 324 ? -0.259 8.550 -0.812 1.00 96.94 324 GLU A O 1
ATOM 2593 N N . PRO A 1 325 ? -2.340 7.734 -0.860 1.00 96.69 325 PRO A N 1
ATOM 2594 C CA . PRO A 1 325 ? -2.944 9.006 -0.450 1.00 96.69 325 PRO A CA 1
ATOM 2595 C C . PRO A 1 325 ? -2.486 9.474 0.937 1.00 96.69 325 PRO A C 1
ATOM 2597 O O . PRO A 1 325 ? -2.582 10.657 1.250 1.00 96.69 325 PRO A O 1
ATOM 2600 N N . ASP A 1 326 ? -1.959 8.560 1.747 1.00 94.06 326 ASP A N 1
ATOM 2601 C CA . ASP A 1 326 ? -1.371 8.773 3.064 1.00 94.06 326 ASP A CA 1
ATOM 2602 C C . ASP A 1 326 ? 0.049 9.370 3.033 1.00 94.06 326 ASP A C 1
ATOM 2604 O O . ASP A 1 326 ? 0.615 9.655 4.091 1.00 94.06 326 ASP A O 1
ATOM 2608 N N . LYS A 1 327 ? 0.618 9.591 1.842 1.00 91.69 327 LYS A N 1
ATOM 2609 C CA . LYS A 1 327 ? 1.969 10.122 1.647 1.00 91.69 327 LYS A CA 1
ATOM 2610 C C . LYS A 1 327 ? 1.940 11.465 0.916 1.00 91.69 327 LYS A C 1
ATOM 2612 O O . LYS A 1 327 ? 1.258 11.637 -0.094 1.00 91.69 327 LYS A O 1
ATOM 2617 N N . ARG A 1 328 ? 2.706 12.432 1.433 1.00 91.19 328 ARG A N 1
ATOM 2618 C CA . ARG A 1 328 ? 2.688 13.833 0.975 1.00 91.19 328 ARG A CA 1
ATOM 2619 C C . ARG A 1 328 ? 3.198 13.999 -0.456 1.00 91.19 328 ARG A C 1
ATOM 2621 O O . ARG A 1 328 ? 2.738 14.885 -1.168 1.00 91.19 328 ARG A O 1
ATOM 2628 N N . GLU A 1 329 ? 4.149 13.170 -0.861 1.00 91.50 329 GLU A N 1
ATOM 2629 C CA . GLU A 1 329 ? 4.782 13.206 -2.182 1.00 91.50 329 GLU A CA 1
ATOM 2630 C C . GLU A 1 329 ? 3.997 12.415 -3.244 1.00 91.50 329 GLU A C 1
ATOM 2632 O O . GLU A 1 329 ? 4.428 12.339 -4.391 1.00 91.50 329 GLU A O 1
ATOM 2637 N N . GLN A 1 330 ? 2.868 11.811 -2.861 1.00 94.94 330 GLN A N 1
ATOM 2638 C CA . GLN A 1 330 ? 2.017 10.984 -3.717 1.00 94.94 330 GLN A CA 1
ATOM 2639 C C . GLN A 1 330 ? 0.653 11.662 -3.892 1.00 94.94 330 GLN A C 1
ATOM 2641 O O . GLN A 1 330 ? 0.600 12.887 -4.020 1.00 94.94 330 GLN A O 1
ATOM 2646 N N . ALA A 1 331 ? -0.459 10.915 -3.903 1.00 95.69 331 ALA A N 1
ATOM 2647 C CA . ALA A 1 331 ? -1.778 11.515 -4.085 1.00 95.69 331 ALA A CA 1
ATOM 2648 C C . ALA A 1 331 ? -2.118 12.548 -2.999 1.00 95.69 331 ALA A C 1
ATOM 2650 O O . ALA A 1 331 ? -2.862 13.485 -3.281 1.00 95.69 331 ALA A O 1
ATOM 2651 N N . ASN A 1 332 ? -1.549 12.404 -1.790 1.00 94.81 332 ASN A N 1
ATOM 2652 C CA . ASN A 1 332 ? -1.626 13.381 -0.701 1.00 94.81 332 ASN A CA 1
ATOM 2653 C C . ASN A 1 332 ? -3.063 13.856 -0.423 1.00 94.81 332 ASN A C 1
ATOM 2655 O O . ASN A 1 332 ? -3.412 15.032 -0.555 1.00 94.81 332 ASN A O 1
ATOM 2659 N N . MET A 1 333 ? -3.923 12.911 -0.056 1.00 93.62 333 MET A N 1
ATOM 2660 C CA . MET A 1 333 ? -5.345 13.148 0.177 1.00 93.62 333 MET A CA 1
ATOM 2661 C C . MET A 1 333 ? -5.696 12.744 1.601 1.00 93.62 333 MET A C 1
ATOM 2663 O O . MET A 1 333 ? -5.212 11.737 2.096 1.00 93.62 333 MET A O 1
ATOM 2667 N N . SER A 1 334 ? -6.601 13.461 2.268 1.00 93.62 334 SER A N 1
ATOM 2668 C CA . SER A 1 334 ? -7.228 12.922 3.481 1.00 93.62 334 SER A CA 1
ATOM 2669 C C . SER A 1 334 ? -8.198 11.789 3.128 1.00 93.62 334 SER A C 1
ATOM 2671 O O . SER A 1 334 ? -8.749 11.762 2.022 1.00 93.62 334 SER A O 1
ATOM 2673 N N . TYR A 1 335 ? -8.464 10.877 4.068 1.00 94.06 335 TYR A N 1
ATOM 2674 C CA . TYR A 1 335 ? -9.428 9.797 3.831 1.00 94.06 335 TYR A CA 1
ATOM 2675 C C . TYR A 1 335 ? -10.836 10.349 3.561 1.00 94.06 335 TYR A C 1
ATOM 2677 O O . TYR A 1 335 ? -11.538 9.838 2.693 1.00 94.06 335 TYR A O 1
ATOM 2685 N N . GLN A 1 336 ? -11.226 11.449 4.220 1.00 94.25 336 GLN A N 1
ATOM 2686 C CA . GLN A 1 336 ? -12.508 12.115 3.974 1.00 94.25 336 GLN A CA 1
ATOM 2687 C C . GLN A 1 336 ? -12.598 12.660 2.551 1.00 94.25 336 GLN A C 1
ATOM 2689 O O . GLN A 1 336 ? -13.660 12.604 1.938 1.00 94.25 336 GLN A O 1
ATOM 2694 N N . ASN A 1 337 ? -11.498 13.194 2.013 1.00 92.81 337 ASN A N 1
ATOM 2695 C CA . ASN A 1 337 ? -11.486 13.653 0.632 1.00 92.81 337 ASN A CA 1
ATOM 2696 C C . ASN A 1 337 ? -11.585 12.471 -0.329 1.00 92.81 337 ASN A C 1
ATOM 2698 O O . ASN A 1 337 ? -12.418 12.530 -1.223 1.00 92.81 337 ASN A O 1
ATOM 2702 N N . ALA A 1 338 ? -10.835 11.384 -0.120 1.00 96.81 338 ALA A N 1
ATOM 2703 C CA . ALA A 1 338 ? -10.959 10.178 -0.943 1.00 96.81 338 ALA A CA 1
ATOM 2704 C C . ALA A 1 338 ? -12.40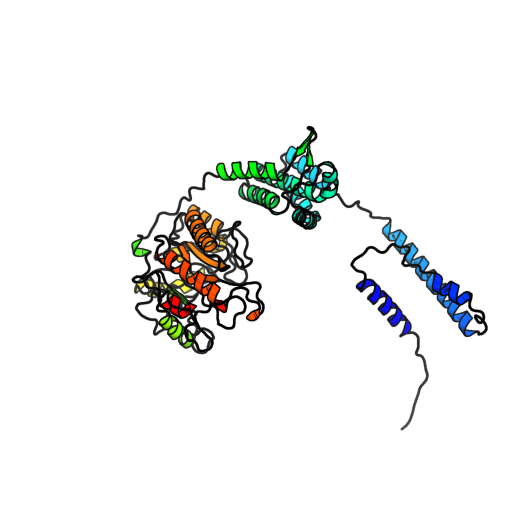0 9.628 -0.974 1.00 96.81 338 ALA A C 1
ATOM 2706 O O . ALA A 1 338 ? -12.905 9.304 -2.048 1.00 96.81 338 ALA A O 1
ATOM 2707 N N . LEU A 1 339 ? -13.099 9.612 0.167 1.00 95.62 339 LEU A N 1
ATOM 2708 C CA . LEU A 1 339 ? -14.502 9.180 0.257 1.00 95.62 339 LEU A CA 1
ATOM 2709 C C . LEU A 1 339 ? -15.469 10.047 -0.561 1.00 95.62 339 LEU A C 1
ATOM 2711 O O . LEU A 1 339 ? -16.453 9.525 -1.074 1.00 95.62 339 LEU A O 1
ATOM 2715 N N . LYS A 1 340 ? -15.202 11.349 -0.729 1.00 94.75 340 LYS A N 1
ATOM 2716 C CA . LYS A 1 340 ? -16.038 12.226 -1.575 1.00 94.75 340 LYS A CA 1
ATOM 2717 C C . LYS A 1 340 ? -15.972 11.848 -3.055 1.00 94.75 340 LYS A C 1
ATOM 2719 O O . LYS A 1 340 ? -16.943 12.043 -3.776 1.00 94.75 340 LYS A O 1
ATOM 2724 N N . TYR A 1 341 ? -14.830 11.332 -3.507 1.00 96.06 341 TYR A N 1
ATOM 2725 C CA . TYR A 1 341 ? -14.630 10.911 -4.896 1.00 96.06 341 TYR A CA 1
ATOM 2726 C C . TYR A 1 341 ? -15.077 9.470 -5.150 1.00 96.06 341 TYR A C 1
ATOM 2728 O O . TYR A 1 341 ? -15.346 9.115 -6.296 1.00 96.06 341 TYR A O 1
ATOM 2736 N N . TRP A 1 342 ? -15.162 8.646 -4.103 1.00 97.25 342 TRP A N 1
ATOM 2737 C CA . TRP A 1 342 ? -15.432 7.215 -4.225 1.00 97.25 342 TRP A CA 1
ATOM 2738 C C . TRP A 1 342 ? -16.710 6.868 -5.012 1.00 97.25 342 TRP A C 1
ATOM 2740 O O . TRP A 1 342 ? -16.612 6.014 -5.895 1.00 97.25 342 TRP A O 1
ATOM 2750 N N . PRO A 1 343 ? -17.851 7.576 -4.848 1.00 96.25 343 PRO A N 1
ATOM 2751 C CA . PRO A 1 343 ? -19.054 7.302 -5.641 1.00 96.25 343 PRO A CA 1
ATOM 2752 C C . PRO A 1 343 ? -18.849 7.402 -7.161 1.00 96.25 343 PRO A C 1
ATOM 2754 O O . PRO A 1 343 ? -19.498 6.689 -7.924 1.00 96.25 343 PRO A O 1
ATOM 2757 N N . GLN A 1 344 ? -17.922 8.248 -7.630 1.00 95.50 344 GLN A N 1
ATOM 2758 C CA . GLN A 1 344 ? -17.598 8.327 -9.060 1.00 95.50 344 GLN A CA 1
ATOM 2759 C C . GLN A 1 344 ? -16.867 7.080 -9.561 1.00 95.50 344 GLN A C 1
ATOM 2761 O O . GLN A 1 344 ? -17.056 6.681 -10.709 1.00 95.50 344 GLN A O 1
ATOM 2766 N N . LEU A 1 345 ? -16.034 6.470 -8.712 1.00 97.12 345 LEU A N 1
ATOM 2767 C CA . LEU A 1 345 ? -15.380 5.204 -9.028 1.00 97.12 345 LEU A CA 1
ATOM 2768 C C . LEU A 1 345 ? -16.395 4.059 -8.975 1.00 97.12 345 LEU A C 1
ATOM 2770 O O . LEU A 1 345 ? -16.391 3.206 -9.858 1.00 97.12 345 LEU A O 1
ATOM 2774 N N . GLU A 1 346 ? -17.311 4.056 -8.000 1.00 96.81 346 GLU A N 1
ATOM 2775 C CA . GLU A 1 346 ? -18.378 3.046 -7.917 1.00 96.81 346 GLU A CA 1
ATOM 2776 C C . GLU A 1 346 ? -19.268 3.035 -9.159 1.00 96.81 346 GLU A C 1
ATOM 2778 O O . GLU A 1 346 ? -19.607 1.955 -9.656 1.00 96.81 346 GLU A O 1
ATOM 2783 N N . ALA A 1 347 ? -19.563 4.221 -9.702 1.00 96.50 347 ALA A N 1
ATOM 2784 C CA . ALA A 1 347 ? -20.342 4.407 -10.923 1.00 96.50 347 ALA A CA 1
ATOM 2785 C C . ALA A 1 347 ? -19.696 3.793 -12.182 1.00 96.50 347 ALA A C 1
ATOM 2787 O O . ALA A 1 347 ? -20.381 3.629 -13.190 1.00 96.50 347 ALA A O 1
ATOM 2788 N N . LEU A 1 348 ? -18.411 3.409 -12.143 1.00 96.88 348 LEU A N 1
ATOM 2789 C CA . LEU A 1 348 ? -17.771 2.668 -13.238 1.00 96.88 348 LEU A CA 1
ATOM 2790 C C . LEU A 1 348 ? -18.353 1.257 -13.416 1.00 96.88 348 LEU A C 1
ATOM 2792 O O . LEU A 1 348 ? -18.180 0.665 -14.478 1.00 96.88 348 LEU A O 1
ATOM 2796 N N . GLY A 1 349 ? -19.013 0.701 -12.392 1.00 96.44 349 GLY A N 1
ATOM 2797 C CA . GLY A 1 349 ? -19.699 -0.593 -12.487 1.00 96.44 349 GLY A CA 1
ATOM 2798 C C . GLY A 1 349 ? -18.779 -1.811 -12.646 1.00 96.44 349 GLY A C 1
ATOM 2799 O O . GLY A 1 349 ? -19.257 -2.895 -12.958 1.00 96.44 349 GLY A O 1
ATOM 2800 N N . VAL A 1 350 ? -17.473 -1.652 -12.419 1.00 97.75 350 VAL A N 1
ATOM 2801 C CA . VAL A 1 350 ? -16.470 -2.733 -12.413 1.00 97.75 350 VAL A CA 1
ATOM 2802 C C . VAL A 1 350 ? -15.872 -2.905 -11.013 1.00 97.75 350 VAL A C 1
ATOM 2804 O O . VAL A 1 350 ? -15.903 -1.935 -10.246 1.00 97.75 350 VAL A O 1
ATOM 2807 N N . PRO A 1 351 ? -15.317 -4.082 -10.661 1.00 98.38 351 PRO A N 1
ATOM 2808 C CA . PRO A 1 351 ? -14.604 -4.300 -9.408 1.00 98.38 351 PRO A CA 1
ATOM 2809 C C . PRO A 1 351 ? -13.592 -3.195 -9.082 1.00 98.38 351 PRO A C 1
ATOM 2811 O O . PRO A 1 351 ? -12.798 -2.798 -9.941 1.00 98.38 351 PRO A O 1
ATOM 2814 N N . LEU A 1 352 ? -13.618 -2.716 -7.837 1.00 98.38 352 LEU A N 1
ATOM 2815 C CA . LEU A 1 352 ? -12.761 -1.639 -7.345 1.00 98.38 352 LEU A CA 1
ATOM 2816 C C . LEU A 1 352 ? -11.767 -2.136 -6.304 1.00 98.38 352 LEU A C 1
ATOM 2818 O O . LEU A 1 352 ? -12.141 -2.706 -5.277 1.00 98.38 352 LEU A O 1
ATOM 2822 N N . CYS A 1 353 ? -10.491 -1.848 -6.539 1.00 98.44 353 CYS A N 1
ATOM 2823 C CA . CYS A 1 353 ? -9.474 -1.944 -5.503 1.00 98.44 353 CYS A CA 1
ATOM 2824 C C . CYS A 1 353 ? -9.467 -0.654 -4.683 1.00 98.44 353 CYS A C 1
ATOM 2826 O O . CYS A 1 353 ? -9.495 0.435 -5.263 1.00 98.44 353 CYS A O 1
ATOM 2828 N N . SER A 1 354 ? -9.436 -0.776 -3.352 1.00 98.31 354 SER A N 1
ATOM 2829 C CA . SER A 1 354 ? -9.290 0.359 -2.437 1.00 98.31 354 SER A CA 1
ATOM 2830 C C . SER A 1 354 ? -8.087 1.231 -2.821 1.00 98.31 354 SER A C 1
ATOM 2832 O O . SER A 1 354 ? -7.196 0.786 -3.548 1.00 98.31 354 SER A O 1
ATOM 2834 N N . PRO A 1 355 ? -7.983 2.455 -2.283 1.00 98.25 355 PRO A N 1
ATOM 2835 C CA . PRO A 1 355 ? -6.712 3.160 -2.290 1.00 98.25 355 PRO A CA 1
ATOM 2836 C C . PRO A 1 355 ? -5.607 2.269 -1.705 1.00 98.25 355 PRO A C 1
ATOM 2838 O O . PRO A 1 355 ? -5.840 1.576 -0.708 1.00 98.25 355 PRO A O 1
ATOM 2841 N N . ALA A 1 356 ? -4.438 2.267 -2.341 1.00 97.38 356 ALA A N 1
ATOM 2842 C CA . ALA A 1 356 ? -3.288 1.475 -1.925 1.00 97.38 356 ALA A CA 1
ATOM 2843 C C . ALA A 1 356 ? -2.344 2.366 -1.112 1.00 97.38 356 ALA A C 1
ATOM 2845 O O . ALA A 1 356 ? -1.647 3.218 -1.660 1.00 97.38 356 ALA A O 1
ATOM 2846 N N . CYS A 1 357 ? -2.380 2.222 0.212 1.00 93.94 357 CYS A N 1
ATOM 2847 C CA . CYS A 1 357 ? -1.604 3.054 1.131 1.00 93.94 357 CYS A CA 1
ATOM 2848 C C . CYS A 1 357 ? -0.154 2.586 1.278 1.00 93.94 357 CYS A C 1
ATOM 2850 O O . CYS A 1 357 ? 0.120 1.385 1.266 1.00 93.94 357 CYS A O 1
ATOM 2852 N N . ALA A 1 358 ? 0.749 3.539 1.527 1.00 91.75 358 ALA A N 1
ATOM 2853 C CA . ALA A 1 358 ? 2.132 3.267 1.932 1.00 91.75 358 ALA A CA 1
ATOM 2854 C C . ALA A 1 358 ? 2.209 2.643 3.342 1.00 91.75 358 ALA A C 1
ATOM 2856 O O . ALA A 1 358 ? 3.156 1.916 3.666 1.00 91.75 358 ALA A O 1
ATOM 2857 N N . ASN A 1 359 ? 1.212 2.950 4.176 1.00 89.38 359 ASN A N 1
ATOM 2858 C CA . ASN A 1 359 ? 0.915 2.349 5.469 1.00 89.38 359 ASN A CA 1
ATOM 2859 C C . ASN A 1 359 ? -0.479 1.679 5.413 1.00 89.38 359 ASN A C 1
ATOM 2861 O O . ASN A 1 359 ? -1.494 2.290 5.777 1.00 89.38 359 ASN A O 1
ATOM 2865 N N . PRO A 1 360 ? -0.564 0.438 4.904 1.00 90.00 360 PRO A N 1
ATOM 2866 C CA . PRO A 1 360 ? -1.825 -0.282 4.806 1.00 90.00 360 PRO A CA 1
ATOM 2867 C C . PRO A 1 360 ? -2.324 -0.840 6.147 1.00 90.00 360 PRO A C 1
ATOM 2869 O O . PRO A 1 360 ? -3.503 -1.160 6.261 1.00 90.00 360 PRO A O 1
ATOM 2872 N N . GLU A 1 361 ? -1.491 -0.988 7.182 1.00 82.25 361 GLU A N 1
ATOM 2873 C CA . GLU A 1 361 ? -1.892 -1.646 8.434 1.00 82.25 361 GLU A CA 1
ATOM 2874 C C . GLU A 1 361 ? -2.383 -0.669 9.528 1.00 82.25 361 GLU A C 1
ATOM 2876 O O . GLU A 1 361 ? -3.166 -1.053 10.405 1.00 82.25 361 GLU A O 1
ATOM 2881 N N . GLY A 1 362 ? -2.010 0.607 9.471 1.00 75.44 362 GLY A N 1
ATOM 2882 C CA . GLY A 1 362 ? -2.419 1.649 10.413 1.00 75.44 362 GLY A CA 1
ATOM 2883 C C . GLY A 1 362 ? -1.376 1.969 11.498 1.00 75.44 362 GLY A C 1
ATOM 2884 O O . GLY A 1 362 ? -0.179 2.066 11.236 1.00 75.44 362 GLY A O 1
ATOM 2885 N N . VAL A 1 363 ? -1.820 2.181 12.747 1.00 62.66 363 VAL A N 1
ATOM 2886 C CA . VAL A 1 363 ? -0.913 2.565 13.858 1.00 62.66 363 VAL A CA 1
ATOM 2887 C C . VAL A 1 363 ? 0.122 1.494 14.204 1.00 62.66 363 VAL A C 1
ATOM 2889 O O . VAL A 1 363 ? 1.200 1.834 14.685 1.00 62.66 363 VAL A O 1
ATOM 2892 N N . ASP A 1 364 ? -0.209 0.231 13.937 1.00 55.28 364 ASP A N 1
ATOM 2893 C CA . ASP A 1 364 ? 0.646 -0.934 14.184 1.00 55.28 364 ASP A CA 1
ATOM 2894 C C . ASP A 1 364 ? 1.556 -1.259 12.989 1.00 55.28 364 ASP A C 1
ATOM 2896 O O . ASP A 1 364 ? 2.218 -2.294 12.978 1.00 55.28 364 ASP A O 1
ATOM 2900 N N . ASP A 1 365 ? 1.561 -0.409 11.960 1.00 61.78 365 ASP A N 1
ATOM 2901 C CA . ASP A 1 365 ? 2.311 -0.653 10.737 1.00 61.78 365 ASP A CA 1
ATOM 2902 C C . ASP A 1 365 ? 3.814 -0.402 10.936 1.00 61.78 365 ASP A C 1
ATOM 2904 O O . ASP A 1 365 ? 4.248 0.661 11.390 1.00 61.78 365 ASP A O 1
ATOM 2908 N N . ASP A 1 366 ? 4.610 -1.397 10.555 1.00 62.50 366 ASP A N 1
ATOM 2909 C CA . ASP A 1 366 ? 6.069 -1.376 10.532 1.00 62.50 366 ASP A CA 1
ATOM 2910 C C . ASP A 1 366 ? 6.658 -0.840 9.212 1.00 62.50 366 ASP A C 1
ATOM 2912 O O . ASP A 1 366 ? 7.840 -1.049 8.934 1.00 62.50 366 ASP A O 1
ATOM 2916 N N . SER A 1 367 ? 5.851 -0.163 8.386 1.00 64.81 367 SER A N 1
ATOM 2917 C CA . SER A 1 367 ? 6.253 0.397 7.096 1.00 64.81 367 SER A CA 1
ATOM 2918 C C . SER A 1 367 ? 7.495 1.262 7.263 1.00 64.81 367 SER A C 1
ATOM 2920 O O . SER A 1 367 ? 7.504 2.293 7.943 1.00 64.81 367 SER A O 1
ATOM 2922 N N . VAL A 1 368 ? 8.564 0.846 6.590 1.00 65.94 368 VAL A N 1
ATOM 2923 C CA . VAL A 1 368 ? 9.850 1.550 6.591 1.00 65.94 368 VAL A CA 1
ATOM 2924 C C . VAL A 1 368 ? 9.852 2.755 5.646 1.00 65.94 368 VAL A C 1
ATOM 2926 O O . VAL A 1 368 ? 10.851 3.461 5.565 1.00 65.94 368 VAL A O 1
ATOM 2929 N N . GLN A 1 369 ? 8.721 3.048 4.990 1.00 75.12 369 GLN A N 1
ATOM 2930 C CA . GLN A 1 369 ? 8.535 4.250 4.169 1.00 75.12 369 GLN A CA 1
ATOM 2931 C C . GLN A 1 369 ? 8.353 5.539 4.995 1.00 75.12 369 GLN A C 1
ATOM 2933 O O . GLN A 1 369 ? 8.178 6.615 4.429 1.00 75.12 369 GLN A O 1
ATOM 2938 N N . GLY A 1 370 ? 8.342 5.452 6.331 1.00 71.31 370 GLY A N 1
ATOM 2939 C CA . GLY A 1 370 ? 8.197 6.612 7.219 1.00 71.31 370 GLY A CA 1
ATOM 2940 C C . GLY A 1 370 ? 6.765 7.140 7.354 1.00 71.31 370 GLY A C 1
ATOM 2941 O O . GLY A 1 370 ? 6.548 8.148 8.025 1.00 71.31 370 GLY A O 1
ATOM 2942 N N . VAL A 1 371 ? 5.782 6.452 6.768 1.00 78.38 371 VAL A N 1
ATOM 2943 C CA . VAL A 1 371 ? 4.368 6.833 6.837 1.00 78.38 371 VAL A CA 1
ATOM 2944 C C . VAL A 1 371 ? 3.726 6.216 8.075 1.00 78.38 371 VAL A C 1
ATOM 2946 O O . VAL A 1 371 ? 3.717 5.001 8.267 1.00 78.38 371 VAL A O 1
ATOM 2949 N N . ARG A 1 372 ? 3.181 7.067 8.946 1.00 77.38 372 ARG A N 1
ATOM 2950 C CA . ARG A 1 372 ? 2.484 6.667 10.173 1.00 77.38 372 ARG A CA 1
ATOM 2951 C C . ARG A 1 372 ? 1.085 7.246 10.169 1.00 77.38 372 ARG A C 1
ATOM 2953 O O . ARG A 1 372 ? 0.902 8.408 9.820 1.00 77.38 372 ARG A O 1
ATOM 2960 N N . GLY A 1 373 ? 0.117 6.476 10.638 1.00 78.38 373 GLY A N 1
ATOM 2961 C CA . GLY A 1 373 ? -1.240 6.971 10.794 1.00 78.38 373 GLY A CA 1
ATOM 2962 C C . GLY A 1 373 ? -2.263 5.872 10.630 1.00 78.38 373 GLY A C 1
ATOM 2963 O O . GLY A 1 373 ? -1.954 4.695 10.740 1.00 78.38 373 GLY A O 1
ATOM 2964 N N . THR A 1 374 ? -3.508 6.266 10.411 1.00 85.44 374 THR A N 1
ATOM 2965 C CA . THR A 1 374 ? -4.648 5.346 10.373 1.00 85.44 374 THR A CA 1
ATOM 2966 C C . THR A 1 374 ? -5.456 5.472 9.101 1.00 85.44 374 THR A C 1
ATOM 2968 O O . THR A 1 374 ? -6.600 5.032 9.064 1.00 85.44 374 THR A O 1
ATOM 2971 N N . TRP A 1 375 ? -4.861 6.062 8.065 1.00 92.12 375 TRP A N 1
ATOM 2972 C CA . TRP A 1 375 ? -5.555 6.468 6.853 1.00 92.12 375 TRP A CA 1
ATOM 2973 C C . TRP A 1 375 ? -6.387 5.334 6.255 1.00 92.12 375 TRP A C 1
ATOM 2975 O O . TRP A 1 375 ? -7.603 5.476 6.151 1.00 92.12 375 TRP A O 1
ATOM 2985 N N . MET A 1 376 ? -5.759 4.191 5.944 1.00 93.94 376 MET A N 1
ATOM 2986 C CA . MET A 1 376 ? -6.455 3.068 5.302 1.00 93.94 376 MET A CA 1
ATOM 2987 C C . MET A 1 376 ? -7.541 2.500 6.208 1.00 93.94 376 MET A C 1
ATOM 2989 O O . MET A 1 376 ? -8.662 2.277 5.762 1.00 93.94 376 MET A O 1
ATOM 2993 N N . ARG A 1 377 ? -7.254 2.365 7.506 1.00 89.50 377 ARG A N 1
ATOM 2994 C CA . ARG A 1 377 ? -8.243 1.930 8.494 1.00 89.50 377 ARG A CA 1
ATOM 2995 C C . ARG A 1 377 ? -9.466 2.835 8.519 1.00 89.50 377 ARG A C 1
ATOM 2997 O O . ARG A 1 377 ? -10.584 2.329 8.505 1.00 89.50 377 ARG A O 1
ATOM 3004 N N . ASP A 1 378 ? -9.265 4.143 8.595 1.00 88.88 378 ASP A N 1
ATOM 3005 C CA . ASP A 1 378 ? -10.363 5.096 8.718 1.00 88.88 378 ASP A CA 1
ATOM 3006 C C . ASP A 1 378 ? -11.142 5.222 7.397 1.00 88.88 378 ASP A C 1
ATOM 3008 O O . ASP A 1 378 ? -12.368 5.250 7.441 1.00 88.88 378 ASP A O 1
ATOM 3012 N N . PHE A 1 379 ? -10.466 5.172 6.240 1.00 95.38 379 PHE A N 1
ATOM 3013 C CA . PHE A 1 379 ? -11.114 5.083 4.927 1.00 95.38 379 PHE A CA 1
ATOM 3014 C C . PHE A 1 379 ? -12.002 3.840 4.813 1.00 95.38 379 PHE A C 1
ATOM 3016 O O . PHE A 1 379 ? -13.189 3.970 4.536 1.00 95.38 379 PHE A O 1
ATOM 3023 N N . MET A 1 380 ? -11.446 2.647 5.060 1.00 94.56 380 MET A N 1
ATOM 3024 C CA . MET A 1 380 ? -12.169 1.378 4.917 1.00 94.56 380 MET A CA 1
ATOM 3025 C C . MET A 1 380 ? -13.353 1.297 5.887 1.00 94.56 380 MET A C 1
ATOM 3027 O O . MET A 1 380 ? -14.451 0.933 5.484 1.00 94.56 380 MET A O 1
ATOM 3031 N N . THR A 1 381 ? -13.155 1.703 7.148 1.00 88.50 381 THR A N 1
ATOM 3032 C CA . THR A 1 381 ? -14.223 1.710 8.166 1.00 88.50 381 THR A CA 1
ATOM 3033 C C . THR A 1 381 ? -15.375 2.626 7.764 1.00 88.50 381 THR A C 1
ATOM 3035 O O . THR A 1 381 ? -16.540 2.263 7.904 1.00 88.50 381 THR A O 1
ATOM 3038 N N . GLU A 1 382 ? -15.059 3.828 7.287 1.00 89.38 382 GLU A N 1
ATOM 3039 C CA . GLU A 1 382 ? -16.079 4.813 6.940 1.00 89.38 382 GLU A CA 1
ATOM 3040 C C . GLU A 1 382 ? -16.758 4.492 5.604 1.00 89.38 382 GLU A C 1
ATOM 3042 O O . GLU A 1 382 ? -17.965 4.679 5.486 1.00 89.38 382 GLU A O 1
ATOM 3047 N N . ALA A 1 383 ? -16.028 3.938 4.631 1.00 94.19 383 ALA A N 1
ATOM 3048 C CA . ALA A 1 383 ? -16.609 3.402 3.404 1.00 94.19 383 ALA A CA 1
ATOM 3049 C C . ALA A 1 383 ? -17.632 2.299 3.715 1.00 94.19 383 ALA A C 1
ATOM 3051 O O . ALA A 1 383 ? -18.754 2.352 3.218 1.00 94.19 383 ALA A O 1
ATOM 3052 N N . ASP A 1 384 ? -17.290 1.364 4.607 1.00 89.38 384 ASP A N 1
ATOM 3053 C CA . ASP A 1 384 ? -18.216 0.325 5.065 1.00 89.38 384 ASP A CA 1
ATOM 3054 C C . ASP A 1 384 ? -19.436 0.905 5.787 1.00 89.38 384 ASP A C 1
ATOM 3056 O O . ASP A 1 384 ? -20.570 0.516 5.507 1.00 89.38 384 ASP A O 1
ATOM 3060 N N . ARG A 1 385 ? -19.236 1.905 6.655 1.00 87.38 385 ARG A N 1
ATOM 3061 C CA . ARG A 1 385 ? -20.339 2.612 7.328 1.00 87.38 385 ARG A CA 1
ATOM 3062 C C . ARG A 1 385 ? -21.285 3.304 6.337 1.00 87.38 385 ARG A C 1
ATOM 3064 O O . ARG A 1 385 ? -22.484 3.371 6.597 1.00 87.38 385 ARG A O 1
ATOM 3071 N N . LEU A 1 386 ? -20.750 3.841 5.241 1.00 87.56 386 LEU A N 1
ATOM 3072 C CA . LEU A 1 386 ? -21.506 4.503 4.174 1.00 87.56 386 LEU A CA 1
ATOM 3073 C C . LEU A 1 386 ? -22.120 3.517 3.166 1.00 87.56 386 LEU A C 1
ATOM 3075 O O . LEU A 1 386 ? -22.901 3.938 2.317 1.00 87.56 386 LEU A O 1
ATOM 3079 N N . GLY A 1 387 ? -21.793 2.225 3.257 1.00 89.88 387 GLY A N 1
ATOM 3080 C CA . GLY A 1 387 ? -22.242 1.209 2.306 1.00 89.88 387 GLY A CA 1
ATOM 3081 C C . GLY A 1 387 ? -21.543 1.280 0.946 1.00 89.88 387 GLY A C 1
ATOM 3082 O O . GLY A 1 387 ? -22.072 0.751 -0.028 1.00 89.88 387 GLY A O 1
ATOM 3083 N N . TYR A 1 388 ? -20.378 1.926 0.865 1.00 95.19 388 TYR A N 1
ATOM 3084 C CA . TYR A 1 388 ? -19.588 2.004 -0.360 1.00 95.19 388 TYR A CA 1
ATOM 3085 C C . TYR A 1 388 ? -18.964 0.654 -0.712 1.00 95.19 388 TYR A C 1
ATOM 3087 O O . TYR A 1 388 ? -18.392 -0.046 0.128 1.00 95.19 388 TYR A O 1
ATOM 3095 N N . ARG A 1 389 ? -19.015 0.311 -1.997 1.00 95.12 389 ARG A N 1
ATOM 3096 C CA . ARG A 1 389 ? -18.425 -0.896 -2.563 1.00 95.12 389 ARG A CA 1
ATOM 3097 C C . ARG A 1 389 ? -16.907 -0.783 -2.636 1.00 95.12 389 ARG A C 1
ATOM 3099 O O . ARG A 1 389 ? -16.357 0.116 -3.273 1.00 95.12 389 ARG A O 1
ATOM 3106 N N . ILE A 1 390 ? -16.238 -1.759 -2.031 1.00 97.25 390 ILE A N 1
ATOM 3107 C CA . ILE A 1 390 ? -14.797 -1.996 -2.141 1.00 97.25 390 ILE A CA 1
ATOM 3108 C C . ILE A 1 390 ? -14.597 -3.500 -2.286 1.00 97.25 390 ILE A C 1
ATOM 3110 O O . ILE A 1 390 ? -14.924 -4.254 -1.365 1.00 97.25 390 ILE A O 1
ATOM 3114 N N . ASP A 1 391 ? -14.059 -3.923 -3.427 1.00 97.88 391 ASP A N 1
ATOM 3115 C CA . ASP A 1 391 ? -13.986 -5.336 -3.804 1.00 97.88 391 ASP A CA 1
ATOM 3116 C C . ASP A 1 391 ? -12.619 -5.959 -3.491 1.00 97.88 391 ASP A C 1
ATOM 3118 O O . ASP A 1 391 ? -12.549 -7.136 -3.141 1.00 97.88 391 ASP A O 1
ATOM 3122 N N . TYR A 1 392 ? -11.545 -5.161 -3.536 1.00 98.06 392 TYR A N 1
ATOM 3123 C CA . TYR A 1 392 ? -10.197 -5.574 -3.127 1.00 98.06 392 TYR A CA 1
ATOM 3124 C C . TYR A 1 392 ? -9.590 -4.610 -2.110 1.00 98.06 392 TYR A C 1
ATOM 3126 O O . TYR A 1 392 ? -9.794 -3.398 -2.197 1.00 98.06 392 TYR A O 1
ATOM 3134 N N . SER A 1 393 ? -8.756 -5.137 -1.215 1.00 97.50 393 SER A N 1
ATOM 3135 C CA . SER A 1 393 ? -7.876 -4.328 -0.363 1.00 97.50 393 SER A CA 1
ATOM 3136 C C . SER A 1 393 ? -6.531 -4.123 -1.064 1.00 97.50 393 SER A C 1
ATOM 3138 O O . SER A 1 393 ? -5.756 -5.071 -1.200 1.00 97.50 393 SER A O 1
ATOM 3140 N N . GLY A 1 394 ? -6.266 -2.900 -1.521 1.00 97.50 394 GLY A N 1
ATOM 3141 C CA . GLY A 1 394 ? -5.012 -2.499 -2.163 1.00 97.50 394 GLY A CA 1
ATOM 3142 C C . GLY A 1 394 ? -3.886 -2.310 -1.153 1.00 97.50 394 GLY A C 1
ATOM 3143 O O . GLY A 1 394 ? -4.072 -1.668 -0.120 1.00 97.50 394 GLY A O 1
ATOM 3144 N N . VAL A 1 395 ? -2.714 -2.879 -1.432 1.00 96.19 395 VAL A N 1
ATOM 3145 C CA . VAL A 1 395 ? -1.588 -2.919 -0.489 1.00 96.19 395 VAL A CA 1
ATOM 3146 C C . VAL A 1 395 ? -0.285 -2.587 -1.196 1.00 96.19 395 VAL A C 1
ATOM 3148 O O . VAL A 1 395 ? 0.082 -3.259 -2.159 1.00 96.19 395 VAL A O 1
ATOM 3151 N N . HIS A 1 396 ? 0.449 -1.610 -0.658 1.00 97.31 396 HIS A N 1
ATOM 3152 C CA . HIS A 1 396 ? 1.872 -1.445 -0.941 1.00 97.31 396 HIS A CA 1
ATOM 3153 C C . HIS A 1 396 ? 2.701 -1.958 0.230 1.00 97.31 396 HIS A C 1
ATOM 3155 O O . HIS A 1 396 ? 2.355 -1.763 1.399 1.00 97.31 396 HIS A O 1
ATOM 3161 N N . TRP A 1 397 ? 3.819 -2.611 -0.070 1.00 96.44 397 TRP A N 1
ATOM 3162 C CA . TRP A 1 397 ? 4.738 -3.070 0.957 1.00 96.44 397 TRP A CA 1
ATOM 3163 C C . TRP A 1 397 ? 6.192 -2.958 0.525 1.00 96.44 397 TRP A C 1
ATOM 3165 O O . TRP A 1 397 ? 6.645 -3.621 -0.399 1.00 96.44 397 TRP A O 1
ATOM 3175 N N . TYR A 1 398 ? 6.961 -2.191 1.286 1.00 95.50 398 TYR A N 1
ATOM 3176 C CA . TYR A 1 398 ? 8.405 -2.128 1.141 1.00 95.50 398 TYR A CA 1
ATOM 3177 C C . TYR A 1 398 ? 9.025 -2.387 2.501 1.00 95.50 398 TYR A C 1
ATOM 3179 O O . TYR A 1 398 ? 8.749 -1.641 3.437 1.00 95.50 398 TYR A O 1
ATOM 3187 N N . GLY A 1 399 ? 9.808 -3.458 2.624 1.00 91.81 399 GLY A N 1
ATOM 3188 C CA . GLY A 1 399 ? 10.349 -3.924 3.901 1.00 91.81 399 GLY A CA 1
ATOM 3189 C C . GLY A 1 399 ? 11.708 -4.606 3.777 1.00 91.81 399 GLY A C 1
ATOM 3190 O O . GLY A 1 399 ? 12.441 -4.397 2.815 1.00 91.81 399 GLY A O 1
ATOM 3191 N N . GLY A 1 400 ? 12.074 -5.404 4.780 1.00 93.50 400 GLY A N 1
ATOM 3192 C CA . GLY A 1 400 ? 13.292 -6.221 4.747 1.00 93.50 400 GLY A CA 1
ATOM 3193 C C . GLY A 1 400 ? 13.088 -7.579 4.075 1.00 93.50 400 GLY A C 1
ATOM 3194 O O . GLY A 1 400 ? 12.016 -7.887 3.575 1.00 93.50 400 GLY A O 1
ATOM 3195 N N . THR A 1 401 ? 14.091 -8.449 4.124 1.00 95.19 401 THR A N 1
ATOM 3196 C CA . THR A 1 401 ? 14.024 -9.800 3.533 1.00 95.19 401 THR A CA 1
ATOM 3197 C C . THR A 1 401 ? 13.484 -10.869 4.498 1.00 95.19 401 THR A C 1
ATOM 3199 O O . THR A 1 401 ? 13.723 -12.057 4.302 1.00 95.19 401 THR A O 1
ATOM 3202 N N . HIS A 1 402 ? 12.769 -10.482 5.563 1.00 92.38 402 HIS A N 1
ATOM 3203 C CA . HIS A 1 402 ? 12.227 -11.427 6.547 1.00 92.38 402 HIS A CA 1
ATOM 3204 C C . HIS A 1 402 ? 10.866 -11.978 6.096 1.00 92.38 402 HIS A C 1
ATOM 3206 O O . HIS A 1 402 ? 9.823 -11.354 6.302 1.00 92.38 402 HIS A O 1
ATOM 3212 N N . VAL A 1 403 ? 10.876 -13.182 5.525 1.00 92.69 403 VAL A N 1
ATOM 3213 C CA . VAL A 1 403 ? 9.713 -13.854 4.915 1.00 92.69 403 VAL A CA 1
ATOM 3214 C C . VAL A 1 403 ? 8.492 -13.890 5.840 1.00 92.69 403 VAL A C 1
ATOM 3216 O O . VAL A 1 403 ? 7.408 -13.448 5.459 1.00 92.69 403 VAL A O 1
ATOM 3219 N N . GLU A 1 404 ? 8.653 -14.348 7.083 1.00 90.31 404 GLU A N 1
ATOM 3220 C CA . GLU A 1 404 ? 7.500 -14.513 7.980 1.00 90.31 404 GLU A CA 1
ATOM 3221 C C . GLU A 1 404 ? 6.870 -13.187 8.423 1.00 90.31 404 GLU A C 1
ATOM 3223 O O . GLU A 1 404 ? 5.670 -13.139 8.693 1.00 90.31 404 GLU A O 1
ATOM 3228 N N . HIS A 1 405 ? 7.628 -12.083 8.423 1.00 88.31 405 HIS A N 1
ATOM 3229 C CA . HIS A 1 405 ? 7.072 -10.764 8.729 1.00 88.31 405 HIS A CA 1
ATOM 3230 C C . HIS A 1 405 ? 6.141 -10.309 7.605 1.00 88.31 405 HIS A C 1
ATOM 3232 O O . HIS A 1 405 ? 5.029 -9.859 7.879 1.00 88.31 405 HIS A O 1
ATOM 3238 N N . PHE A 1 406 ? 6.557 -10.504 6.349 1.00 94.81 406 PHE A N 1
ATOM 3239 C CA . PHE A 1 406 ? 5.717 -10.237 5.185 1.00 94.81 406 PHE A CA 1
ATOM 3240 C C . PHE A 1 406 ? 4.425 -11.063 5.235 1.00 94.81 406 PHE A C 1
ATOM 3242 O O . PHE A 1 406 ? 3.330 -10.497 5.215 1.00 94.81 406 PHE A O 1
ATOM 3249 N N . LYS A 1 407 ? 4.538 -12.392 5.386 1.00 95.00 407 LYS A N 1
ATOM 3250 C CA . LYS A 1 407 ? 3.373 -13.295 5.426 1.00 95.00 407 LYS A CA 1
ATOM 3251 C C . LYS A 1 407 ? 2.411 -12.931 6.557 1.00 95.00 407 LYS A C 1
ATOM 3253 O O . LYS A 1 407 ? 1.199 -12.855 6.352 1.00 95.00 407 LYS A O 1
ATOM 3258 N N . ALA A 1 408 ? 2.940 -12.676 7.757 1.00 88.38 408 ALA A N 1
ATOM 3259 C CA . ALA A 1 408 ? 2.135 -12.276 8.904 1.00 88.38 408 ALA A CA 1
ATOM 3260 C C . ALA A 1 408 ? 1.412 -10.947 8.658 1.00 88.38 408 ALA A C 1
ATOM 3262 O O . ALA A 1 408 ? 0.228 -10.844 8.972 1.00 88.38 408 ALA A O 1
ATOM 3263 N N . LYS A 1 409 ? 2.084 -9.960 8.059 1.00 92.19 409 LYS A N 1
ATOM 3264 C CA . LYS A 1 409 ? 1.478 -8.665 7.744 1.00 92.19 409 LYS A CA 1
ATOM 3265 C C . LYS A 1 409 ? 0.338 -8.784 6.736 1.00 92.19 409 LYS A C 1
ATOM 3267 O O . LYS A 1 409 ? -0.736 -8.247 6.988 1.00 92.19 409 LYS A O 1
ATOM 3272 N N . MET A 1 410 ? 0.525 -9.538 5.651 1.00 96.75 410 MET A N 1
ATOM 3273 C CA . MET A 1 410 ? -0.537 -9.751 4.658 1.00 96.75 410 MET A CA 1
ATOM 3274 C C . MET A 1 410 ? -1.767 -10.425 5.283 1.00 96.75 410 MET A C 1
ATOM 3276 O O . MET A 1 410 ? -2.887 -9.965 5.069 1.00 96.75 410 MET A O 1
ATOM 3280 N N . ARG A 1 411 ? -1.570 -11.436 6.146 1.00 92.94 411 ARG A N 1
ATOM 3281 C CA . ARG A 1 411 ? -2.670 -12.055 6.911 1.00 92.94 411 ARG A CA 1
ATOM 3282 C C . ARG A 1 411 ? -3.396 -11.045 7.803 1.00 92.94 411 ARG A C 1
ATOM 3284 O O . ARG A 1 411 ? -4.621 -11.013 7.811 1.00 92.94 411 ARG A O 1
ATOM 3291 N N . ARG A 1 412 ? -2.665 -10.195 8.534 1.00 91.69 412 ARG A N 1
ATOM 3292 C CA . ARG A 1 412 ? -3.279 -9.180 9.407 1.00 91.69 412 ARG A CA 1
ATOM 3293 C C . ARG A 1 412 ? -4.076 -8.145 8.619 1.00 91.69 412 ARG A C 1
ATOM 3295 O O . ARG A 1 412 ? -5.165 -7.789 9.054 1.00 91.69 412 ARG A O 1
ATOM 3302 N N . ILE A 1 413 ? -3.580 -7.696 7.466 1.00 92.75 413 ILE A N 1
ATOM 3303 C CA . ILE A 1 413 ? -4.307 -6.775 6.579 1.00 92.75 413 ILE A CA 1
ATOM 3304 C C . ILE A 1 413 ? -5.595 -7.431 6.056 1.00 92.75 413 ILE A C 1
ATOM 3306 O O . ILE A 1 413 ? -6.650 -6.797 6.066 1.00 92.75 413 ILE A O 1
ATOM 3310 N N . TYR A 1 414 ? -5.526 -8.706 5.662 1.00 94.06 414 TYR A N 1
ATOM 3311 C CA . TYR A 1 414 ? -6.665 -9.456 5.124 1.00 94.06 414 TYR A CA 1
ATOM 3312 C C . TYR A 1 414 ? -7.788 -9.562 6.159 1.00 94.06 414 TYR A C 1
ATOM 3314 O O . TYR A 1 414 ? -8.933 -9.197 5.891 1.00 94.06 414 TYR A O 1
ATOM 3322 N N . GLU A 1 415 ? -7.437 -9.975 7.377 1.00 88.75 415 GLU A N 1
ATOM 3323 C CA . GLU A 1 415 ? -8.366 -10.052 8.506 1.00 88.75 415 GLU A CA 1
ATOM 3324 C C . GLU A 1 415 ? -8.927 -8.669 8.880 1.00 88.75 415 GLU A C 1
ATOM 3326 O O . GLU A 1 415 ? -10.130 -8.511 9.087 1.00 88.75 415 GLU A O 1
ATOM 3331 N N . LYS A 1 416 ? -8.068 -7.641 8.912 1.00 86.75 416 LYS A N 1
ATOM 3332 C CA . LYS A 1 416 ? -8.422 -6.276 9.332 1.00 86.75 416 LYS A CA 1
ATOM 3333 C C . LYS A 1 416 ? -9.466 -5.620 8.435 1.00 86.75 416 LYS A C 1
ATOM 3335 O O . LYS A 1 416 ? -10.310 -4.885 8.942 1.00 86.75 416 LYS A O 1
ATOM 3340 N N . TYR A 1 417 ? -9.427 -5.878 7.130 1.00 91.31 417 TYR A N 1
ATOM 3341 C CA . TYR A 1 417 ? -10.315 -5.233 6.158 1.00 91.31 417 TYR A CA 1
ATOM 3342 C C . TYR A 1 417 ? -11.461 -6.120 5.682 1.00 91.31 417 TYR A C 1
ATOM 3344 O O . TYR A 1 417 ? -11.949 -5.983 4.556 1.00 91.31 417 TYR A O 1
ATOM 3352 N N . GLY A 1 418 ? -11.931 -6.997 6.574 1.00 88.06 418 GLY A N 1
ATOM 3353 C CA . GLY A 1 418 ? -13.160 -7.755 6.374 1.00 88.06 418 GLY A CA 1
ATOM 3354 C C . GLY A 1 418 ? -12.999 -8.932 5.421 1.00 88.06 418 GLY A C 1
ATOM 3355 O O . GLY A 1 418 ? -13.969 -9.315 4.772 1.00 88.06 418 GLY A O 1
ATOM 3356 N N . LYS A 1 419 ? -11.786 -9.493 5.314 1.00 92.19 419 LYS A N 1
ATOM 3357 C CA . LYS A 1 419 ? -11.486 -10.646 4.453 1.00 92.19 419 LYS A CA 1
ATOM 3358 C C . LYS A 1 419 ? -11.808 -10.410 2.974 1.00 92.19 419 LYS A C 1
ATOM 3360 O O . LYS A 1 419 ? -12.167 -11.328 2.240 1.00 92.19 419 LYS A O 1
ATOM 3365 N N . ARG A 1 420 ? -11.664 -9.163 2.522 1.00 93.56 420 ARG A N 1
ATOM 3366 C CA . ARG A 1 420 ? -11.639 -8.832 1.093 1.00 93.56 420 ARG A CA 1
ATOM 3367 C C . ARG A 1 420 ? -10.359 -9.377 0.468 1.00 93.56 420 ARG A C 1
ATOM 3369 O O . ARG A 1 420 ? -9.312 -9.251 1.111 1.00 93.56 420 ARG A O 1
ATOM 3376 N N . PRO A 1 421 ? -10.397 -9.913 -0.764 1.00 96.94 421 PRO A N 1
ATOM 3377 C CA . PRO A 1 421 ? -9.184 -10.325 -1.448 1.00 96.94 421 PRO A CA 1
ATO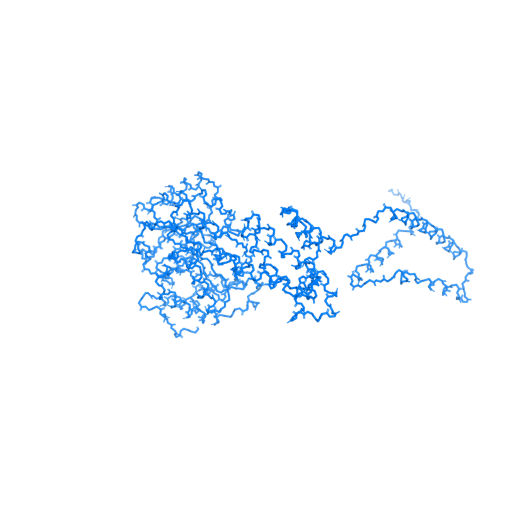M 3378 C C . PRO A 1 421 ? -8.149 -9.194 -1.472 1.00 96.94 421 PRO A C 1
ATOM 3380 O O . PRO A 1 421 ? -8.472 -8.038 -1.763 1.00 96.94 421 PRO A O 1
ATOM 3383 N N . ILE A 1 422 ? -6.905 -9.516 -1.129 1.00 97.75 422 ILE A N 1
ATOM 3384 C CA . ILE A 1 422 ? -5.807 -8.554 -1.166 1.00 97.75 422 ILE A CA 1
ATOM 3385 C C . ILE A 1 422 ? -5.266 -8.462 -2.584 1.00 97.75 422 ILE A C 1
ATOM 3387 O O . ILE A 1 422 ? -5.048 -9.478 -3.249 1.00 97.75 422 ILE A O 1
ATOM 3391 N N . LEU A 1 423 ? -4.989 -7.231 -3.004 1.00 98.44 423 LEU A N 1
ATOM 3392 C CA . LEU A 1 423 ? -4.246 -6.936 -4.212 1.00 98.44 423 LEU A CA 1
ATOM 3393 C C . LEU A 1 423 ? -2.968 -6.175 -3.851 1.00 98.44 423 LEU A C 1
ATOM 3395 O O . LEU A 1 423 ? -3.012 -5.015 -3.441 1.00 98.44 423 LEU A O 1
ATOM 3399 N N . ILE A 1 424 ? -1.825 -6.850 -3.971 1.00 98.62 424 ILE A N 1
ATOM 3400 C CA . ILE A 1 424 ? -0.518 -6.287 -3.611 1.00 98.62 424 ILE A CA 1
ATOM 3401 C C . ILE A 1 424 ? 0.036 -5.568 -4.839 1.00 98.62 424 ILE A C 1
ATOM 3403 O O . ILE A 1 424 ? 0.749 -6.160 -5.645 1.00 98.62 424 ILE A O 1
ATOM 3407 N N . THR A 1 425 ? -0.355 -4.313 -5.036 1.00 98.56 425 THR A N 1
ATOM 3408 C CA . THR A 1 425 ? -0.057 -3.567 -6.268 1.00 98.56 425 THR A CA 1
ATOM 3409 C C . THR A 1 425 ? 1.393 -3.107 -6.351 1.00 98.56 425 THR A C 1
ATOM 3411 O O . THR A 1 425 ? 1.910 -2.955 -7.452 1.00 98.56 425 THR A O 1
ATOM 3414 N N . GLU A 1 426 ? 2.085 -2.989 -5.217 1.00 98.50 426 GLU A N 1
ATOM 3415 C CA . GLU A 1 426 ? 3.531 -2.778 -5.180 1.00 98.50 426 GLU A CA 1
ATOM 3416 C C . GLU A 1 426 ? 4.149 -3.517 -4.005 1.00 98.50 426 GLU A C 1
ATOM 3418 O O . GLU A 1 426 ? 3.742 -3.331 -2.856 1.00 98.50 426 GLU A O 1
ATOM 3423 N N . PHE A 1 427 ? 5.177 -4.321 -4.263 1.00 98.38 427 PHE A N 1
ATOM 3424 C CA . PHE A 1 427 ? 6.028 -4.800 -3.186 1.00 98.38 427 PHE A CA 1
ATOM 3425 C C . PHE A 1 427 ? 7.429 -5.185 -3.638 1.00 98.38 427 PHE A C 1
ATOM 3427 O O . PHE A 1 427 ? 7.624 -5.695 -4.741 1.00 98.38 427 PHE A O 1
ATOM 3434 N N . ALA A 1 428 ? 8.391 -4.949 -2.751 1.00 98.19 428 ALA A N 1
ATOM 3435 C CA . ALA A 1 428 ? 9.771 -5.405 -2.863 1.00 98.19 428 ALA A CA 1
ATOM 3436 C C . ALA A 1 428 ? 10.525 -5.119 -1.551 1.00 98.19 428 ALA A C 1
ATOM 3438 O O . ALA A 1 428 ? 10.210 -4.144 -0.862 1.00 98.19 428 ALA A O 1
ATOM 3439 N N . PRO A 1 429 ? 11.566 -5.892 -1.196 1.00 97.75 429 PRO A N 1
ATOM 3440 C CA . PRO A 1 429 ? 12.527 -5.449 -0.201 1.00 97.75 429 PRO A CA 1
ATOM 3441 C C . PRO A 1 429 ? 13.171 -4.118 -0.610 1.00 97.75 429 PRO A C 1
ATOM 3443 O O . PRO A 1 429 ? 13.571 -3.939 -1.763 1.00 97.75 429 PRO A O 1
ATOM 3446 N N . ALA A 1 430 ? 13.274 -3.190 0.335 1.00 96.69 430 ALA A N 1
ATOM 3447 C CA . ALA A 1 430 ? 13.848 -1.867 0.127 1.00 96.69 430 ALA A CA 1
ATOM 3448 C C . ALA A 1 430 ? 14.578 -1.388 1.386 1.00 96.69 430 ALA A C 1
ATOM 3450 O O . ALA A 1 430 ? 14.206 -1.716 2.517 1.00 96.69 430 ALA A O 1
ATOM 3451 N N . ASP A 1 431 ? 15.625 -0.601 1.181 1.00 95.75 431 ASP A N 1
ATOM 3452 C CA . ASP A 1 431 ? 16.400 0.056 2.224 1.00 95.75 431 ASP A CA 1
ATOM 3453 C C . ASP A 1 431 ? 16.278 1.575 2.078 1.00 95.75 431 ASP A C 1
ATOM 3455 O O . ASP A 1 431 ? 17.056 2.222 1.379 1.00 95.75 431 ASP A O 1
ATOM 3459 N N . TRP A 1 432 ? 15.271 2.155 2.730 1.00 93.06 432 TRP A N 1
ATOM 3460 C CA . TRP A 1 432 ? 14.981 3.593 2.652 1.00 93.06 432 TRP A CA 1
ATOM 3461 C C . TRP A 1 432 ? 16.059 4.476 3.302 1.00 93.06 432 TRP A C 1
ATOM 3463 O O . TRP A 1 432 ? 16.066 5.696 3.110 1.00 93.06 432 TRP A O 1
ATOM 3473 N N . GLU A 1 433 ? 16.995 3.879 4.045 1.00 92.81 433 GLU A N 1
ATOM 3474 C CA . GLU A 1 433 ? 18.130 4.581 4.646 1.00 92.81 433 GLU A CA 1
ATOM 3475 C C . GLU A 1 433 ? 19.334 4.665 3.693 1.00 92.81 433 GLU A C 1
ATOM 3477 O O . GLU A 1 433 ? 20.158 5.574 3.837 1.00 92.81 433 GLU A O 1
ATOM 3482 N N . ALA A 1 434 ? 19.411 3.798 2.674 1.00 96.12 434 ALA A N 1
ATOM 3483 C CA . ALA A 1 434 ? 20.522 3.757 1.727 1.00 96.12 434 ALA A CA 1
ATOM 3484 C C . ALA A 1 434 ? 20.636 5.053 0.905 1.00 96.12 434 ALA A C 1
ATOM 3486 O O . ALA A 1 434 ? 19.688 5.482 0.243 1.00 96.12 434 ALA A O 1
ATOM 3487 N N . LYS A 1 435 ? 21.828 5.669 0.897 1.00 96.56 435 LYS A N 1
ATOM 3488 C CA . LYS A 1 435 ? 22.148 6.851 0.068 1.00 96.56 435 LYS A CA 1
ATOM 3489 C C . LYS A 1 435 ? 23.022 6.517 -1.142 1.00 96.56 435 LYS A C 1
ATOM 3491 O O . LYS A 1 435 ? 23.195 7.356 -2.019 1.00 96.56 435 LYS A O 1
ATOM 3496 N N . SER A 1 436 ? 23.544 5.296 -1.222 1.00 97.56 436 SER A N 1
ATOM 3497 C CA . SER A 1 436 ? 24.283 4.773 -2.373 1.00 97.56 436 SER A CA 1
ATOM 3498 C C . SER A 1 436 ? 24.020 3.277 -2.569 1.00 97.56 436 SER A C 1
ATOM 3500 O O . SER A 1 436 ? 23.567 2.596 -1.649 1.00 97.56 436 SER A O 1
ATOM 3502 N N . LEU A 1 437 ? 24.334 2.742 -3.757 1.00 96.88 437 LEU A N 1
ATOM 3503 C CA . LEU A 1 437 ? 24.159 1.312 -4.061 1.00 96.88 437 LEU A CA 1
ATOM 3504 C C . LEU A 1 437 ? 24.904 0.408 -3.066 1.00 96.88 437 LEU A C 1
ATOM 3506 O O . LEU A 1 437 ? 24.387 -0.637 -2.672 1.00 96.88 437 LEU A O 1
ATOM 3510 N N . ALA A 1 438 ? 26.107 0.822 -2.654 1.00 96.19 438 ALA A N 1
ATOM 3511 C CA . ALA A 1 438 ? 26.959 0.075 -1.732 1.00 96.19 438 ALA A CA 1
ATOM 3512 C C . ALA A 1 438 ? 26.410 0.058 -0.296 1.00 96.19 438 ALA A C 1
ATOM 3514 O O . ALA A 1 438 ? 26.596 -0.927 0.419 1.00 96.19 438 ALA A O 1
ATOM 3515 N N . GLN A 1 439 ? 25.717 1.128 0.109 1.00 96.75 439 GLN A N 1
ATOM 3516 C CA . GLN A 1 439 ? 25.106 1.246 1.434 1.00 96.75 439 GLN A CA 1
ATOM 3517 C C . GLN A 1 439 ? 23.855 0.388 1.601 1.00 96.75 439 GLN A C 1
ATOM 3519 O O . GLN A 1 439 ? 23.491 0.112 2.739 1.00 96.75 439 GLN A O 1
ATOM 3524 N N . ASN A 1 440 ? 23.219 -0.052 0.508 1.00 97.69 440 ASN A N 1
ATOM 3525 C CA . ASN A 1 440 ? 22.046 -0.909 0.603 1.00 97.69 440 ASN A CA 1
ATOM 3526 C C . ASN A 1 440 ? 22.389 -2.194 1.375 1.00 97.69 440 ASN A C 1
ATOM 3528 O O . ASN A 1 440 ? 23.248 -3.000 0.976 1.00 97.69 440 ASN A O 1
ATOM 3532 N N . ARG A 1 441 ? 21.719 -2.358 2.514 1.00 96.31 441 ARG A N 1
ATOM 3533 C CA . ARG A 1 441 ? 21.907 -3.491 3.425 1.00 96.31 441 ARG A CA 1
ATOM 3534 C C . ARG A 1 441 ? 21.381 -4.808 2.858 1.00 96.31 441 ARG A C 1
ATOM 3536 O O . ARG A 1 441 ? 21.899 -5.866 3.212 1.00 96.31 441 ARG A O 1
ATOM 3543 N N . HIS A 1 442 ? 20.398 -4.764 1.960 1.00 96.62 442 HIS A N 1
ATOM 3544 C CA . HIS A 1 442 ? 19.862 -5.955 1.306 1.00 96.62 442 HIS A CA 1
ATOM 3545 C C . HIS A 1 442 ? 20.763 -6.324 0.136 1.00 96.62 442 HIS A C 1
ATOM 3547 O O . HIS A 1 442 ? 21.022 -5.501 -0.738 1.00 96.62 442 HIS A O 1
ATOM 3553 N N . LYS A 1 443 ? 21.256 -7.563 0.102 1.00 95.75 443 LYS A N 1
ATOM 3554 C CA . LYS A 1 443 ? 22.084 -8.069 -1.005 1.00 95.75 443 LYS A CA 1
ATOM 3555 C C . LYS A 1 443 ? 21.219 -8.815 -2.027 1.00 95.75 443 LYS A C 1
ATOM 3557 O O . LYS A 1 443 ? 20.216 -9.400 -1.620 1.00 95.75 443 LYS A O 1
ATOM 3562 N N . PRO A 1 444 ? 21.594 -8.857 -3.324 1.00 96.75 444 PRO A N 1
ATOM 3563 C CA . PRO A 1 444 ? 20.767 -9.489 -4.358 1.00 96.75 444 PRO A CA 1
ATOM 3564 C C . PRO A 1 444 ? 20.336 -10.927 -4.029 1.00 96.75 444 PRO A C 1
ATOM 3566 O O . PRO A 1 444 ? 19.168 -11.264 -4.184 1.00 96.75 444 PRO A O 1
ATOM 3569 N N . HIS A 1 445 ? 21.237 -11.752 -3.483 1.00 97.06 445 HIS A N 1
ATOM 3570 C CA . HIS A 1 445 ? 20.908 -13.128 -3.089 1.00 97.06 445 HIS A CA 1
ATOM 3571 C C . HIS A 1 445 ? 19.884 -13.202 -1.940 1.00 97.06 445 HIS A C 1
ATOM 3573 O O . HIS A 1 445 ? 19.066 -14.115 -1.916 1.00 97.06 445 HIS A O 1
ATOM 3579 N N . MET A 1 446 ? 19.881 -12.233 -1.014 1.00 98.19 446 MET A N 1
ATOM 3580 C CA . MET A 1 446 ? 18.900 -12.164 0.081 1.00 98.19 446 MET A CA 1
ATOM 3581 C C . MET A 1 446 ? 17.508 -11.818 -0.449 1.00 98.19 446 MET A C 1
ATOM 3583 O O . MET A 1 446 ? 16.511 -12.376 0.002 1.00 98.19 446 MET A O 1
ATOM 3587 N N . VAL A 1 447 ? 17.442 -10.903 -1.420 1.00 98.69 447 VAL A N 1
ATOM 3588 C CA . VAL A 1 447 ? 16.187 -10.527 -2.081 1.00 98.69 447 VAL A CA 1
ATOM 3589 C C . VAL A 1 447 ? 15.651 -11.683 -2.923 1.00 98.69 447 VAL A C 1
ATOM 3591 O O . VAL A 1 447 ? 14.459 -11.975 -2.854 1.00 98.69 447 VAL A O 1
ATOM 3594 N N . LEU A 1 448 ? 16.520 -12.389 -3.654 1.00 98.81 448 LEU A N 1
ATOM 3595 C CA . LEU A 1 448 ? 16.137 -13.586 -4.401 1.00 98.81 448 LEU A CA 1
ATOM 3596 C C . LEU A 1 448 ? 15.611 -14.690 -3.473 1.00 98.81 448 LEU A C 1
ATOM 3598 O O . LEU A 1 448 ? 14.569 -15.268 -3.761 1.00 98.81 448 LEU A O 1
ATOM 3602 N N . ALA A 1 449 ? 16.284 -14.955 -2.348 1.00 98.62 449 ALA A N 1
ATOM 3603 C CA . ALA A 1 449 ? 15.826 -15.934 -1.361 1.00 98.62 449 ALA A CA 1
ATOM 3604 C C . ALA A 1 449 ? 14.454 -15.558 -0.774 1.00 98.62 449 ALA A C 1
ATOM 3606 O O . ALA A 1 449 ? 13.567 -16.400 -0.684 1.00 98.62 449 ALA A O 1
ATOM 3607 N N . PHE A 1 450 ? 14.241 -14.278 -0.451 1.00 98.69 450 PHE A N 1
ATOM 3608 C CA . PHE A 1 450 ? 12.926 -13.782 -0.039 1.00 98.69 450 PHE A CA 1
ATOM 3609 C C . PHE A 1 450 ? 11.862 -14.012 -1.122 1.00 98.69 450 PHE A C 1
ATOM 3611 O O . PHE A 1 450 ? 10.776 -14.509 -0.825 1.00 98.69 450 PHE A O 1
ATOM 3618 N N . MET A 1 451 ? 12.173 -13.682 -2.379 1.00 98.75 451 MET A N 1
ATOM 3619 C CA . MET A 1 451 ? 11.263 -13.856 -3.511 1.00 98.75 451 MET A CA 1
ATOM 3620 C C . MET A 1 451 ? 10.880 -15.333 -3.701 1.00 98.75 451 MET A C 1
ATOM 3622 O O . MET A 1 451 ? 9.699 -15.630 -3.883 1.00 98.75 451 MET A O 1
ATOM 3626 N N . LYS A 1 452 ? 11.850 -16.247 -3.579 1.00 98.69 452 LYS A N 1
ATOM 3627 C CA . LYS A 1 452 ? 11.658 -17.701 -3.703 1.00 98.69 452 LYS A CA 1
ATOM 3628 C C . LYS A 1 452 ? 10.730 -18.318 -2.665 1.00 98.69 452 LYS A C 1
ATOM 3630 O O . LYS A 1 452 ? 10.116 -19.341 -2.938 1.00 98.69 452 LYS A O 1
ATOM 3635 N N . GLU A 1 453 ? 10.593 -17.681 -1.511 1.00 98.31 453 GLU A N 1
ATOM 3636 C CA . GLU A 1 453 ? 9.691 -18.122 -0.445 1.00 98.31 453 GLU A CA 1
ATOM 3637 C C . GLU A 1 453 ? 8.321 -17.436 -0.506 1.00 98.31 453 GLU A C 1
ATOM 3639 O O . GLU A 1 453 ? 7.287 -18.024 -0.180 1.00 98.31 453 GLU A O 1
ATOM 3644 N N . VAL A 1 454 ? 8.298 -16.159 -0.893 1.00 98.69 454 VAL A N 1
ATOM 3645 C CA . VAL A 1 454 ? 7.087 -15.337 -0.832 1.00 98.69 454 VAL A CA 1
ATOM 3646 C C . VAL A 1 454 ? 6.180 -15.548 -2.035 1.00 98.69 454 VAL A C 1
ATOM 3648 O O . VAL A 1 454 ? 4.972 -15.665 -1.838 1.00 98.69 454 VAL A O 1
ATOM 3651 N N . LEU A 1 455 ? 6.714 -15.615 -3.259 1.00 98.81 455 LEU A N 1
ATOM 3652 C CA . LEU A 1 455 ? 5.859 -15.737 -4.446 1.00 98.81 455 LEU A CA 1
ATOM 3653 C C . LEU A 1 455 ? 5.087 -17.060 -4.477 1.00 98.81 455 LEU A C 1
ATOM 3655 O O . LEU A 1 455 ? 3.868 -17.000 -4.643 1.00 98.81 455 LEU A O 1
ATOM 3659 N N . PRO A 1 456 ? 5.707 -18.226 -4.204 1.00 98.62 456 PRO A N 1
ATOM 3660 C CA . PRO A 1 456 ? 4.954 -19.476 -4.168 1.00 98.62 456 PRO A CA 1
ATOM 3661 C C . PRO A 1 456 ? 3.901 -19.500 -3.062 1.00 98.62 456 PRO A C 1
ATOM 3663 O O . PRO A 1 456 ? 2.809 -20.046 -3.223 1.00 98.62 456 PRO A O 1
ATOM 3666 N N . TRP A 1 457 ? 4.195 -18.861 -1.926 1.00 98.69 457 TRP A N 1
ATOM 3667 C CA . TRP A 1 457 ? 3.210 -18.697 -0.867 1.00 98.69 457 TRP A CA 1
ATOM 3668 C C . TRP A 1 457 ? 2.020 -17.843 -1.324 1.00 98.69 457 TRP A C 1
ATOM 3670 O O . TRP A 1 457 ? 0.887 -18.266 -1.103 1.00 98.69 457 TRP A O 1
ATOM 3680 N N . LEU A 1 458 ? 2.255 -16.702 -1.988 1.00 98.75 458 LEU A N 1
ATOM 3681 C CA . LEU A 1 458 ? 1.201 -15.841 -2.546 1.00 98.75 458 LEU A CA 1
ATOM 3682 C C . LEU A 1 458 ? 0.345 -16.577 -3.587 1.00 98.75 458 LEU A C 1
ATOM 3684 O O . LEU A 1 458 ? -0.881 -16.470 -3.544 1.00 98.75 458 LEU A O 1
ATOM 3688 N N . GLU A 1 459 ? 0.964 -17.368 -4.471 1.00 98.50 459 GLU A N 1
ATOM 3689 C CA . GLU A 1 459 ? 0.245 -18.199 -5.449 1.00 98.50 459 GLU A CA 1
ATOM 3690 C C . GLU A 1 459 ? -0.735 -19.167 -4.768 1.00 98.50 459 GLU A C 1
ATOM 3692 O O . GLU A 1 459 ? -1.861 -19.340 -5.231 1.00 98.50 459 GLU A O 1
ATOM 3697 N N . ARG A 1 460 ? -0.370 -19.711 -3.600 1.00 97.31 460 ARG A N 1
ATOM 3698 C CA . ARG A 1 460 ? -1.202 -20.644 -2.818 1.00 97.31 460 ARG A CA 1
ATOM 3699 C C . ARG A 1 460 ? -2.262 -19.993 -1.923 1.00 97.31 460 ARG A C 1
ATOM 3701 O O . ARG A 1 460 ? -3.016 -20.711 -1.277 1.00 97.31 460 ARG A O 1
ATOM 3708 N N . GLN A 1 461 ? -2.321 -18.663 -1.821 1.00 97.19 461 GLN A N 1
ATOM 3709 C CA . GLN A 1 461 ? -3.323 -17.997 -0.979 1.00 97.19 461 GLN A CA 1
ATOM 3710 C C . GLN A 1 461 ? -4.574 -17.648 -1.789 1.00 97.19 461 GLN A C 1
ATOM 3712 O O . GLN A 1 461 ? -4.522 -16.746 -2.624 1.00 97.19 461 GLN A O 1
ATOM 3717 N N . ASP A 1 462 ? -5.712 -18.290 -1.523 1.00 95.50 462 ASP A N 1
ATOM 3718 C CA . ASP A 1 462 ? -6.982 -18.011 -2.229 1.00 95.50 462 ASP A CA 1
ATOM 3719 C C . ASP A 1 462 ? -7.475 -16.571 -2.044 1.00 95.50 462 ASP A C 1
ATOM 3721 O O . ASP A 1 462 ? -8.136 -16.000 -2.906 1.00 95.50 462 ASP A O 1
ATOM 3725 N N . TRP A 1 463 ? -7.103 -15.954 -0.925 1.00 96.12 463 TRP A N 1
ATOM 3726 C CA . TRP A 1 463 ? -7.447 -14.577 -0.592 1.00 96.12 463 TRP A CA 1
ATOM 3727 C C . TRP A 1 463 ? -6.494 -13.531 -1.193 1.00 96.12 463 TRP A C 1
ATOM 3729 O O . TRP A 1 463 ? -6.694 -12.335 -0.985 1.00 96.12 463 TRP A O 1
ATOM 3739 N N . VAL A 1 464 ? -5.468 -13.940 -1.943 1.00 98.38 464 VAL A N 1
ATOM 3740 C CA . VAL A 1 464 ? -4.631 -13.029 -2.737 1.00 98.38 464 VAL A CA 1
ATOM 3741 C C . VAL A 1 464 ? -5.152 -13.027 -4.170 1.00 98.38 464 VAL A C 1
ATOM 3743 O O . VAL A 1 464 ? -5.003 -14.010 -4.892 1.00 98.38 464 VAL A O 1
ATOM 3746 N N . ALA A 1 465 ? -5.743 -11.908 -4.591 1.00 98.25 465 ALA A N 1
ATOM 3747 C CA . ALA A 1 465 ? -6.260 -11.740 -5.950 1.00 98.25 465 ALA A CA 1
ATOM 3748 C C . ALA A 1 465 ? -5.135 -11.559 -6.981 1.00 98.25 465 ALA A C 1
ATOM 3750 O O . ALA A 1 465 ? -5.258 -11.988 -8.126 1.00 98.25 465 ALA A O 1
ATOM 3751 N N . GLY A 1 466 ? -4.033 -10.934 -6.566 1.00 98.56 466 GLY A N 1
ATOM 3752 C CA . GLY A 1 466 ? -2.866 -10.704 -7.404 1.00 98.56 466 GLY A CA 1
ATOM 3753 C C . GLY A 1 466 ? -1.776 -9.926 -6.677 1.00 98.56 466 GLY A C 1
ATOM 3754 O O . GLY A 1 466 ? -2.009 -9.302 -5.638 1.00 98.56 466 GLY A O 1
ATOM 3755 N N . TYR A 1 467 ? -0.573 -9.967 -7.237 1.00 98.88 467 TYR A N 1
ATOM 3756 C CA . TYR A 1 467 ? 0.583 -9.227 -6.750 1.00 98.88 467 TYR A CA 1
ATOM 3757 C C . TYR A 1 467 ? 1.404 -8.671 -7.917 1.00 98.88 467 TYR A C 1
ATOM 3759 O O . TYR A 1 467 ? 1.504 -9.304 -8.963 1.00 98.88 467 TYR A O 1
ATOM 3767 N N . ALA A 1 468 ? 2.021 -7.508 -7.745 1.00 98.81 468 ALA A N 1
ATOM 3768 C CA . ALA A 1 468 ? 2.929 -6.917 -8.717 1.00 98.81 468 ALA A CA 1
ATOM 3769 C C . ALA A 1 468 ? 4.229 -6.509 -8.022 1.00 98.81 468 ALA A C 1
ATOM 3771 O O . ALA A 1 468 ? 4.257 -5.627 -7.163 1.00 98.81 468 ALA A O 1
ATOM 3772 N N . TRP A 1 469 ? 5.319 -7.186 -8.387 1.00 98.75 469 TRP A N 1
ATOM 3773 C CA . TRP A 1 469 ? 6.640 -6.830 -7.888 1.00 98.75 469 TRP A CA 1
ATOM 3774 C C . TRP A 1 469 ? 7.037 -5.442 -8.386 1.00 98.75 469 TRP A C 1
ATOM 3776 O O . TRP A 1 469 ? 7.024 -5.186 -9.595 1.00 98.75 469 TRP A O 1
ATOM 3786 N N . PHE A 1 470 ? 7.438 -4.566 -7.468 1.00 98.50 470 PHE A N 1
ATOM 3787 C CA . PHE A 1 470 ? 7.934 -3.248 -7.838 1.00 98.50 470 PHE A CA 1
ATOM 3788 C C . PHE A 1 470 ? 9.404 -3.347 -8.243 1.00 98.50 470 PHE A C 1
ATOM 3790 O O . PHE A 1 470 ? 10.303 -3.491 -7.412 1.00 98.50 470 PHE A O 1
ATOM 3797 N N . SER A 1 471 ? 9.658 -3.286 -9.550 1.00 96.94 471 SER A N 1
ATOM 3798 C CA . SER A 1 471 ? 11.024 -3.255 -10.064 1.00 96.94 471 SER A CA 1
ATOM 3799 C C . SER A 1 471 ? 11.585 -1.842 -9.953 1.00 96.94 471 SER A C 1
ATOM 3801 O O . SER A 1 471 ? 11.398 -1.034 -10.861 1.00 96.94 471 SER A O 1
ATOM 3803 N N . PHE A 1 472 ? 12.349 -1.588 -8.892 1.00 97.06 472 PHE A N 1
ATOM 3804 C CA . PHE A 1 472 ? 13.288 -0.466 -8.866 1.00 97.06 472 PHE A CA 1
ATOM 3805 C C . PHE A 1 472 ? 14.234 -0.528 -10.071 1.00 97.06 472 PHE A C 1
ATOM 3807 O O . PHE A 1 472 ? 14.475 -1.598 -10.638 1.00 97.06 472 PHE A O 1
ATOM 3814 N N . GLU A 1 473 ? 14.783 0.614 -10.461 1.00 96.12 473 GLU A N 1
ATOM 3815 C CA . GLU A 1 473 ? 15.837 0.680 -11.465 1.00 96.12 473 GLU A CA 1
ATOM 3816 C C . GLU A 1 473 ? 17.188 0.273 -10.853 1.00 96.12 473 GLU A C 1
ATOM 3818 O O . GLU A 1 473 ? 17.470 0.480 -9.670 1.00 96.12 473 GLU A O 1
ATOM 3823 N N . HIS A 1 474 ? 18.067 -0.301 -11.677 1.00 95.38 474 HIS A N 1
ATOM 3824 C CA . HIS A 1 474 ? 19.360 -0.853 -11.244 1.00 95.38 474 HIS A CA 1
ATOM 3825 C C . HIS A 1 474 ? 20.311 0.177 -10.593 1.00 95.38 474 HIS A C 1
ATOM 3827 O O . HIS A 1 474 ? 21.344 -0.192 -10.037 1.00 95.38 474 HIS A O 1
ATOM 3833 N N . ASN A 1 475 ? 20.009 1.471 -10.716 1.00 95.88 475 ASN A N 1
ATOM 3834 C CA . ASN A 1 475 ? 20.786 2.582 -10.177 1.00 95.88 475 ASN A CA 1
ATOM 3835 C C . ASN A 1 475 ? 20.103 3.290 -8.991 1.00 95.88 475 ASN A C 1
ATOM 3837 O O . ASN A 1 475 ? 20.608 4.310 -8.523 1.00 95.88 475 ASN A O 1
ATOM 3841 N N . GLU A 1 476 ? 18.995 2.760 -8.470 1.00 97.00 476 GLU A N 1
ATOM 3842 C CA . GLU A 1 476 ? 18.289 3.332 -7.322 1.00 97.00 476 GLU A CA 1
ATOM 3843 C C . GLU A 1 476 ? 18.813 2.748 -6.005 1.00 97.00 476 GLU A C 1
ATOM 3845 O O . GLU A 1 476 ? 18.542 1.598 -5.663 1.00 97.00 476 GLU A O 1
ATOM 3850 N N . ALA A 1 477 ? 19.543 3.558 -5.227 1.00 97.50 477 ALA A N 1
ATOM 3851 C CA . ALA A 1 477 ? 20.175 3.150 -3.963 1.00 97.50 477 ALA A CA 1
ATOM 3852 C C . ALA A 1 477 ? 19.248 2.359 -3.028 1.00 97.50 477 ALA A C 1
ATOM 3854 O O . ALA A 1 477 ? 19.669 1.351 -2.464 1.00 97.50 477 ALA A O 1
ATOM 3855 N N . VAL A 1 478 ? 17.988 2.782 -2.918 1.00 97.00 478 VAL A N 1
ATOM 3856 C CA . VAL A 1 478 ? 16.985 2.212 -2.011 1.00 97.00 478 VAL A CA 1
ATOM 3857 C C . VAL A 1 478 ? 16.614 0.769 -2.359 1.00 97.00 478 VAL A C 1
ATOM 3859 O O . VAL A 1 478 ? 16.408 -0.043 -1.459 1.00 97.00 478 VAL A O 1
ATOM 3862 N N . GLY A 1 479 ? 16.544 0.419 -3.642 1.00 97.25 479 GLY A N 1
ATOM 3863 C CA . GLY A 1 479 ? 15.903 -0.828 -4.062 1.00 97.25 479 GLY A CA 1
ATOM 3864 C C . GLY A 1 479 ? 16.558 -1.548 -5.233 1.00 97.25 479 GLY A C 1
ATOM 3865 O O . GLY A 1 479 ? 15.980 -2.513 -5.718 1.00 97.25 479 GLY A O 1
ATOM 3866 N N . HIS A 1 480 ? 17.754 -1.142 -5.682 1.00 97.94 480 HIS A N 1
ATOM 3867 C CA . HIS A 1 480 ? 18.409 -1.741 -6.858 1.00 97.94 480 HIS A CA 1
ATOM 3868 C C . HIS A 1 480 ? 18.540 -3.269 -6.786 1.00 97.94 480 HIS A C 1
ATOM 3870 O O . HIS A 1 480 ? 18.448 -3.942 -7.810 1.00 97.94 480 HIS A O 1
ATOM 3876 N N . THR A 1 481 ? 18.684 -3.834 -5.584 1.00 97.94 481 THR A N 1
ATOM 3877 C CA . THR A 1 481 ? 18.777 -5.287 -5.367 1.00 97.94 481 THR A CA 1
ATOM 3878 C C . THR A 1 481 ? 17.469 -6.033 -5.624 1.00 97.94 481 THR A C 1
ATOM 3880 O O . THR A 1 481 ? 17.491 -7.243 -5.842 1.00 97.94 481 THR A O 1
ATOM 3883 N N . SER A 1 482 ? 16.354 -5.308 -5.674 1.00 98.38 482 SER A N 1
ATOM 3884 C CA . SER A 1 482 ? 15.027 -5.774 -6.076 1.00 98.38 482 SER A CA 1
ATOM 3885 C C . SER A 1 482 ? 14.720 -5.516 -7.554 1.00 98.38 482 SER A C 1
ATOM 3887 O O . SER A 1 482 ? 13.620 -5.831 -8.004 1.00 98.38 482 SER A O 1
ATOM 3889 N N . SER A 1 483 ? 15.656 -4.972 -8.339 1.00 98.38 483 SER A N 1
ATOM 3890 C CA . SER A 1 483 ? 15.431 -4.769 -9.771 1.00 98.38 483 SER A CA 1
ATOM 3891 C C . SER A 1 483 ? 15.250 -6.101 -10.503 1.00 98.38 483 SER A C 1
ATOM 3893 O O . SER A 1 483 ? 16.052 -7.029 -10.359 1.00 98.38 483 SER A O 1
ATOM 3895 N N . LEU A 1 484 ? 14.226 -6.183 -11.355 1.00 98.75 484 LEU A N 1
ATOM 3896 C CA . LEU A 1 484 ? 14.033 -7.306 -12.276 1.00 98.75 484 LEU A CA 1
ATOM 3897 C C . LEU A 1 484 ? 14.913 -7.182 -13.529 1.00 98.75 484 LEU A C 1
ATOM 3899 O O . LEU A 1 484 ? 15.085 -8.164 -14.251 1.00 98.75 484 LEU A O 1
ATOM 3903 N N . TYR A 1 485 ? 15.472 -5.995 -13.789 1.00 98.38 485 TYR A N 1
ATOM 3904 C CA . TYR A 1 485 ? 16.241 -5.693 -14.997 1.00 98.38 485 TYR A CA 1
ATOM 3905 C C . TYR A 1 485 ? 17.611 -5.093 -14.665 1.00 98.38 485 TYR A C 1
ATOM 3907 O O . TYR A 1 485 ? 17.734 -4.239 -13.789 1.00 98.38 485 TYR A O 1
ATOM 3915 N N . ASP A 1 486 ? 18.652 -5.518 -15.370 1.00 97.00 486 ASP A N 1
ATOM 3916 C CA . ASP A 1 486 ? 19.961 -4.870 -15.285 1.00 97.00 486 ASP A CA 1
ATOM 3917 C C . ASP A 1 486 ? 20.031 -3.598 -16.155 1.00 97.00 486 ASP A C 1
ATOM 3919 O O . ASP A 1 486 ? 19.064 -3.207 -16.818 1.00 97.00 486 ASP A O 1
ATOM 3923 N N . LYS A 1 487 ? 21.199 -2.943 -16.157 1.00 95.94 487 LYS A N 1
ATOM 3924 C CA . LYS A 1 487 ? 21.475 -1.730 -16.949 1.00 95.94 487 LYS A CA 1
ATOM 3925 C C . LYS A 1 487 ? 21.268 -1.915 -18.458 1.00 95.94 487 LYS A C 1
ATOM 3927 O O . LYS A 1 487 ? 20.937 -0.960 -19.155 1.00 95.94 487 LYS A O 1
ATOM 3932 N N . ASP A 1 488 ? 21.429 -3.144 -18.946 1.00 95.81 488 ASP A N 1
ATOM 3933 C CA . ASP A 1 488 ? 21.304 -3.519 -20.354 1.00 95.81 488 ASP A CA 1
ATOM 3934 C C . ASP A 1 488 ? 19.886 -4.067 -20.657 1.00 95.81 488 ASP A C 1
ATOM 3936 O O . ASP A 1 488 ? 19.589 -4.528 -21.760 1.00 95.81 488 ASP A O 1
ATOM 3940 N N . ARG A 1 489 ? 18.964 -3.950 -19.684 1.00 94.06 489 ARG A N 1
ATOM 3941 C CA . ARG A 1 489 ? 17.558 -4.392 -19.715 1.00 94.06 489 ARG A CA 1
ATOM 3942 C C . ARG A 1 489 ? 17.390 -5.908 -19.833 1.00 94.06 489 ARG A C 1
ATOM 3944 O O . ARG A 1 489 ? 16.320 -6.379 -20.248 1.00 94.06 489 ARG A O 1
ATOM 3951 N N . ASN A 1 490 ? 18.407 -6.689 -19.493 1.00 97.56 490 ASN A N 1
ATOM 3952 C CA . ASN A 1 490 ? 18.287 -8.137 -19.356 1.00 97.56 490 ASN A CA 1
ATOM 3953 C C . ASN A 1 490 ? 17.718 -8.489 -17.983 1.00 97.56 490 ASN A C 1
ATOM 3955 O O . ASN A 1 490 ? 17.744 -7.677 -17.063 1.00 97.56 490 ASN A O 1
ATOM 3959 N N . LEU A 1 491 ? 17.149 -9.689 -17.856 1.00 98.62 491 LEU A N 1
ATOM 3960 C CA . LEU A 1 491 ? 16.577 -10.126 -16.586 1.00 98.62 491 LEU A CA 1
ATOM 3961 C C . LEU A 1 491 ? 17.689 -10.451 -15.584 1.00 98.62 491 LEU A C 1
ATOM 3963 O O . LEU A 1 491 ? 18.547 -11.300 -15.847 1.00 98.62 491 LEU A O 1
ATOM 3967 N N . THR A 1 492 ? 17.613 -9.834 -14.406 1.00 98.62 492 THR A N 1
ATOM 3968 C CA . THR A 1 492 ? 18.420 -10.213 -13.236 1.00 98.62 492 THR A CA 1
ATOM 3969 C C . THR A 1 492 ? 18.018 -11.608 -12.738 1.00 98.62 492 THR A C 1
ATOM 3971 O O . THR A 1 492 ? 17.079 -12.213 -13.257 1.00 98.62 492 THR A O 1
ATOM 3974 N N . ALA A 1 493 ? 18.685 -12.141 -11.709 1.00 98.62 493 ALA A N 1
ATOM 3975 C CA . ALA A 1 493 ? 18.248 -13.392 -11.079 1.00 98.62 493 ALA A CA 1
ATOM 3976 C C . ALA A 1 493 ? 16.798 -13.299 -10.562 1.00 98.62 493 ALA A C 1
ATOM 3978 O O . ALA A 1 493 ? 15.983 -14.167 -10.872 1.00 98.62 493 ALA A O 1
ATOM 3979 N N . CYS A 1 494 ? 16.443 -12.192 -9.897 1.00 98.75 494 CYS A N 1
ATOM 3980 C CA . CYS A 1 494 ? 15.064 -11.884 -9.509 1.00 98.75 494 CYS A CA 1
ATOM 3981 C C . CYS A 1 494 ? 14.134 -11.820 -10.730 1.00 98.75 494 CYS A C 1
ATOM 3983 O O . CYS A 1 494 ? 13.068 -12.421 -10.716 1.00 98.75 494 CYS A O 1
ATOM 3985 N N . GLY A 1 495 ? 14.549 -11.163 -11.819 1.00 98.81 495 GLY A N 1
ATOM 3986 C CA . GLY A 1 495 ? 13.774 -11.096 -13.063 1.00 98.81 495 GLY A CA 1
ATOM 3987 C C . GLY A 1 495 ? 13.503 -12.461 -13.700 1.00 98.81 495 GLY A C 1
ATOM 3988 O O . GLY A 1 495 ? 12.378 -12.739 -14.118 1.00 98.81 495 GLY A O 1
ATOM 3989 N N . ARG A 1 496 ? 14.519 -13.329 -13.761 1.00 98.81 496 ARG A N 1
ATOM 3990 C CA . ARG A 1 496 ? 14.391 -14.692 -14.297 1.00 98.81 496 ARG A CA 1
ATOM 3991 C C . ARG A 1 496 ? 13.487 -15.548 -13.412 1.00 98.81 496 ARG A C 1
ATOM 3993 O O . ARG A 1 496 ? 12.612 -16.227 -13.943 1.00 98.81 496 ARG A O 1
ATOM 4000 N N . TYR A 1 497 ? 13.643 -15.460 -12.090 1.00 98.88 497 TYR A N 1
ATOM 4001 C CA . TYR A 1 497 ? 12.783 -16.183 -11.156 1.00 98.88 497 TYR A CA 1
ATOM 4002 C C . TYR A 1 497 ? 11.332 -15.686 -11.227 1.00 98.88 497 TYR A C 1
ATOM 4004 O O . TYR A 1 497 ? 10.421 -16.486 -11.421 1.00 98.88 497 TYR A O 1
ATOM 4012 N N . TYR A 1 498 ? 11.104 -14.370 -11.226 1.00 98.81 498 TYR A N 1
ATOM 4013 C CA . TYR A 1 498 ? 9.769 -13.786 -11.388 1.00 98.81 498 TYR A CA 1
ATOM 4014 C C . TYR A 1 498 ? 9.091 -14.230 -12.691 1.00 98.81 498 TYR A C 1
ATOM 4016 O O . TYR A 1 498 ? 7.911 -14.576 -12.713 1.00 98.81 498 TYR A O 1
ATOM 4024 N N . ARG A 1 499 ? 9.842 -14.281 -13.800 1.00 98.62 499 ARG A N 1
ATOM 4025 C CA . ARG A 1 499 ? 9.341 -14.808 -15.077 1.00 98.62 499 ARG A CA 1
ATOM 4026 C C . ARG A 1 499 ? 8.899 -16.270 -14.961 1.00 98.62 499 ARG A C 1
ATOM 4028 O O . ARG A 1 499 ? 7.882 -16.616 -15.555 1.00 98.62 499 ARG A O 1
ATOM 4035 N N . SER A 1 500 ? 9.652 -17.096 -14.235 1.00 98.69 500 SER A N 1
ATOM 4036 C CA . SER A 1 500 ? 9.437 -18.547 -14.144 1.00 98.69 500 SER A CA 1
ATOM 4037 C C . SER A 1 500 ? 8.175 -18.962 -13.378 1.00 98.69 500 SER A C 1
ATOM 4039 O O . SER A 1 500 ? 7.678 -20.063 -13.599 1.00 98.69 500 SER A O 1
ATOM 4041 N N . ILE A 1 501 ? 7.639 -18.087 -12.519 1.00 98.38 501 ILE A N 1
ATOM 4042 C CA . ILE A 1 501 ? 6.380 -18.328 -11.805 1.00 98.38 501 IL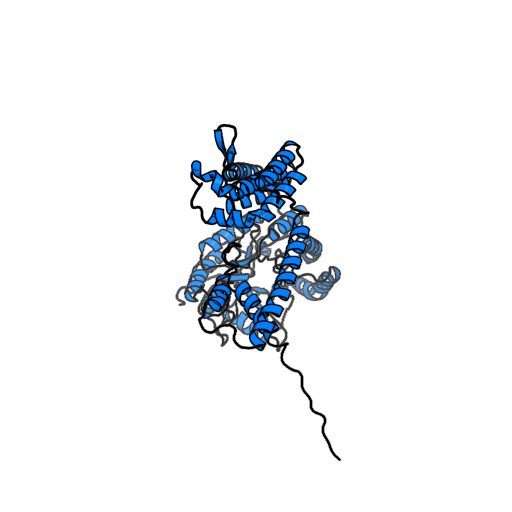E A CA 1
ATOM 4043 C C . ILE A 1 501 ? 5.217 -18.261 -12.795 1.00 98.38 501 ILE A C 1
ATOM 4045 O O . ILE A 1 501 ? 5.056 -17.269 -13.515 1.00 98.38 501 ILE A O 1
ATOM 4049 N N . THR A 1 502 ? 4.401 -19.307 -12.815 1.00 97.31 502 THR A N 1
ATOM 4050 C CA . THR A 1 502 ? 3.181 -19.422 -13.628 1.00 97.31 502 THR A CA 1
ATOM 4051 C C . THR A 1 502 ? 2.090 -20.089 -12.797 1.00 97.31 502 THR A C 1
ATOM 4053 O O . THR A 1 502 ? 2.378 -20.647 -11.740 1.00 97.31 502 THR A O 1
ATOM 4056 N N . SER A 1 503 ? 0.842 -20.049 -13.255 1.00 93.25 503 SER A N 1
ATOM 4057 C CA . SER A 1 503 ? -0.256 -20.758 -12.590 1.00 93.25 503 SER A CA 1
ATOM 4058 C C . SER A 1 503 ? -0.043 -22.278 -12.568 1.00 93.25 503 SER A C 1
ATOM 4060 O O . SER A 1 503 ? -0.479 -22.941 -11.633 1.00 93.25 503 SER A O 1
ATOM 4062 N N . GLU A 1 504 ? 0.668 -22.821 -13.558 1.00 95.88 504 GLU A N 1
ATOM 4063 C CA . GLU A 1 504 ? 1.025 -24.237 -13.669 1.00 95.88 504 GLU A CA 1
ATOM 4064 C C . GLU A 1 504 ? 2.288 -24.595 -12.869 1.00 95.88 504 GLU A C 1
ATOM 4066 O O . GLU A 1 504 ? 2.450 -25.735 -12.439 1.00 95.88 504 GLU A O 1
ATOM 4071 N N . A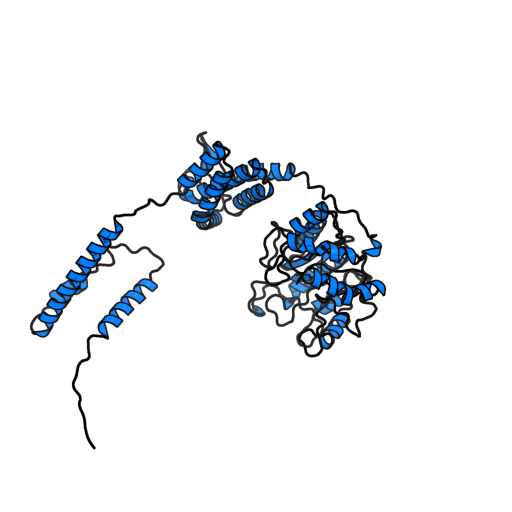SN A 1 505 ? 3.180 -23.625 -12.652 1.00 97.56 505 ASN A N 1
ATOM 4072 C CA . ASN A 1 505 ? 4.382 -23.767 -11.835 1.00 97.56 505 ASN A CA 1
ATOM 4073 C C . ASN A 1 505 ? 4.454 -22.651 -10.774 1.00 97.56 505 ASN A C 1
ATOM 4075 O O . ASN A 1 505 ? 5.202 -21.677 -10.953 1.00 97.56 505 ASN A O 1
ATOM 4079 N N . PRO A 1 506 ? 3.690 -22.774 -9.671 1.00 97.25 506 PRO A N 1
ATOM 4080 C CA . PRO A 1 506 ? 3.632 -21.752 -8.629 1.00 97.25 506 PRO A CA 1
ATOM 4081 C C . PRO A 1 506 ? 4.934 -21.638 -7.827 1.00 97.25 506 PRO A C 1
ATOM 4083 O O . PRO A 1 506 ? 5.168 -20.605 -7.207 1.00 97.25 506 PRO A O 1
ATOM 4086 N N . ASP A 1 507 ? 5.794 -22.660 -7.840 1.00 97.94 507 ASP A N 1
ATOM 4087 C CA . ASP A 1 507 ? 7.103 -22.610 -7.181 1.00 97.94 507 ASP A CA 1
ATOM 4088 C C . ASP A 1 507 ? 8.173 -21.925 -8.044 1.00 97.94 507 ASP A C 1
ATOM 4090 O O . ASP A 1 507 ? 9.181 -21.451 -7.515 1.00 97.94 507 ASP A O 1
ATOM 4094 N N . GLY A 1 508 ? 7.958 -21.817 -9.358 1.00 98.00 508 GLY A N 1
ATOM 4095 C CA . GLY A 1 508 ? 8.923 -21.241 -10.292 1.00 98.00 508 GLY A CA 1
ATOM 4096 C C . GLY A 1 508 ? 10.187 -22.095 -10.430 1.00 98.00 508 GLY A C 1
ATOM 4097 O O . GLY A 1 508 ? 10.261 -23.236 -9.980 1.00 98.00 508 GLY A O 1
ATOM 4098 N N . ASP A 1 509 ? 11.210 -21.553 -11.082 1.00 98.31 509 ASP A N 1
ATOM 4099 C CA . ASP A 1 509 ? 12.497 -22.221 -11.263 1.00 98.31 509 ASP A CA 1
ATOM 4100 C C . ASP A 1 509 ? 13.406 -21.989 -10.049 1.00 98.31 509 ASP A C 1
ATOM 4102 O O . ASP A 1 509 ? 14.160 -21.013 -9.947 1.00 98.31 509 ASP A O 1
ATOM 4106 N N . GLN A 1 510 ? 13.346 -22.931 -9.113 1.00 97.62 510 GLN A N 1
ATOM 4107 C CA . GLN A 1 510 ? 14.140 -22.903 -7.888 1.00 97.62 510 GLN A CA 1
ATOM 4108 C C . GLN A 1 510 ? 15.651 -23.066 -8.129 1.00 97.62 510 GLN A C 1
ATOM 4110 O O . GLN A 1 510 ? 16.435 -22.766 -7.225 1.00 97.62 510 GLN A O 1
ATOM 4115 N N . SER A 1 511 ? 16.095 -23.451 -9.333 1.00 97.88 511 SER A N 1
ATOM 4116 C CA . SER A 1 511 ? 17.520 -23.610 -9.660 1.00 97.88 511 SER A CA 1
ATOM 4117 C C . SER A 1 511 ? 18.256 -22.283 -9.897 1.00 97.88 511 SER A C 1
ATOM 4119 O O . SER A 1 511 ? 19.486 -22.236 -9.813 1.00 97.88 511 SER A O 1
ATOM 4121 N N . ILE A 1 512 ? 17.526 -21.186 -10.142 1.00 97.88 512 ILE A N 1
ATOM 4122 C CA . ILE A 1 512 ? 18.098 -19.869 -10.463 1.00 97.88 512 ILE A CA 1
ATOM 4123 C C . ILE A 1 512 ? 18.935 -19.342 -9.293 1.00 97.88 512 ILE A C 1
ATOM 4125 O O . ILE A 1 512 ? 18.445 -19.265 -8.168 1.00 97.88 512 ILE A O 1
ATOM 4129 N N . LYS A 1 513 ? 20.180 -18.943 -9.559 1.00 92.00 513 LYS A N 1
ATOM 4130 C CA . LYS A 1 513 ? 21.102 -18.363 -8.570 1.00 92.00 513 LYS A CA 1
ATOM 4131 C C . LYS A 1 513 ? 21.281 -16.863 -8.762 1.00 92.00 513 LYS A C 1
ATOM 4133 O O . LYS A 1 513 ? 21.236 -16.405 -9.934 1.00 92.00 513 LYS A O 1
#